Protein AF-A0A1G4BT10-F1 (afdb_monomer)

Mean predicted aligned error: 15.8 Å

Sequence (698 aa):
MGSIALEETESERGVSELAGIDVSKLDDDALYWWRTSGLDLARMMKEAGFPDKTKNQFLTFYSSIICPLLKGKPQPGSMPTAVGWDGNPFEYSWEFKGSTKKSSVRFVLDLSEVRPPNKSCPMSVDTVGEVLNVLKDTSPLYDDHWHRAIERWAVYSNASAERQELLISEAGHRTPTILGFDINPKITEKAPHMLPVMIKSYFPPCFVAADRRLTRFQALSLGVRQLPDIGSYPNILLGLKMIEDFVACNPKYESQGRGLSTDFVPAGDARLKVYLRYLGDDFDEIWDYYTLGGRIPIEDLDEDKQKLRDIIQLSRGMCYPVSKIREESAADKKRRAILGTKPSSLYFSLTPDKPYPIPKFYFYPGFQAPNDEAVAQGLDLWLQKYGWADGGPTIEERTRNTFKYRSLDEKPGIFTFIGFGRKEGLDDRALSLQMPFTYKSILLVGATSGIGAGLADRFVAEGSQVIAVGRRQDKLDDFVQKHNSAYAAAIRYDITDSASLNAFVNEVVMKYPDLDAVFLNAGVQSQMRLSRAAEFDFASFHHEINVNFNSIVNLAMSFLPHLQAKTQPTSLIITGTHLGLVPAPTIPAYSASKAALTSFVDCLRDQNRHKSTKIIEIYPPVVQSELHDYLGEELGRSLGMPIDQFTNEAYEQLLQGDELIVIGSIATEPRESYIDLVEKRRDIYSKLSSVMLARFEL

Radius of gyration: 28.39 Å; Cα contacts (8 Å, |Δi|>4): 1258; chains: 1; bounding box: 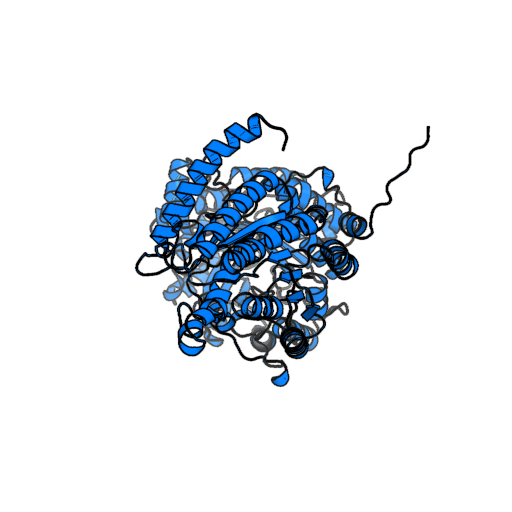73×81×79 Å

Secondary structure (DSSP, 8-state):
---------HHHHHHHHTT---GGGS-HHHHHHIIIIIHHHHHHHHHTT--HHHHHHHHHHIIIIIHHHS-SPP-TTPPPPSSSTTS-SEEEEEE--TTT---EEEEEEE---BTTB-SSSTT-HHHHHHHHHHHHHHSTT---HHHHHHHHHHT-TTS-HHHHHHHHHHHT-----EEEEEE-HHHHHHSTTS-SEEEEEEE-SHHHHHHTT--HHHHHHHHHTTSTTGGG-HHHHHHHHHHHHHHHH-GGGGGGEEEEEEESS-TTT--EEEEEEE----HHHHHHHHTTTTTS--TTHHHHHHHHHHHHHHHTTTTS-GGG-PPPPHHHHHHHHHHHTS-EEEEEEEETTEEEEEEEEEE-GGGT-SSHHHHHHHHHHHHHHTT---SS--HHHHHHHH-TTS-SSS-S-S---EEEEPPSSS--------------EEEEETTTSHHHHHHHHHHHTTT-EEEEEES-HHHHHHHHHHS-TTTEEEEE--TT-TTTHHHHHHHHHHH-TT--EEEE---------TT-GGG--HHHHHHHHIIIIIHHHHHHHHHHHHHHH-SS-EEEEEE--GGGTS--TT-HHHHHHHHHHHHHHHHHHHHTTTSSEEEEEEE--SBSSGGGGGG-HHHHHHSSB-HHHHHHHHHHHHHHT-SEEE-S-STTS-HHHHHHHHHHHHHHHHHHHHHHHTTS--

Organism: NCBI:txid1209926

InterPro domains:
  IPR002347 Short-chain dehydrogenase/reductase SDR [PF00106] (440-633)
  IPR002347 Short-chain dehydrogenase/reductase SDR [PR00081] (441-458)
  IPR002347 Short-chain dehydrogenase/reductase SDR [PR00081] (513-524)
  IPR002347 Short-chain dehydrogenase/reductase SDR [PR00081] (590-609)
  IPR017795 Aromatic prenyltransferase, NscD-like [PF11991] (29-391)
  IPR017795 Aromatic prenyltransferase, NscD-like [PTHR40627] (27-423)
  IPR017795 Aromatic prenyltransferase, NscD-like [TIGR03429] (27-425)
  IPR017795 Aromatic prenyltransferase, NscD-like [cd13929] (32-427)
  IPR033964 Aromatic prenyltransferase [SFLDS00036] (91-421)
  IPR036291 NAD(P)-binding domain superfamily [SSF51735] (435-650)

Foldseek 3Di:
DDDDDDDDDVVVCVVCVLANDPLVPADPQLNVCCVAPVLLVSLLCVLLVFDNLLRNLQSNCCSPQVRVLLPDDFDPPFAAAPEDPLSDFKFKWWWFKQVVLGIWIKIKGFSQNRPPHPLQQLLCPVSVVSSLVVQVVFPPQFACQLVVLLLCQQQVNVDGSVLNVVLCVQLVHRRAKMKMWGFANVCCVPVVRHNRTWMKIKGQLRSVCRVVVFASLVSQLVSCVSGPPSVVQVLLVLQSVLLVVLCVVPVVFSNFWGIWMWIRHPQQFIKIKTKGWDLDDDLVVVVCVQCSNVPAPDPPVVVLSVLVVQLLCQLLLVPPDPVLQDDADPVQVVVLVVLNRDTKMKIWMGHSVHSHTWIKTKDASLNRRSWQLSNQVSVQVSCVVVVSNPPRDGSLVSCCRSAVAAHGSQGYAQQGMQMFGFDDDPDRPITTGTGHDDHEEEEQAPCQKFLNVLLLVVCLSTGYAYAYEEADVPSLVVQPVVHPVVRHHYDYDDLLPPVCLLVVLVVCCVVCVPHQEYAAEWAAWAFDDPVCVVPGDPPVLVVRLCGLAVSLVSNCVSCVVSNQPDPAQGEYEYEAALLLQVPDNGTNSNSVSRVNVVVVLLVVQVVCVPTSYQRAYAHDEQEQIPNQCNVPNVVNNPDDDYSNVRSVQVVVVVVSVDRYHQDAHYDPDGSVVSVVSVVVVSVVVVVVVVVVCVPDDD

Structure (mmCIF, N/CA/C/O backbone):
data_AF-A0A1G4BT10-F1
#
_entry.id   AF-A0A1G4BT10-F1
#
loop_
_atom_site.group_PDB
_atom_site.id
_atom_site.type_symbol
_atom_site.label_atom_id
_atom_site.label_alt_id
_atom_site.label_comp_id
_atom_site.label_asym_id
_atom_site.label_entity_id
_atom_site.label_seq_id
_atom_site.pdbx_PDB_ins_code
_atom_site.Cartn_x
_atom_site.Cartn_y
_atom_site.Cartn_z
_atom_site.occupancy
_atom_site.B_iso_or_equiv
_atom_site.auth_seq_id
_atom_site.auth_comp_id
_atom_site.auth_asym_id
_atom_site.auth_atom_id
_atom_site.pdbx_PDB_model_num
ATOM 1 N N . MET A 1 1 ? 12.469 50.273 5.467 1.00 36.28 1 MET A N 1
ATOM 2 C CA . MET A 1 1 ? 11.346 49.500 6.045 1.00 36.28 1 MET A CA 1
ATOM 3 C C . MET A 1 1 ? 10.370 49.211 4.921 1.00 36.28 1 MET A C 1
ATOM 5 O O . MET A 1 1 ? 10.179 50.096 4.099 1.00 36.28 1 MET A O 1
ATOM 9 N N . GLY A 1 2 ? 9.811 48.005 4.864 1.00 24.91 2 GLY A N 1
ATOM 10 C CA . GLY A 1 2 ? 8.971 47.553 3.752 1.00 24.91 2 GLY A CA 1
ATOM 11 C C . GLY A 1 2 ? 9.134 46.052 3.564 1.00 24.91 2 GLY A C 1
ATOM 12 O O . GLY A 1 2 ? 9.997 45.622 2.809 1.00 24.91 2 GLY A O 1
ATOM 13 N N . SER A 1 3 ? 8.362 45.271 4.321 1.00 26.58 3 SER A N 1
ATOM 14 C CA . SER A 1 3 ? 8.278 43.825 4.116 1.00 26.58 3 SER A CA 1
ATOM 15 C C . SER A 1 3 ? 7.432 43.561 2.875 1.00 26.58 3 SER A C 1
ATOM 17 O O . SER A 1 3 ? 6.318 44.079 2.791 1.00 26.58 3 SER A O 1
ATOM 19 N N . ILE A 1 4 ? 7.944 42.768 1.937 1.00 27.16 4 ILE A N 1
ATOM 20 C CA . ILE A 1 4 ? 7.131 42.162 0.882 1.00 27.16 4 ILE A CA 1
ATOM 21 C C . ILE A 1 4 ? 6.853 40.738 1.352 1.00 27.16 4 ILE A C 1
ATOM 23 O O . ILE A 1 4 ? 7.774 39.930 1.455 1.00 27.16 4 ILE A O 1
ATOM 27 N N . ALA A 1 5 ? 5.598 40.461 1.701 1.00 27.06 5 ALA A N 1
ATOM 28 C CA . ALA A 1 5 ? 5.167 39.109 2.021 1.00 27.06 5 ALA A CA 1
ATOM 29 C C . ALA A 1 5 ? 5.176 38.254 0.746 1.00 27.06 5 ALA A C 1
ATOM 31 O O . ALA A 1 5 ? 4.780 38.726 -0.319 1.00 27.06 5 ALA A O 1
ATOM 32 N N . LEU A 1 6 ? 5.618 37.004 0.866 1.00 31.12 6 LEU A N 1
ATOM 33 C CA . LEU A 1 6 ? 5.407 35.991 -0.164 1.00 31.12 6 LEU A CA 1
ATOM 34 C C . LEU A 1 6 ? 3.956 35.506 -0.059 1.00 31.12 6 LEU A C 1
ATOM 36 O O . LEU A 1 6 ? 3.487 35.211 1.040 1.00 31.12 6 LEU A O 1
ATOM 40 N N . GLU A 1 7 ? 3.241 35.450 -1.181 1.00 27.84 7 GLU A N 1
ATOM 41 C CA . GLU A 1 7 ? 1.872 34.932 -1.215 1.00 27.84 7 GLU A CA 1
ATOM 42 C C . GLU A 1 7 ? 1.893 33.398 -1.274 1.00 27.84 7 GLU A C 1
ATOM 44 O O . GLU A 1 7 ? 2.341 32.815 -2.259 1.00 27.84 7 GLU A O 1
ATOM 49 N N . GLU A 1 8 ? 1.402 32.745 -0.217 1.00 29.06 8 GLU A N 1
ATOM 50 C CA . GLU A 1 8 ? 1.295 31.280 -0.130 1.00 29.06 8 GLU A CA 1
ATOM 51 C C . GLU A 1 8 ? 0.387 30.724 -1.234 1.00 29.06 8 GLU A C 1
ATOM 53 O O . GLU A 1 8 ? -0.735 31.215 -1.431 1.00 29.06 8 GLU A O 1
ATOM 58 N N . THR A 1 9 ? 0.836 29.671 -1.922 1.00 33.25 9 THR A N 1
ATOM 59 C CA . THR A 1 9 ? 0.094 29.079 -3.045 1.00 33.25 9 THR A CA 1
ATOM 60 C C . THR A 1 9 ? -1.105 28.254 -2.572 1.00 33.25 9 THR A C 1
ATOM 62 O O . THR A 1 9 ? -1.110 27.703 -1.471 1.00 33.25 9 THR A O 1
ATOM 65 N N . GLU A 1 10 ? -2.128 28.090 -3.420 1.00 30.36 10 GLU A N 1
ATOM 66 C CA . GLU A 1 10 ? -3.304 27.263 -3.088 1.00 30.36 10 GLU A CA 1
ATOM 67 C C . GLU A 1 10 ? -2.940 25.796 -2.776 1.00 30.36 10 GLU A C 1
ATOM 69 O O . GLU A 1 10 ? -3.642 25.135 -2.011 1.00 30.36 10 GLU A O 1
ATOM 74 N N . SER A 1 11 ? -1.810 25.295 -3.294 1.00 39.12 11 SER A N 1
ATOM 75 C CA . SER A 1 11 ? -1.313 23.949 -2.974 1.00 39.12 11 SER A CA 1
ATOM 76 C C . SER A 1 11 ? -0.800 23.824 -1.532 1.00 39.12 11 SER A C 1
ATOM 78 O O . SER A 1 11 ? -1.041 22.810 -0.878 1.00 39.12 11 SER A O 1
ATOM 80 N N . GLU A 1 12 ? -0.160 24.868 -1.002 1.00 35.50 12 GLU A N 1
ATOM 81 C CA . GLU A 1 12 ? 0.340 24.915 0.378 1.00 35.50 12 GLU A CA 1
ATOM 82 C C . GLU A 1 12 ? -0.807 25.168 1.359 1.00 35.50 12 GLU A C 1
ATOM 84 O O . GLU A 1 12 ? -0.906 24.487 2.385 1.00 35.50 12 GLU A O 1
ATOM 89 N N . ARG A 1 13 ? -1.752 26.043 0.983 1.00 36.88 13 ARG A N 1
ATOM 90 C CA . ARG A 1 13 ? -3.024 26.211 1.701 1.00 36.88 13 ARG A CA 1
ATOM 91 C C . ARG A 1 13 ? -3.757 24.878 1.821 1.00 36.88 13 ARG A C 1
ATOM 93 O O . ARG A 1 13 ? -4.086 24.481 2.931 1.00 36.88 13 ARG A O 1
ATOM 100 N N . GLY A 1 14 ? -3.886 24.106 0.740 1.00 38.75 14 GLY A N 1
ATOM 101 C CA . GLY A 1 14 ? -4.520 22.781 0.770 1.00 38.75 14 GLY A CA 1
ATOM 102 C C . GLY A 1 14 ? -3.852 21.749 1.699 1.00 38.75 14 GLY A C 1
ATOM 103 O O . GLY A 1 14 ? -4.538 20.857 2.205 1.00 38.75 14 GLY A O 1
ATOM 104 N N . VAL A 1 15 ? -2.544 21.867 1.965 1.00 41.31 15 VAL A N 1
ATOM 105 C CA . VAL A 1 15 ? -1.814 21.015 2.929 1.00 41.31 15 VAL A CA 1
ATOM 106 C C . VAL A 1 15 ? -2.037 21.472 4.379 1.00 41.31 15 VAL A C 1
ATOM 108 O O . VAL A 1 15 ? -2.100 20.631 5.276 1.00 41.31 15 VAL A O 1
ATOM 111 N N . SER A 1 16 ? -2.211 22.776 4.606 1.00 42.28 16 SER A N 1
ATOM 112 C CA . SER A 1 16 ? -2.496 23.375 5.918 1.00 42.28 16 SER A CA 1
ATOM 113 C C . SER A 1 16 ? -3.978 23.246 6.324 1.00 42.28 16 SER A C 1
ATOM 115 O O . SER A 1 16 ? -4.312 22.707 7.384 1.00 42.28 16 SER A O 1
ATOM 117 N N . GLU A 1 17 ? -4.894 23.673 5.453 1.00 46.22 17 GLU A N 1
ATOM 118 C CA . GLU A 1 17 ? -6.321 23.894 5.732 1.00 46.22 17 GLU A CA 1
ATOM 119 C C . GLU A 1 17 ? -7.112 22.619 6.059 1.00 46.22 17 GLU A C 1
ATOM 121 O O . GLU A 1 17 ? -8.085 22.672 6.811 1.00 46.22 17 GLU A O 1
ATOM 126 N N . LEU A 1 18 ? -6.717 21.453 5.534 1.00 51.81 18 LEU A N 1
ATOM 127 C CA . LEU A 1 18 ? -7.476 20.210 5.742 1.00 51.81 18 LEU A CA 1
ATOM 128 C C . LEU A 1 18 ? -7.457 19.705 7.198 1.00 51.81 18 LEU A C 1
ATOM 130 O O . LEU A 1 18 ? -8.374 18.970 7.591 1.00 51.81 18 LEU A O 1
ATOM 134 N N . ALA A 1 19 ? -6.440 20.084 7.983 1.00 56.00 19 ALA A N 1
ATOM 135 C CA . ALA A 1 19 ? -6.199 19.550 9.328 1.00 56.00 19 ALA A CA 1
ATOM 136 C C . ALA A 1 19 ? -5.618 20.549 10.355 1.00 56.00 19 ALA A C 1
ATOM 138 O O . ALA A 1 19 ? -5.632 20.247 11.548 1.00 56.00 19 ALA A O 1
ATOM 139 N N . GLY A 1 20 ? -5.109 21.714 9.932 1.00 68.19 20 GLY A N 1
ATOM 140 C CA . GLY A 1 20 ? -4.497 22.708 10.825 1.00 68.19 20 GLY A CA 1
ATOM 141 C C . GLY A 1 20 ? -3.189 22.248 11.482 1.00 68.19 20 GLY A C 1
ATOM 142 O O . GLY A 1 20 ? -2.868 22.699 12.580 1.00 68.19 20 GLY A O 1
ATOM 143 N N . ILE A 1 21 ? -2.464 21.319 10.848 1.00 82.31 21 ILE A N 1
ATOM 144 C CA . ILE A 1 21 ? -1.214 20.754 11.370 1.00 82.31 21 ILE A CA 1
ATOM 145 C C . ILE A 1 21 ? -0.027 21.586 10.893 1.00 82.31 21 ILE A C 1
ATOM 147 O O . ILE A 1 21 ? 0.221 21.707 9.694 1.00 82.31 21 ILE A O 1
ATOM 151 N N . ASP A 1 22 ? 0.738 22.114 11.845 1.00 81.75 22 ASP A N 1
ATOM 152 C CA . ASP A 1 22 ? 1.988 22.817 11.571 1.00 81.75 22 ASP A CA 1
ATOM 153 C C . ASP A 1 22 ? 3.106 21.822 11.227 1.00 81.75 22 ASP A C 1
ATOM 155 O O . ASP A 1 22 ? 3.867 21.364 12.084 1.00 81.75 22 ASP A O 1
ATOM 159 N N . VAL A 1 23 ? 3.191 21.493 9.938 1.00 81.56 23 VAL A N 1
ATOM 160 C CA . VAL A 1 23 ? 4.183 20.566 9.379 1.00 81.56 23 VAL A CA 1
ATOM 161 C C . VAL A 1 23 ? 5.633 21.045 9.523 1.00 81.56 23 VAL A C 1
ATOM 163 O O . VAL A 1 23 ? 6.533 20.228 9.362 1.00 81.56 23 VAL A O 1
ATOM 166 N N . SER A 1 24 ? 5.885 22.316 9.871 1.00 78.81 24 SER A N 1
ATOM 167 C CA . SER A 1 24 ? 7.249 22.823 10.111 1.00 78.81 24 SER A CA 1
ATOM 168 C C . SER A 1 24 ? 7.886 22.281 11.398 1.00 78.81 24 SER A C 1
ATOM 170 O O . SER A 1 24 ? 9.094 22.402 11.590 1.00 78.81 24 SER A O 1
ATOM 172 N N . LYS A 1 25 ? 7.081 21.665 12.277 1.00 84.06 25 LYS A N 1
ATOM 173 C CA . LYS A 1 25 ? 7.528 21.021 13.522 1.00 84.06 25 LYS A CA 1
ATOM 174 C C . LYS A 1 25 ? 7.851 19.527 13.379 1.00 84.06 25 LYS A C 1
ATOM 176 O O . LYS A 1 25 ? 8.181 18.898 14.382 1.00 84.06 25 LYS A O 1
ATOM 181 N N . LEU A 1 26 ? 7.713 18.952 12.183 1.00 86.25 26 LEU A N 1
ATOM 182 C CA . LEU A 1 26 ? 7.982 17.535 11.919 1.00 86.25 26 LEU A CA 1
ATOM 183 C C . LEU A 1 26 ? 9.400 17.351 11.363 1.00 86.25 26 LEU A C 1
ATOM 185 O O . LEU A 1 26 ? 9.839 18.140 10.529 1.00 86.25 26 LEU A O 1
ATOM 189 N N . ASP A 1 27 ? 10.093 16.297 11.795 1.00 88.69 27 ASP A N 1
ATOM 190 C CA . ASP A 1 27 ? 11.307 15.818 11.121 1.00 88.69 27 ASP A CA 1
ATOM 191 C C . ASP A 1 27 ? 10.980 15.126 9.780 1.00 88.69 27 ASP A C 1
ATOM 193 O O . ASP A 1 27 ? 9.815 14.873 9.468 1.00 88.69 27 ASP A O 1
ATOM 197 N N . ASP A 1 28 ? 11.999 14.833 8.964 1.00 85.31 28 ASP A N 1
ATOM 198 C CA . ASP A 1 28 ? 11.823 14.294 7.604 1.00 85.31 28 ASP A CA 1
ATOM 199 C C . ASP A 1 28 ? 11.058 12.957 7.557 1.00 85.31 28 ASP A C 1
ATOM 201 O O . ASP A 1 28 ? 10.282 12.721 6.623 1.00 85.31 28 ASP A O 1
ATOM 205 N N . ASP A 1 29 ? 11.252 12.085 8.550 1.00 84.50 29 ASP A N 1
ATOM 206 C CA . ASP A 1 29 ? 10.571 10.790 8.633 1.00 84.50 29 ASP A CA 1
ATOM 207 C C . ASP A 1 29 ? 9.121 10.977 9.103 1.00 84.50 29 ASP A C 1
ATOM 209 O O . ASP A 1 29 ? 8.186 10.469 8.475 1.00 84.50 29 ASP A O 1
ATOM 213 N N . ALA A 1 30 ? 8.897 11.788 10.140 1.00 87.75 30 ALA A N 1
ATOM 214 C CA . ALA A 1 30 ? 7.558 12.142 10.596 1.00 87.75 30 ALA A CA 1
ATOM 215 C C . ALA A 1 30 ? 6.744 12.856 9.498 1.00 87.75 30 ALA A C 1
ATOM 217 O O . ALA A 1 30 ? 5.552 12.592 9.321 1.00 87.75 30 ALA A O 1
ATOM 218 N N . LEU A 1 31 ? 7.389 13.720 8.711 1.00 87.69 31 LEU A N 1
ATOM 219 C CA . LEU A 1 31 ? 6.792 14.416 7.575 1.00 87.69 31 LEU A CA 1
ATOM 220 C C . LEU A 1 31 ? 6.492 13.462 6.408 1.00 87.69 31 LEU A C 1
ATOM 222 O O . LEU A 1 31 ? 5.453 13.608 5.757 1.00 87.69 31 LEU A O 1
ATOM 226 N N . TYR A 1 32 ? 7.350 12.467 6.155 1.00 87.88 32 TYR A N 1
ATOM 227 C CA . TYR A 1 32 ? 7.084 11.402 5.184 1.00 87.88 32 TYR A CA 1
ATOM 228 C C . TYR A 1 32 ? 5.828 10.601 5.559 1.00 87.88 32 TYR A C 1
ATOM 230 O O . TYR A 1 32 ? 4.932 10.442 4.721 1.00 87.88 32 TYR A O 1
ATOM 238 N N . TRP A 1 33 ? 5.709 10.151 6.812 1.00 87.75 33 TRP A N 1
ATOM 239 C CA . TRP A 1 33 ? 4.527 9.415 7.268 1.00 87.75 33 TRP A CA 1
ATOM 240 C C . TRP A 1 33 ? 3.273 10.297 7.269 1.00 87.75 33 TRP A C 1
ATOM 242 O O . TRP A 1 33 ? 2.259 9.919 6.683 1.00 87.75 33 TRP A O 1
ATOM 252 N N . TRP A 1 34 ? 3.346 11.532 7.778 1.00 89.56 34 TRP A N 1
ATOM 253 C CA . TRP A 1 34 ? 2.225 12.480 7.720 1.00 89.56 34 TRP A CA 1
ATOM 254 C C . TRP A 1 34 ? 1.683 12.678 6.291 1.00 89.56 34 TRP A C 1
ATOM 256 O O . TRP A 1 34 ? 0.468 12.672 6.073 1.00 89.56 34 TRP A O 1
ATOM 266 N N . ARG A 1 35 ? 2.571 12.790 5.295 1.00 84.94 35 ARG A N 1
ATOM 267 C CA . ARG A 1 35 ? 2.198 12.955 3.879 1.00 84.94 35 ARG A CA 1
ATOM 268 C C . ARG A 1 35 ? 1.637 11.685 3.233 1.00 84.94 35 ARG A C 1
ATOM 270 O O . ARG A 1 35 ? 0.786 11.803 2.354 1.00 84.94 35 ARG A O 1
ATOM 277 N N . THR A 1 36 ? 2.094 10.499 3.639 1.00 82.38 36 THR A N 1
ATOM 278 C CA . THR A 1 36 ? 1.710 9.211 3.021 1.00 82.38 36 THR A CA 1
ATOM 279 C C . THR A 1 36 ? 0.504 8.530 3.670 1.00 82.38 36 THR A C 1
ATOM 281 O O . THR A 1 36 ? -0.177 7.760 2.999 1.00 82.38 36 THR A O 1
ATOM 284 N N . SER A 1 37 ? 0.186 8.830 4.932 1.00 87.00 37 SER A N 1
ATOM 285 C CA . SER A 1 37 ? -0.968 8.255 5.646 1.00 87.00 37 SER A CA 1
ATOM 286 C C . SER A 1 37 ? -1.857 9.300 6.323 1.00 87.00 37 SER A C 1
ATOM 288 O O . SER A 1 37 ? -3.081 9.169 6.292 1.00 87.00 37 SER A O 1
ATOM 290 N N . GLY A 1 38 ? -1.275 10.356 6.901 1.00 89.69 38 GLY A N 1
ATOM 291 C CA . GLY A 1 38 ? -2.006 11.397 7.633 1.00 89.69 38 GLY A CA 1
ATOM 292 C C . GLY A 1 38 ? -2.981 12.187 6.754 1.00 89.69 38 GLY A C 1
ATOM 293 O O . GLY A 1 38 ? -4.103 12.474 7.173 1.00 89.69 38 GLY A O 1
ATOM 294 N N . LEU A 1 39 ? -2.601 12.466 5.503 1.00 87.94 39 LEU A N 1
ATOM 295 C CA . LEU A 1 39 ? -3.474 13.128 4.527 1.00 87.94 39 LEU A CA 1
ATOM 296 C C . LEU A 1 39 ? -4.648 12.249 4.068 1.00 87.94 39 LEU A C 1
ATOM 298 O O . LEU A 1 39 ? -5.762 12.754 3.918 1.00 87.94 39 LEU A O 1
ATOM 302 N N . ASP A 1 40 ? -4.429 10.948 3.863 1.00 89.50 40 ASP A N 1
ATOM 303 C CA . ASP A 1 40 ? -5.499 10.009 3.501 1.00 89.50 40 ASP A CA 1
ATOM 304 C C . ASP A 1 40 ? -6.464 9.837 4.682 1.00 89.50 40 ASP A C 1
ATOM 306 O O . ASP A 1 40 ? -7.672 9.995 4.519 1.00 89.50 40 ASP A O 1
ATOM 310 N N . LEU A 1 41 ? -5.934 9.662 5.895 1.00 91.19 41 LEU A N 1
ATOM 311 C CA . LEU A 1 41 ? -6.686 9.645 7.151 1.00 91.19 41 LEU A CA 1
ATOM 312 C C . LEU A 1 41 ? -7.545 10.913 7.336 1.00 91.19 41 LEU A C 1
ATOM 314 O O . LEU A 1 41 ? -8.734 10.815 7.651 1.00 91.19 41 LEU A O 1
ATOM 318 N N . ALA A 1 42 ? -6.990 12.103 7.079 1.00 91.31 42 ALA A N 1
ATOM 319 C CA . ALA A 1 42 ? -7.724 13.368 7.152 1.00 91.31 42 ALA A CA 1
ATOM 320 C C . ALA A 1 42 ? -8.896 13.432 6.153 1.00 91.31 42 ALA A C 1
ATOM 322 O O . ALA A 1 42 ? -9.980 13.915 6.502 1.00 91.31 42 ALA A O 1
ATOM 323 N N . ARG A 1 43 ? -8.716 12.900 4.934 1.00 91.75 43 ARG A N 1
ATOM 324 C CA . ARG A 1 43 ? -9.797 12.779 3.943 1.00 91.75 43 ARG A CA 1
ATOM 325 C C . ARG A 1 43 ? -10.823 11.717 4.346 1.00 91.75 43 ARG A C 1
ATOM 327 O O . ARG A 1 43 ? -12.009 12.021 4.304 1.00 91.75 43 ARG A O 1
ATOM 334 N N . MET A 1 44 ? -10.413 10.545 4.843 1.00 92.25 44 MET A N 1
ATOM 335 C CA . MET A 1 44 ? -11.342 9.515 5.339 1.00 92.25 44 MET A CA 1
ATOM 336 C C . MET A 1 44 ? -12.261 10.052 6.437 1.00 92.25 44 MET A C 1
ATOM 338 O O . MET A 1 44 ? -13.454 9.749 6.439 1.00 92.25 44 MET A O 1
ATOM 342 N N . MET A 1 45 ? -11.720 10.860 7.356 1.00 92.38 45 MET A N 1
ATOM 343 C CA . MET A 1 45 ? -12.492 11.515 8.415 1.00 92.38 45 MET A CA 1
ATOM 344 C C . MET A 1 45 ? -13.435 12.598 7.867 1.00 92.38 45 MET A C 1
ATOM 346 O O . MET A 1 45 ? -14.564 12.708 8.346 1.00 92.38 45 MET A O 1
ATOM 350 N N . LYS A 1 46 ? -13.015 13.361 6.846 1.00 91.25 46 LYS A N 1
ATOM 351 C CA . LYS A 1 46 ? -13.871 14.336 6.144 1.00 91.25 46 LYS A CA 1
ATOM 352 C C . LYS A 1 46 ? -15.043 13.647 5.432 1.00 91.25 46 LYS A C 1
ATOM 354 O O . LYS A 1 46 ? -16.188 14.002 5.691 1.00 91.25 46 LYS A O 1
ATOM 359 N N . GLU A 1 47 ? -14.776 12.622 4.623 1.00 89.62 47 GLU A N 1
ATOM 360 C CA . GLU A 1 47 ? -15.803 11.824 3.928 1.00 89.62 47 GLU A CA 1
ATOM 361 C C . GLU A 1 47 ? -16.720 11.061 4.904 1.00 89.62 47 GLU A C 1
ATOM 363 O O . GLU A 1 47 ? -17.862 10.739 4.577 1.00 89.62 47 GLU A O 1
ATOM 368 N N . ALA A 1 48 ? -16.246 10.778 6.121 1.00 88.75 48 ALA A N 1
ATOM 369 C CA . ALA A 1 48 ? -17.041 10.191 7.199 1.00 88.75 48 ALA A CA 1
ATOM 370 C C . ALA A 1 48 ? -17.796 11.225 8.066 1.00 88.75 48 ALA A C 1
ATOM 372 O O . ALA A 1 48 ? -18.443 10.842 9.042 1.00 88.75 48 ALA A O 1
ATOM 373 N N . GLY A 1 49 ? -17.727 12.522 7.739 1.00 89.81 49 GLY A N 1
ATOM 374 C CA . GLY A 1 49 ? -18.469 13.584 8.428 1.00 89.81 49 GLY A CA 1
ATOM 375 C C . GLY A 1 49 ? -18.006 13.865 9.863 1.00 89.81 49 GLY A C 1
ATOM 376 O O . GLY A 1 49 ? -18.826 14.212 10.717 1.00 89.81 49 GLY A O 1
ATOM 377 N N . PHE A 1 50 ? -16.716 13.682 10.163 1.00 90.56 50 PHE A N 1
ATOM 378 C CA . PHE A 1 50 ? -16.164 13.960 11.492 1.00 90.56 50 PHE A CA 1
ATOM 379 C C . PHE A 1 50 ? -16.080 15.476 11.755 1.00 90.56 50 PHE A C 1
ATOM 381 O O . PHE A 1 50 ? -15.581 16.202 10.894 1.00 90.56 50 PHE A O 1
ATOM 388 N N . PRO A 1 51 ? -16.477 15.968 12.948 1.00 91.12 51 PRO A N 1
ATOM 389 C CA . PRO A 1 51 ? -16.299 17.371 13.319 1.00 91.12 51 PRO A CA 1
ATOM 390 C C . PRO A 1 51 ? -14.825 17.787 13.289 1.00 91.12 51 PRO A C 1
ATOM 392 O O . PRO A 1 51 ? -13.962 17.027 13.738 1.00 91.12 51 PRO A O 1
ATOM 395 N N . ASP A 1 52 ? -14.527 19.017 12.861 1.00 89.75 52 ASP A N 1
ATOM 396 C CA . ASP A 1 52 ? -13.142 19.495 12.743 1.00 89.75 52 ASP A CA 1
ATOM 397 C C . ASP A 1 52 ? -12.375 19.473 14.067 1.00 89.75 52 ASP A C 1
ATOM 399 O O . ASP A 1 52 ? -11.193 19.150 14.081 1.00 89.75 52 ASP A O 1
ATOM 403 N N . LYS A 1 53 ? -13.041 19.681 15.212 1.00 89.88 53 LYS A N 1
ATOM 404 C CA . LYS A 1 53 ? -12.389 19.489 16.517 1.00 89.88 53 LYS A CA 1
ATOM 405 C C . LYS A 1 53 ? -11.906 18.042 16.712 1.00 89.88 53 LYS A C 1
ATOM 407 O O . LYS A 1 53 ? -10.790 17.841 17.178 1.00 89.88 53 LYS A O 1
ATOM 412 N N . THR A 1 54 ? -12.705 17.044 16.332 1.00 92.00 54 THR A N 1
ATOM 413 C CA . THR A 1 54 ? -12.330 15.622 16.418 1.00 92.00 54 THR A CA 1
ATOM 414 C C . THR A 1 54 ? -11.234 15.267 15.413 1.00 92.00 54 THR A C 1
ATOM 416 O O . THR A 1 54 ? -10.291 14.566 15.782 1.00 92.00 54 THR A O 1
ATOM 419 N N . LYS A 1 55 ? -11.324 15.781 14.173 1.00 91.75 55 LYS A N 1
ATOM 420 C CA . LYS A 1 55 ? -10.257 15.674 13.162 1.00 91.75 55 LYS A CA 1
ATOM 421 C C . LYS A 1 55 ? -8.945 16.204 13.721 1.00 91.75 55 LYS A C 1
ATOM 423 O O . LYS A 1 55 ? -7.996 15.444 13.864 1.00 91.75 55 LYS A O 1
ATOM 428 N N . ASN A 1 56 ? -8.913 17.477 14.096 1.00 90.94 56 ASN A N 1
ATOM 429 C CA . ASN A 1 56 ? -7.681 18.161 14.462 1.00 90.94 56 ASN A CA 1
ATOM 430 C C . ASN A 1 56 ? -7.081 17.562 15.746 1.00 90.94 56 ASN A C 1
ATOM 432 O O . ASN A 1 56 ? -5.868 17.400 15.810 1.00 90.94 56 ASN A O 1
ATOM 436 N N . GLN A 1 57 ? -7.898 17.137 16.724 1.00 92.38 57 GLN A N 1
ATOM 437 C CA . GLN A 1 57 ? -7.417 16.414 17.915 1.00 92.38 57 GLN A CA 1
ATOM 438 C C . GLN A 1 57 ? -6.693 15.103 17.567 1.00 92.38 57 GLN A C 1
ATOM 440 O O . GLN A 1 57 ? -5.567 14.897 18.019 1.00 92.38 57 GLN A O 1
ATOM 445 N N . PHE A 1 58 ? -7.305 14.223 16.765 1.00 93.94 58 PHE A N 1
ATOM 446 C CA . PHE A 1 58 ? -6.666 12.950 16.414 1.00 93.94 58 PHE A CA 1
ATOM 447 C C . PHE A 1 58 ? -5.492 13.129 15.443 1.00 93.94 58 PHE A C 1
ATOM 449 O O . PHE A 1 58 ? -4.455 12.497 15.618 1.00 93.94 58 PHE A O 1
ATOM 456 N N . LEU A 1 59 ? -5.618 14.023 14.461 1.00 94.38 59 LEU A N 1
ATOM 457 C CA . LEU A 1 59 ? -4.564 14.300 13.483 1.00 94.38 59 LEU A CA 1
ATOM 458 C C . LEU A 1 59 ? -3.347 14.987 14.118 1.00 94.38 59 LEU A C 1
ATOM 460 O O . LEU A 1 59 ? -2.227 14.691 13.713 1.00 94.38 59 LEU A O 1
ATOM 464 N N . THR A 1 60 ? -3.536 15.811 15.159 1.00 93.06 60 THR A N 1
ATOM 465 C CA . THR A 1 60 ? -2.420 16.366 15.948 1.00 93.06 60 THR A CA 1
ATOM 466 C C . THR A 1 60 ? -1.637 15.232 16.594 1.00 93.06 60 THR A C 1
ATOM 468 O O . THR A 1 60 ? -0.459 15.082 16.295 1.00 93.06 60 THR A O 1
ATOM 471 N N . PHE A 1 61 ? -2.299 14.374 17.379 1.00 94.00 61 PHE A N 1
ATOM 472 C CA . PHE A 1 61 ? -1.685 13.185 17.987 1.00 94.00 61 PHE A CA 1
ATOM 473 C C . PHE A 1 61 ? -1.010 12.276 16.948 1.00 94.00 61 PHE A C 1
ATOM 475 O O . PHE A 1 61 ? 0.098 11.789 17.172 1.00 94.00 61 PHE A O 1
ATOM 482 N N . TYR A 1 62 ? -1.637 12.090 15.783 1.00 94.69 62 TYR A N 1
ATOM 483 C CA . TYR A 1 62 ? -1.048 11.318 14.697 1.00 94.69 62 TYR A CA 1
ATOM 484 C C . TYR A 1 62 ? 0.260 11.948 14.191 1.00 94.69 62 TYR A C 1
ATOM 486 O O . TYR A 1 62 ? 1.275 11.261 14.098 1.00 94.69 62 TYR A O 1
ATOM 494 N N . SER A 1 63 ? 0.265 13.257 13.926 1.00 93.50 63 SER A N 1
ATOM 495 C CA . SER A 1 63 ? 1.452 13.979 13.453 1.00 93.50 63 SER A CA 1
ATOM 496 C C . SER A 1 63 ? 2.568 14.096 14.497 1.00 93.50 63 SER A C 1
ATOM 498 O O . SER A 1 63 ? 3.731 13.968 14.134 1.00 93.50 63 SER A O 1
ATOM 500 N N . SER A 1 64 ? 2.245 14.318 15.777 1.00 91.75 64 SER A N 1
ATOM 501 C CA . SER A 1 64 ? 3.233 14.672 16.806 1.00 91.75 64 SER A CA 1
ATOM 502 C C . SER A 1 64 ? 3.706 13.501 17.663 1.00 91.75 64 SER A C 1
ATOM 504 O O . SER A 1 64 ? 4.782 13.594 18.244 1.00 91.75 64 SER A O 1
ATOM 506 N N . ILE A 1 65 ? 2.925 12.417 17.753 1.00 93.56 65 ILE A N 1
ATOM 507 C CA . ILE A 1 65 ? 3.276 11.215 18.524 1.00 93.56 65 ILE A CA 1
ATOM 508 C C . ILE A 1 65 ? 3.533 10.033 17.588 1.00 93.56 65 ILE A C 1
ATOM 510 O O . ILE A 1 65 ? 4.578 9.401 17.674 1.00 93.56 65 ILE A O 1
ATOM 514 N N . ILE A 1 66 ? 2.608 9.726 16.672 1.00 94.25 66 ILE A N 1
ATOM 515 C CA . ILE A 1 66 ? 2.712 8.496 15.869 1.00 94.25 66 ILE A CA 1
ATOM 516 C C . ILE A 1 66 ? 3.765 8.606 14.759 1.00 94.25 66 ILE A C 1
ATOM 518 O O . ILE A 1 66 ? 4.590 7.706 14.613 1.00 94.25 66 ILE A O 1
ATOM 522 N N . CYS A 1 67 ? 3.764 9.692 13.984 1.00 92.19 67 CYS A N 1
ATOM 523 C CA . CYS A 1 67 ? 4.683 9.834 12.851 1.00 92.19 67 CYS A CA 1
ATOM 524 C C . CYS A 1 67 ? 6.179 9.818 13.263 1.00 92.19 67 CYS A C 1
ATOM 526 O O . CYS A 1 67 ? 6.932 9.081 12.626 1.00 92.19 67 CYS A O 1
ATOM 528 N N . PRO A 1 68 ? 6.627 10.497 14.346 1.00 90.88 68 PRO A N 1
ATOM 529 C CA . PRO A 1 68 ? 8.019 10.427 14.816 1.00 90.88 68 PRO A CA 1
ATOM 530 C C . PRO A 1 68 ? 8.425 9.079 15.436 1.00 90.88 68 PRO A C 1
ATOM 532 O O . PRO A 1 68 ? 9.616 8.823 15.634 1.00 90.88 68 PRO A O 1
ATOM 535 N N . LEU A 1 69 ? 7.468 8.206 15.771 1.00 91.75 69 LEU A N 1
ATOM 536 C CA . LEU A 1 69 ? 7.736 6.866 16.311 1.00 91.75 69 LEU A CA 1
ATOM 537 C C . LEU A 1 69 ? 7.831 5.782 15.229 1.00 91.75 69 LEU A C 1
ATOM 539 O O . LEU A 1 69 ? 8.412 4.734 15.487 1.00 91.75 69 LEU A O 1
ATOM 543 N N . LEU A 1 70 ? 7.351 6.047 14.009 1.00 87.75 70 LEU A N 1
ATOM 544 C CA . LEU A 1 70 ? 7.496 5.139 12.864 1.00 87.75 70 LEU A CA 1
ATOM 545 C C . LEU A 1 70 ? 8.914 5.104 12.257 1.00 87.75 70 LEU A C 1
ATOM 547 O O . LEU A 1 70 ? 9.232 4.163 11.528 1.00 87.75 70 LEU A O 1
ATOM 551 N N . LYS A 1 71 ? 9.764 6.092 12.574 1.00 85.25 71 LYS A N 1
ATOM 552 C CA . LYS A 1 71 ? 11.164 6.216 12.110 1.00 85.25 71 LYS A CA 1
ATOM 553 C C . LYS A 1 71 ? 11.290 6.108 10.580 1.00 85.25 71 LYS A C 1
ATOM 555 O O . LYS A 1 71 ? 10.418 6.590 9.862 1.00 85.25 71 LYS A O 1
ATOM 560 N N . GLY A 1 72 ? 12.376 5.513 10.085 1.00 75.06 72 GLY A N 1
ATOM 561 C CA . GLY A 1 72 ? 12.798 5.574 8.690 1.00 75.06 72 GLY A CA 1
ATOM 562 C C . GLY A 1 72 ? 11.725 5.201 7.672 1.00 75.06 72 GLY A C 1
ATOM 563 O O . GLY A 1 72 ? 11.162 4.099 7.692 1.00 75.06 72 GLY A O 1
ATOM 564 N N . LYS A 1 73 ? 11.528 6.094 6.696 1.00 80.12 73 LYS A N 1
ATOM 565 C CA . LYS A 1 73 ? 10.839 5.776 5.435 1.00 80.12 73 LYS A CA 1
ATOM 566 C C . LYS A 1 73 ? 11.387 4.478 4.795 1.00 80.12 73 LYS A C 1
ATOM 568 O O . LYS A 1 73 ? 12.566 4.164 4.980 1.00 80.12 73 LYS A O 1
ATOM 573 N N . PRO A 1 74 ? 10.591 3.736 3.999 1.00 72.38 74 PRO A N 1
ATOM 574 C CA . PRO A 1 74 ? 11.045 2.532 3.299 1.00 72.38 74 PRO A CA 1
ATOM 575 C C . PRO A 1 74 ? 12.331 2.728 2.479 1.00 72.38 74 PRO A C 1
ATOM 577 O O . PRO A 1 74 ? 12.464 3.686 1.715 1.00 72.38 74 PRO A O 1
ATOM 580 N N . GLN A 1 75 ? 13.262 1.785 2.637 1.00 70.19 75 GLN A N 1
ATOM 581 C CA . GLN A 1 75 ? 14.553 1.704 1.937 1.00 70.19 75 GLN A CA 1
ATOM 582 C C . GLN A 1 75 ? 14.786 0.279 1.395 1.00 70.19 75 GLN A C 1
ATOM 584 O O . GLN A 1 75 ? 14.219 -0.669 1.950 1.00 70.19 75 GLN A O 1
ATOM 589 N N . PRO A 1 76 ? 15.639 0.077 0.375 1.00 62.34 76 PRO A N 1
ATOM 590 C CA . PRO A 1 76 ? 15.999 -1.263 -0.096 1.00 62.34 76 PRO A CA 1
ATOM 591 C C . PRO A 1 76 ? 16.532 -2.142 1.050 1.00 62.34 76 PRO A C 1
ATOM 593 O O . PRO A 1 76 ? 17.263 -1.667 1.917 1.00 62.34 76 PRO A O 1
ATOM 596 N N . GLY A 1 77 ? 16.120 -3.412 1.097 1.00 60.62 77 GLY A N 1
ATOM 597 C CA . GLY A 1 77 ? 16.437 -4.328 2.207 1.00 60.62 77 GLY A CA 1
ATOM 598 C C . GLY A 1 77 ? 15.609 -4.134 3.491 1.00 60.62 77 GLY A C 1
ATOM 599 O O . GLY A 1 77 ? 15.844 -4.830 4.478 1.00 60.62 77 GLY A O 1
ATOM 600 N N . SER A 1 78 ? 14.627 -3.225 3.503 1.00 66.38 78 SER A N 1
ATOM 601 C CA . SER A 1 78 ? 13.690 -3.062 4.626 1.00 66.38 78 SER A CA 1
ATOM 602 C C . SER A 1 78 ? 12.839 -4.308 4.869 1.00 66.38 78 SER A C 1
ATOM 604 O O . SER A 1 78 ? 12.229 -4.841 3.944 1.00 66.38 78 SER A O 1
ATOM 606 N N . MET A 1 79 ? 12.679 -4.706 6.134 1.00 69.00 79 MET A N 1
ATOM 607 C CA . MET A 1 79 ? 11.732 -5.770 6.487 1.00 69.00 79 MET A CA 1
ATOM 608 C C . MET A 1 79 ? 10.270 -5.284 6.355 1.00 69.00 79 MET A C 1
ATOM 610 O O . MET A 1 79 ? 9.964 -4.143 6.735 1.00 69.00 79 MET A O 1
ATOM 614 N N . PRO A 1 80 ? 9.344 -6.121 5.847 1.00 74.88 80 PRO A N 1
ATOM 615 C CA . PRO A 1 80 ? 7.911 -5.834 5.836 1.00 74.88 80 PRO A CA 1
ATOM 616 C C . PRO A 1 80 ? 7.288 -6.052 7.224 1.00 74.88 80 PRO A C 1
ATOM 618 O O . PRO A 1 80 ? 7.722 -6.929 7.975 1.00 74.88 80 PRO A O 1
ATOM 621 N N . THR A 1 81 ? 6.236 -5.296 7.552 1.00 81.25 81 THR A N 1
ATOM 622 C CA . THR A 1 81 ? 5.375 -5.621 8.704 1.00 81.25 81 THR A CA 1
ATOM 623 C C . THR A 1 81 ? 4.338 -6.690 8.335 1.00 81.25 81 THR A C 1
ATOM 625 O O . THR A 1 81 ? 4.152 -7.026 7.165 1.00 81.25 81 THR A O 1
ATOM 628 N N . ALA A 1 82 ? 3.628 -7.220 9.333 1.00 78.31 82 ALA A N 1
ATOM 629 C CA . ALA A 1 82 ? 2.499 -8.130 9.147 1.00 78.31 82 ALA A CA 1
ATOM 630 C C . ALA A 1 82 ? 1.118 -7.430 9.130 1.00 78.31 82 ALA A C 1
ATOM 632 O O . ALA A 1 82 ? 0.106 -8.138 9.258 1.00 78.31 82 ALA A O 1
ATOM 633 N N . VAL A 1 83 ? 1.090 -6.091 9.005 1.00 81.50 83 VAL A N 1
ATOM 634 C CA . VAL A 1 83 ? -0.111 -5.240 8.881 1.00 81.50 83 VAL A CA 1
ATOM 635 C C . VAL A 1 83 ? -0.433 -4.996 7.403 1.00 81.50 83 VAL A C 1
ATOM 637 O O . VAL A 1 83 ? -1.263 -5.718 6.849 1.00 81.50 83 VAL A O 1
ATOM 640 N N . GLY A 1 84 ? 0.243 -4.043 6.748 1.00 70.19 84 GLY A N 1
ATOM 641 C CA . GLY A 1 84 ? 0.040 -3.732 5.332 1.00 70.19 84 GLY A CA 1
ATOM 642 C C . GLY A 1 84 ? 0.478 -4.879 4.418 1.00 70.19 84 GLY A C 1
ATOM 643 O O . GLY A 1 84 ? 1.445 -5.591 4.691 1.00 70.19 84 GLY A O 1
ATOM 644 N N . TRP A 1 85 ? -0.236 -5.093 3.312 1.00 68.62 85 TRP A N 1
ATOM 645 C CA . TRP A 1 85 ? 0.025 -6.215 2.393 1.00 68.62 85 TRP A CA 1
ATOM 646 C C . TRP A 1 85 ? 1.296 -6.060 1.559 1.00 68.62 85 TRP A C 1
ATOM 648 O O . TRP A 1 85 ? 1.894 -7.053 1.145 1.00 68.62 85 TRP A O 1
ATOM 658 N N . ASP A 1 86 ? 1.646 -4.806 1.313 1.00 65.88 86 ASP A N 1
ATOM 659 C CA . ASP A 1 86 ? 2.890 -4.266 0.769 1.00 65.88 86 ASP A CA 1
ATOM 660 C C . ASP A 1 86 ? 4.009 -4.190 1.829 1.00 65.88 86 ASP A C 1
ATOM 662 O O . ASP A 1 86 ? 5.120 -3.752 1.543 1.00 65.88 86 ASP A O 1
ATOM 666 N N . GLY A 1 87 ? 3.726 -4.611 3.067 1.00 72.88 87 GLY A N 1
ATOM 667 C CA . GLY A 1 87 ? 4.628 -4.509 4.204 1.00 72.88 87 GLY A CA 1
ATOM 668 C C . GLY A 1 87 ? 4.629 -3.143 4.891 1.00 72.88 87 GLY A C 1
ATOM 669 O O . GLY A 1 87 ? 5.478 -2.934 5.765 1.00 72.88 87 GLY A O 1
ATOM 670 N N . ASN A 1 88 ? 3.733 -2.209 4.545 1.00 81.19 88 ASN A N 1
ATOM 671 C CA . ASN A 1 88 ? 3.629 -0.929 5.248 1.00 81.19 88 ASN A CA 1
ATOM 672 C C . ASN A 1 88 ? 3.160 -1.100 6.705 1.00 81.19 88 ASN A C 1
ATOM 674 O O . ASN A 1 88 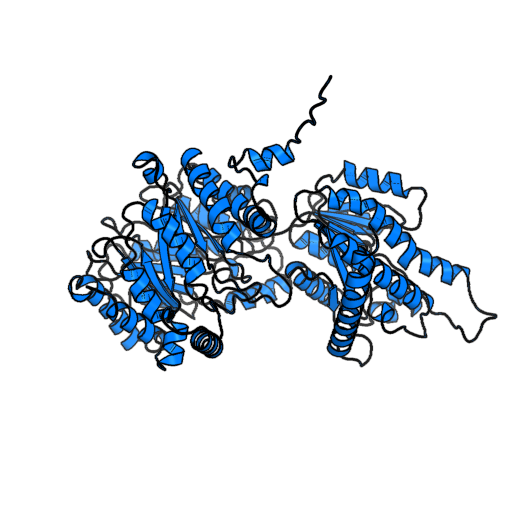? 2.466 -2.067 7.030 1.00 81.19 88 ASN A O 1
ATOM 678 N N . PRO A 1 89 ? 3.554 -0.193 7.618 1.00 87.75 89 PRO A N 1
ATOM 679 C CA . PRO A 1 89 ? 3.271 -0.339 9.043 1.00 87.75 89 PRO A CA 1
ATOM 680 C C . PRO A 1 89 ? 1.818 -0.045 9.433 1.00 87.75 89 PRO A C 1
ATOM 682 O O . PRO A 1 89 ? 1.483 -0.186 10.601 1.00 87.75 89 PRO A O 1
ATOM 685 N N . PHE A 1 90 ? 0.938 0.349 8.510 1.00 88.62 90 PHE A N 1
ATOM 686 C CA . PHE A 1 90 ? -0.437 0.728 8.836 1.00 88.62 90 PHE A CA 1
ATOM 687 C C . PHE A 1 90 ? -1.480 0.198 7.852 1.00 88.62 90 PHE A C 1
ATOM 689 O O . PHE A 1 90 ? -1.194 -0.091 6.693 1.00 88.62 90 PHE A O 1
ATOM 696 N N . GLU A 1 91 ? -2.724 0.158 8.322 1.00 87.94 91 GLU A N 1
ATOM 697 C CA . GLU A 1 91 ? -3.935 0.090 7.504 1.00 87.94 91 GLU A CA 1
ATOM 698 C C . GLU A 1 91 ? -4.997 1.020 8.111 1.00 87.94 91 GLU A C 1
ATOM 700 O O . GLU A 1 91 ? -5.101 1.155 9.332 1.00 87.94 91 GLU A O 1
ATOM 705 N N . TYR A 1 92 ? -5.827 1.641 7.275 1.00 88.94 92 TYR A N 1
ATOM 706 C CA . TYR A 1 92 ? -6.951 2.472 7.712 1.00 88.94 92 TYR A CA 1
ATOM 707 C C . TYR A 1 92 ? -8.282 1.975 7.131 1.00 88.94 92 TYR A C 1
ATOM 709 O O . TYR A 1 92 ? -8.335 1.155 6.213 1.00 88.94 92 TYR A O 1
ATOM 717 N N . SER A 1 93 ? -9.388 2.396 7.741 1.00 89.75 93 SER A N 1
ATOM 718 C CA . SER A 1 93 ? -10.700 1.789 7.520 1.00 89.75 93 SER A CA 1
ATOM 719 C C . SER A 1 93 ? -11.850 2.757 7.739 1.00 89.75 93 SER A C 1
ATOM 721 O O . SER A 1 93 ? -11.818 3.569 8.664 1.00 89.75 93 SER A O 1
ATOM 723 N N . TRP A 1 94 ? -12.910 2.595 6.947 1.00 88.50 94 TRP A N 1
ATOM 724 C CA . TRP A 1 94 ? -14.253 3.008 7.346 1.00 88.50 94 TRP A CA 1
ATOM 725 C C . TRP A 1 94 ? -14.981 1.853 8.026 1.00 88.50 94 TRP A C 1
ATOM 727 O O . TRP A 1 94 ? -14.830 0.690 7.665 1.00 88.50 94 TRP A O 1
ATOM 737 N N . GLU A 1 95 ? -15.849 2.184 8.971 1.00 86.06 95 GLU A N 1
ATOM 738 C CA . GLU A 1 95 ? -16.688 1.237 9.689 1.00 86.06 95 GLU A CA 1
ATOM 739 C C . GLU A 1 95 ? -18.148 1.714 9.655 1.00 86.06 95 GLU A C 1
ATOM 741 O O . GLU A 1 95 ? -18.570 2.534 10.472 1.00 86.06 95 GLU A O 1
ATOM 746 N N . PHE A 1 96 ? -18.905 1.204 8.680 1.00 83.56 96 PHE A N 1
ATOM 747 C CA . PHE A 1 96 ? -20.353 1.394 8.536 1.00 83.56 96 PHE A CA 1
ATOM 748 C C . PHE A 1 96 ? -21.108 0.491 9.512 1.00 83.56 96 PHE A C 1
ATOM 750 O O . PHE A 1 96 ? -20.655 -0.620 9.774 1.00 83.56 96 PHE A O 1
ATOM 757 N N . LYS A 1 97 ? -22.250 0.950 10.039 1.00 75.81 97 LYS A N 1
ATOM 758 C CA . LYS A 1 97 ? -23.049 0.245 11.060 1.00 75.81 97 LYS A CA 1
ATOM 759 C C . LYS A 1 97 ? -24.540 0.477 10.818 1.00 75.81 97 LYS A C 1
ATOM 761 O O . LYS A 1 97 ? -25.002 1.600 10.991 1.00 75.81 97 LYS A O 1
ATOM 766 N N . GLY A 1 98 ? -25.311 -0.563 10.503 1.00 66.75 98 GLY A N 1
ATOM 767 C CA . GLY A 1 98 ? -26.743 -0.448 10.176 1.00 66.75 98 GLY A CA 1
ATOM 768 C C . GLY A 1 98 ? -27.593 0.285 11.220 1.00 66.75 98 GLY A C 1
ATOM 769 O O . GLY A 1 98 ? -28.470 1.062 10.851 1.00 66.75 98 GLY A O 1
ATOM 770 N N . SER A 1 99 ? -27.285 0.128 12.513 1.00 64.81 99 SER A N 1
ATOM 771 C CA . SER A 1 99 ? -28.005 0.797 13.608 1.00 64.81 99 SER A CA 1
ATOM 772 C C . SER A 1 99 ? -27.671 2.285 13.796 1.00 64.81 99 SER A C 1
ATOM 774 O O . SER A 1 99 ? -28.405 2.982 14.492 1.00 64.81 99 SER A O 1
ATOM 776 N N . THR A 1 100 ? -26.607 2.813 13.173 1.00 62.75 100 THR A N 1
ATOM 777 C CA . THR A 1 100 ? -26.288 4.260 13.192 1.00 62.75 100 THR A CA 1
ATOM 778 C C . THR A 1 100 ? -26.234 4.912 11.813 1.00 62.75 100 THR A C 1
ATOM 780 O O . THR A 1 100 ? -26.250 6.140 11.739 1.00 62.75 100 THR A O 1
ATOM 783 N N . LYS A 1 101 ? -26.130 4.107 10.748 1.00 68.69 101 LYS A N 1
ATOM 784 C CA . LYS A 1 101 ? -25.807 4.417 9.340 1.00 68.69 101 LYS A CA 1
ATOM 785 C C . LYS A 1 101 ? -24.482 5.153 9.111 1.00 68.69 101 LYS A C 1
ATOM 787 O O . LYS A 1 101 ? -23.697 4.724 8.274 1.00 68.69 101 LYS A O 1
ATOM 792 N N . LYS A 1 102 ? -24.179 6.173 9.923 1.00 72.50 102 LYS A N 1
ATOM 793 C CA . LYS A 1 102 ? -22.894 6.886 9.967 1.00 72.50 102 LYS A CA 1
ATOM 794 C C . LYS A 1 102 ? -21.700 5.928 9.947 1.00 72.50 102 LYS A C 1
ATOM 796 O O . LYS A 1 102 ? -21.608 5.032 10.791 1.00 72.50 102 LYS A O 1
ATOM 801 N N . SER A 1 103 ? -20.758 6.201 9.052 1.00 81.12 103 SER A N 1
ATOM 802 C CA . SER A 1 103 ? -19.403 5.651 9.058 1.00 81.12 103 SER A CA 1
ATOM 803 C C . SER A 1 103 ? -18.575 6.206 10.222 1.00 81.12 103 SER A C 1
ATOM 805 O O . SER A 1 103 ? -18.489 7.419 10.399 1.00 81.12 103 SER A O 1
ATOM 807 N N . SER A 1 104 ? -17.894 5.339 10.967 1.00 85.38 104 SER A N 1
ATOM 808 C CA . SER A 1 104 ? -16.712 5.712 11.765 1.00 85.38 104 SER A CA 1
ATOM 809 C C . SER A 1 104 ? -15.420 5.439 10.981 1.00 85.38 104 SER A C 1
ATOM 811 O O . SER A 1 104 ? -15.468 4.776 9.948 1.00 85.38 104 SER A O 1
ATOM 813 N N . VAL A 1 105 ? -14.273 5.914 11.472 1.00 91.25 105 VAL A N 1
ATOM 814 C CA . VAL A 1 105 ? -12.942 5.608 10.919 1.00 91.25 105 VAL A CA 1
ATOM 815 C C . VAL A 1 105 ? -12.116 4.883 11.984 1.00 91.25 105 VAL A C 1
ATOM 817 O O . VAL A 1 105 ? -12.152 5.271 13.153 1.00 91.25 105 VAL A O 1
ATOM 820 N N . ARG A 1 106 ? -11.382 3.836 11.594 1.00 91.69 106 ARG A N 1
ATOM 821 C CA . ARG A 1 106 ? -10.372 3.171 12.437 1.00 91.69 106 ARG A CA 1
ATOM 822 C C . ARG A 1 106 ? -9.023 3.161 11.719 1.00 91.69 106 ARG A C 1
ATOM 824 O O . ARG A 1 106 ? -8.957 2.885 10.523 1.00 91.69 106 ARG A O 1
ATOM 831 N N . PHE A 1 107 ? -7.960 3.411 12.473 1.00 92.38 107 PHE A N 1
ATOM 832 C CA . PHE A 1 107 ? -6.567 3.316 12.034 1.00 92.38 107 PHE A CA 1
ATOM 833 C C . PHE A 1 107 ? -5.871 2.164 12.781 1.00 92.38 107 PHE A C 1
ATOM 835 O O . PHE A 1 107 ? -6.164 1.938 13.954 1.00 92.38 107 PHE A O 1
ATOM 842 N N . VAL A 1 108 ? -4.991 1.412 12.122 1.00 91.94 108 VAL A N 1
ATOM 843 C CA . VAL A 1 108 ? -4.277 0.244 12.670 1.00 91.94 108 VAL A CA 1
ATOM 844 C C . VAL A 1 108 ? -2.792 0.357 12.323 1.00 91.94 108 VAL A C 1
ATOM 846 O O . VAL A 1 108 ? -2.463 0.820 11.235 1.00 91.94 108 VAL A O 1
ATOM 849 N N . LEU A 1 109 ? -1.910 -0.030 13.249 1.00 92.12 109 LEU A N 1
ATOM 850 C CA . LEU A 1 109 ? -0.494 0.340 13.245 1.00 92.12 109 LEU A CA 1
ATOM 851 C C . LEU A 1 109 ? 0.411 -0.732 13.870 1.00 92.12 109 LEU A C 1
ATOM 853 O O . LEU A 1 109 ? 0.151 -1.175 14.982 1.00 92.12 109 LEU A O 1
ATOM 857 N N . ASP A 1 110 ? 1.514 -1.071 13.216 1.00 91.62 110 ASP A N 1
ATOM 858 C CA . ASP A 1 110 ? 2.680 -1.740 13.795 1.00 91.62 110 ASP A CA 1
ATOM 859 C C . ASP A 1 110 ? 3.784 -0.692 14.009 1.00 91.62 110 ASP A C 1
ATOM 861 O O . ASP A 1 110 ? 4.203 -0.031 13.060 1.00 91.62 110 ASP A O 1
ATOM 865 N N . LEU A 1 111 ? 4.229 -0.524 15.258 1.00 90.62 111 LEU A N 1
ATOM 866 C CA . LEU A 1 111 ? 5.300 0.406 15.651 1.00 90.62 111 LEU A CA 1
ATOM 867 C C . LEU A 1 111 ? 6.688 -0.252 15.655 1.00 90.62 111 LEU A C 1
ATOM 869 O O . LEU A 1 111 ? 7.633 0.315 16.196 1.00 90.62 111 LEU A O 1
ATOM 873 N N . SER A 1 112 ? 6.822 -1.440 15.056 1.00 85.81 112 SER A N 1
ATOM 874 C CA . SER A 1 112 ? 8.119 -2.066 14.811 1.00 85.81 112 SER A CA 1
ATOM 875 C C . SER A 1 112 ? 9.043 -1.108 14.067 1.00 85.81 112 SER A C 1
ATOM 877 O O . SER A 1 112 ? 8.846 -0.824 12.884 1.00 85.81 112 SER A O 1
ATOM 879 N N . GLU A 1 113 ? 10.116 -0.692 14.727 1.00 83.44 113 GLU A N 1
ATOM 880 C CA . GLU A 1 113 ? 11.246 -0.028 14.091 1.00 83.44 113 GLU A CA 1
ATOM 881 C C . GLU A 1 113 ? 11.980 -1.074 13.246 1.00 83.44 113 GLU A C 1
ATOM 883 O O . GLU A 1 113 ? 12.922 -1.715 13.702 1.00 83.44 113 GLU A O 1
ATOM 888 N N . VAL A 1 114 ? 11.488 -1.321 12.028 1.00 71.69 114 VAL A N 1
ATOM 889 C CA . VAL A 1 114 ? 12.068 -2.265 11.053 1.00 71.69 114 VAL A CA 1
ATOM 890 C C . VAL A 1 114 ? 13.113 -1.612 10.138 1.00 71.69 114 VAL A C 1
ATOM 892 O O . VAL A 1 114 ? 13.740 -2.306 9.335 1.00 71.69 114 VAL A O 1
ATOM 895 N N . ARG A 1 115 ? 13.255 -0.279 10.193 1.00 77.75 115 ARG A N 1
ATOM 896 C CA . ARG A 1 115 ? 13.866 0.559 9.143 1.00 77.75 115 ARG A CA 1
ATOM 897 C C . ARG A 1 115 ? 14.618 1.766 9.745 1.00 77.75 115 ARG A C 1
ATOM 899 O O . ARG A 1 115 ? 14.084 2.868 9.734 1.00 77.75 115 ARG A O 1
ATOM 906 N N . PRO A 1 116 ? 15.849 1.603 10.264 1.00 71.44 116 PRO A N 1
ATOM 907 C CA . PRO A 1 116 ? 16.564 0.348 10.514 1.00 71.44 116 PRO A CA 1
ATOM 908 C C . PRO A 1 116 ? 16.004 -0.415 11.736 1.00 71.44 116 PRO A C 1
ATOM 910 O O . PRO A 1 116 ? 15.263 0.166 12.525 1.00 71.44 116 PRO A O 1
ATOM 913 N N . PRO A 1 117 ? 16.363 -1.702 11.928 1.00 77.38 117 PRO A N 1
ATOM 914 C CA . PRO A 1 117 ? 15.976 -2.470 13.112 1.00 77.38 117 PRO A CA 1
ATOM 915 C C . PRO A 1 117 ? 16.495 -1.855 14.423 1.00 77.38 117 PRO A C 1
ATOM 917 O O . PRO A 1 117 ? 17.712 -1.713 14.591 1.00 77.38 117 PRO A O 1
ATOM 920 N N . ASN A 1 118 ? 15.607 -1.579 15.387 1.00 84.25 118 ASN A N 1
ATOM 921 C CA . ASN A 1 118 ? 15.996 -1.220 16.759 1.00 84.25 118 ASN A CA 1
ATOM 922 C C . ASN A 1 118 ? 16.580 -2.449 17.484 1.00 84.25 118 ASN A C 1
ATOM 924 O O . ASN A 1 118 ? 15.874 -3.231 18.115 1.00 84.25 118 ASN A O 1
ATOM 928 N N . LYS A 1 119 ? 17.903 -2.628 17.395 1.00 83.75 119 LYS A N 1
ATOM 929 C CA . LYS A 1 119 ? 18.620 -3.777 17.988 1.00 83.75 119 LYS A CA 1
ATOM 930 C C . LYS A 1 119 ? 18.633 -3.781 19.524 1.00 83.75 119 LYS A C 1
ATOM 932 O O . LYS A 1 119 ? 18.912 -4.816 20.120 1.00 83.75 119 LYS A O 1
ATOM 937 N N . SER A 1 120 ? 18.361 -2.639 20.157 1.00 86.25 120 SER A N 1
ATOM 938 C CA . SER A 1 120 ? 18.240 -2.496 21.616 1.00 86.25 120 SER A CA 1
ATOM 939 C C . SER A 1 120 ? 16.874 -2.947 22.137 1.00 86.25 120 SER A C 1
ATOM 941 O O . SER A 1 120 ? 16.813 -3.559 23.200 1.00 86.25 120 SER A O 1
ATOM 943 N N . CYS A 1 121 ? 15.804 -2.714 21.370 1.00 86.69 121 CYS A N 1
ATOM 944 C CA . CYS A 1 121 ? 14.457 -3.216 21.641 1.00 86.69 121 CYS A CA 1
ATOM 945 C C . CYS A 1 121 ? 13.897 -3.937 20.395 1.00 86.69 121 CYS A C 1
ATOM 947 O O . CYS A 1 121 ? 13.097 -3.362 19.655 1.00 86.69 121 CYS A O 1
ATOM 949 N N . PRO A 1 122 ? 14.314 -5.194 20.131 1.00 87.69 122 PRO A N 1
ATOM 950 C CA . PRO A 1 122 ? 13.985 -5.926 18.901 1.00 87.69 122 PRO A CA 1
ATOM 951 C C . PRO A 1 122 ? 12.495 -6.068 18.578 1.00 87.69 122 PRO A C 1
ATOM 953 O O . PRO A 1 122 ? 12.152 -6.207 17.401 1.00 87.69 122 PRO A O 1
ATOM 956 N N . MET A 1 123 ? 11.645 -6.049 19.612 1.00 89.50 123 MET A N 1
ATOM 957 C CA . MET A 1 123 ? 10.180 -6.109 19.542 1.00 89.50 123 MET A CA 1
ATOM 958 C C . MET A 1 123 ? 9.494 -4.731 19.706 1.00 89.50 123 MET A C 1
ATOM 960 O O . MET A 1 123 ? 8.283 -4.691 19.900 1.00 89.50 123 MET A O 1
ATOM 964 N N . SER A 1 124 ? 10.228 -3.608 19.697 1.00 89.31 124 SER A N 1
ATOM 965 C CA . SER A 1 124 ? 9.691 -2.231 19.819 1.00 89.31 124 SER A CA 1
ATOM 966 C C . SER A 1 124 ? 8.662 -2.021 20.951 1.00 89.31 124 SER A C 1
ATOM 968 O O . SER A 1 124 ? 7.728 -1.225 20.840 1.00 89.31 124 SER A O 1
ATOM 970 N N . VAL A 1 125 ? 8.837 -2.736 22.069 1.00 90.50 125 VAL A N 1
ATOM 971 C CA . VAL A 1 125 ? 7.961 -2.661 23.255 1.00 90.50 125 VAL A CA 1
ATOM 972 C C . VAL A 1 125 ? 8.018 -1.270 23.885 1.00 90.50 125 VAL A C 1
ATOM 974 O O . VAL A 1 125 ? 6.988 -0.739 24.294 1.00 90.50 125 VAL A O 1
ATOM 977 N N . ASP A 1 126 ? 9.199 -0.650 23.910 1.00 90.81 126 ASP A N 1
ATOM 978 C CA . ASP A 1 126 ? 9.378 0.714 24.418 1.00 90.81 126 ASP A CA 1
ATOM 979 C C . ASP A 1 126 ? 8.676 1.738 23.511 1.00 90.81 126 ASP A C 1
ATOM 981 O O . ASP A 1 126 ? 7.957 2.605 24.002 1.00 90.81 126 ASP A O 1
ATOM 985 N N . THR A 1 127 ? 8.777 1.564 22.188 1.00 91.88 127 THR A N 1
ATOM 986 C CA . THR A 1 127 ? 8.124 2.383 21.151 1.00 91.88 127 THR A CA 1
ATOM 987 C C . THR A 1 127 ? 6.592 2.334 21.267 1.00 91.88 127 THR A C 1
ATOM 989 O O . THR A 1 127 ? 5.909 3.351 21.143 1.00 91.88 127 THR A O 1
ATOM 992 N N . VAL A 1 128 ? 6.031 1.156 21.574 1.00 93.25 128 VAL A N 1
ATOM 993 C CA . VAL A 1 128 ? 4.613 0.992 21.949 1.00 93.25 128 VAL A CA 1
ATOM 994 C C . VAL A 1 128 ? 4.331 1.650 23.305 1.00 93.25 128 VAL A C 1
ATOM 996 O O . VAL A 1 128 ? 3.323 2.341 23.461 1.00 93.25 128 VAL A O 1
ATOM 999 N N . GLY A 1 129 ? 5.230 1.486 24.276 1.00 93.94 129 GLY A N 1
ATOM 1000 C CA . GLY A 1 129 ? 5.162 2.089 25.606 1.00 93.94 129 GLY A CA 1
ATOM 1001 C C . GLY A 1 129 ? 5.055 3.616 25.593 1.00 93.94 129 GLY A C 1
ATOM 1002 O O . GLY A 1 129 ? 4.245 4.157 26.343 1.00 93.94 129 GLY A O 1
ATOM 1003 N N . GLU A 1 130 ? 5.787 4.312 24.719 1.00 94.62 130 GLU A N 1
ATOM 1004 C CA . GLU A 1 130 ? 5.685 5.768 24.540 1.00 94.62 130 GLU A CA 1
ATOM 1005 C C . GLU A 1 130 ? 4.264 6.201 24.150 1.00 94.62 130 GLU A C 1
ATOM 1007 O O . GLU A 1 130 ? 3.692 7.101 24.772 1.00 94.62 130 GLU A O 1
ATOM 1012 N N . VAL A 1 131 ? 3.643 5.505 23.191 1.00 94.94 131 VAL A N 1
ATOM 1013 C CA . VAL A 1 131 ? 2.253 5.768 22.785 1.00 94.94 131 VAL A CA 1
ATOM 1014 C C . VAL A 1 131 ? 1.278 5.480 23.927 1.00 94.94 131 VAL A C 1
ATOM 1016 O O . VAL A 1 131 ? 0.377 6.278 24.189 1.00 94.94 131 VAL A O 1
ATOM 1019 N N . LEU A 1 132 ? 1.471 4.376 24.651 1.00 94.94 132 LEU A N 1
ATOM 1020 C CA . LEU A 1 132 ? 0.626 4.011 25.790 1.00 94.94 132 LEU A CA 1
ATOM 1021 C C . LEU A 1 132 ? 0.741 4.993 26.964 1.00 94.94 132 LEU A C 1
ATOM 1023 O O . LEU A 1 132 ? -0.268 5.286 27.602 1.00 94.94 132 LEU A O 1
ATOM 1027 N N . ASN A 1 133 ? 1.918 5.575 27.204 1.00 95.19 133 ASN A N 1
ATOM 1028 C CA . ASN A 1 133 ? 2.104 6.620 28.214 1.00 95.19 133 ASN A CA 1
ATOM 1029 C C . ASN A 1 133 ? 1.280 7.879 27.893 1.00 95.19 133 ASN A C 1
ATOM 1031 O O . ASN A 1 133 ? 0.649 8.430 28.791 1.00 95.19 133 ASN A O 1
ATOM 1035 N N . VAL A 1 134 ? 1.214 8.301 26.623 1.00 93.94 134 VAL A N 1
ATOM 1036 C CA . VAL A 1 134 ? 0.346 9.420 26.199 1.00 93.94 134 VAL A CA 1
ATOM 1037 C C . VAL A 1 134 ? -1.135 9.058 26.341 1.00 93.94 134 VAL A C 1
ATOM 1039 O O . VAL A 1 134 ? -1.940 9.870 26.800 1.00 93.94 134 VAL A O 1
ATOM 1042 N N . LEU A 1 135 ? -1.516 7.841 25.950 1.00 92.75 135 LEU A N 1
ATOM 1043 C CA . LEU A 1 135 ? -2.909 7.390 25.970 1.00 92.75 135 LEU A CA 1
ATOM 1044 C C . LEU A 1 135 ? -3.455 7.185 27.386 1.00 92.75 135 LEU A C 1
ATOM 1046 O O . LEU A 1 135 ? -4.635 7.440 27.609 1.00 92.75 135 LEU A O 1
ATOM 1050 N N . LYS A 1 136 ? -2.613 6.793 28.344 1.00 93.94 136 LYS A N 1
ATOM 1051 C CA . LYS A 1 136 ? -2.985 6.604 29.751 1.00 93.94 136 LYS A CA 1
ATOM 1052 C C . LYS A 1 136 ? -3.664 7.830 30.365 1.00 93.94 136 LYS A C 1
ATOM 1054 O O . LYS A 1 136 ? -4.683 7.693 31.036 1.00 93.94 136 LYS A O 1
ATOM 1059 N N . ASP A 1 137 ? -3.127 9.016 30.087 1.00 89.94 137 ASP A N 1
ATOM 1060 C CA . ASP A 1 137 ? -3.617 10.276 30.655 1.00 89.94 137 ASP A CA 1
ATOM 1061 C C . ASP A 1 137 ? -4.616 11.003 29.725 1.00 89.94 137 ASP A C 1
ATOM 1063 O O . ASP A 1 137 ? -5.172 12.035 30.100 1.00 89.94 137 ASP A O 1
ATOM 1067 N N . THR A 1 138 ? -4.865 10.484 28.511 1.00 91.25 138 THR A N 1
ATOM 1068 C CA . THR A 1 138 ? -5.698 11.151 27.485 1.00 91.25 138 THR A CA 1
ATOM 1069 C C . THR A 1 138 ? -6.833 10.306 26.898 1.00 91.25 138 THR A C 1
ATOM 1071 O O . THR A 1 138 ? -7.694 10.863 26.219 1.00 91.25 138 THR A O 1
ATOM 1074 N N . SER A 1 139 ? -6.894 8.996 27.147 1.00 89.06 139 SER A N 1
ATOM 1075 C CA . SER A 1 139 ? -7.949 8.103 26.647 1.00 89.06 139 SER A CA 1
ATOM 1076 C C . SER A 1 139 ? -9.007 7.827 27.721 1.00 89.06 139 SER A C 1
ATOM 1078 O O . SER A 1 139 ? -8.661 7.518 28.863 1.00 89.06 139 SER A O 1
ATOM 1080 N N . PRO A 1 140 ? -10.313 7.912 27.406 1.00 84.12 140 PRO A N 1
ATOM 1081 C CA . PRO A 1 140 ? -11.355 7.630 28.387 1.00 84.12 140 PRO A CA 1
ATOM 1082 C C . PRO A 1 140 ? -11.350 6.148 28.778 1.00 84.12 140 PRO A C 1
ATOM 1084 O O . PRO A 1 140 ? -11.235 5.278 27.918 1.00 84.12 140 PRO A O 1
ATOM 1087 N N . LEU A 1 141 ? -11.539 5.880 30.076 1.00 87.69 141 LEU A N 1
ATOM 1088 C CA . LEU A 1 141 ? -11.569 4.533 30.665 1.00 87.69 141 LEU A CA 1
ATOM 1089 C C . LEU A 1 141 ? -10.284 3.708 30.442 1.00 87.69 141 LEU A C 1
ATOM 1091 O O . LEU A 1 141 ? -10.368 2.489 30.451 1.00 87.69 141 LEU A O 1
ATOM 1095 N N . TYR A 1 142 ? -9.118 4.334 30.240 1.00 93.50 142 TYR A N 1
ATOM 1096 C CA . TYR A 1 142 ? -7.872 3.603 29.978 1.00 93.50 142 TYR A CA 1
ATOM 1097 C C . TYR A 1 142 ? -7.515 2.615 31.105 1.00 93.50 142 TYR A C 1
ATOM 1099 O O . TYR A 1 142 ? -7.327 3.007 32.257 1.00 93.50 142 TYR A O 1
ATOM 1107 N N . ASP A 1 143 ? -7.342 1.349 30.731 1.00 95.31 143 ASP A N 1
ATOM 1108 C CA . ASP A 1 143 ? -6.738 0.281 31.531 1.00 95.31 143 ASP A CA 1
ATOM 1109 C C . ASP A 1 143 ? -5.905 -0.597 30.581 1.00 95.31 143 ASP A C 1
ATOM 1111 O O . ASP A 1 143 ? -6.358 -0.907 29.477 1.00 95.31 143 ASP A O 1
ATOM 1115 N N . ASP A 1 144 ? -4.681 -0.968 30.966 1.00 95.81 144 ASP A N 1
ATOM 1116 C CA . ASP A 1 144 ? -3.790 -1.809 30.160 1.00 95.81 144 ASP A CA 1
ATOM 1117 C C . ASP A 1 144 ? -3.445 -3.164 30.796 1.00 95.81 144 ASP A C 1
ATOM 1119 O O . ASP A 1 144 ? -2.603 -3.883 30.255 1.00 95.81 144 ASP A O 1
ATOM 1123 N N . HIS A 1 145 ? -4.099 -3.588 31.889 1.00 94.94 145 HIS A N 1
ATOM 1124 C CA . HIS A 1 145 ? -3.665 -4.783 32.636 1.00 94.94 145 HIS A CA 1
ATOM 1125 C C . HIS A 1 145 ? -3.739 -6.087 31.821 1.00 94.94 145 HIS A C 1
ATOM 1127 O O . HIS A 1 145 ? -2.789 -6.881 31.848 1.00 94.94 145 HIS A O 1
ATOM 1133 N N . TRP A 1 146 ? -4.776 -6.262 30.991 1.00 96.25 146 TRP A N 1
ATOM 1134 C CA . TRP A 1 146 ? -4.866 -7.358 30.016 1.00 96.25 146 TRP A CA 1
ATOM 1135 C C . TRP A 1 146 ? -3.910 -7.182 28.835 1.00 96.25 146 TRP A C 1
ATOM 1137 O O . TRP A 1 146 ? -3.289 -8.161 28.421 1.00 96.25 146 TRP A O 1
ATOM 1147 N N . HIS A 1 147 ? -3.717 -5.959 28.332 1.00 96.06 147 HIS A N 1
ATOM 1148 C CA . HIS A 1 147 ? -2.726 -5.688 27.286 1.00 96.06 147 HIS A CA 1
ATOM 1149 C C . HIS A 1 147 ? -1.323 -6.117 27.752 1.00 96.06 147 HIS A C 1
ATOM 1151 O O . HIS A 1 147 ? -0.684 -6.934 27.093 1.00 96.06 147 HIS A O 1
ATOM 1157 N N . ARG A 1 148 ? -0.886 -5.679 28.940 1.00 95.94 148 ARG A N 1
ATOM 1158 C CA . ARG A 1 148 ? 0.418 -6.028 29.528 1.00 95.94 148 ARG A CA 1
ATOM 1159 C C . ARG A 1 148 ? 0.550 -7.513 29.860 1.00 95.94 148 ARG A C 1
ATOM 1161 O O . ARG A 1 148 ? 1.654 -8.053 29.825 1.00 95.94 148 ARG A O 1
ATOM 1168 N N . ALA A 1 149 ? -0.547 -8.190 30.196 1.00 96.62 149 ALA A N 1
ATOM 1169 C CA . ALA A 1 149 ? -0.545 -9.635 30.406 1.00 96.62 149 ALA A CA 1
ATOM 1170 C C . ALA A 1 149 ? -0.338 -10.410 29.094 1.00 96.62 149 ALA A C 1
ATOM 1172 O O . ALA A 1 149 ? 0.506 -11.308 29.051 1.00 96.62 149 ALA A O 1
ATOM 1173 N N . ILE A 1 150 ? -1.044 -10.033 28.021 1.00 96.75 150 ILE A N 1
ATOM 1174 C CA . ILE A 1 150 ? -0.874 -10.660 26.703 1.00 96.75 150 ILE A CA 1
ATOM 1175 C C . ILE A 1 150 ? 0.490 -10.297 26.111 1.00 96.75 150 ILE A C 1
ATOM 1177 O O . ILE A 1 150 ? 1.138 -11.171 25.555 1.00 96.75 150 ILE A O 1
ATOM 1181 N N . GLU A 1 151 ? 0.978 -9.069 26.286 1.00 95.88 151 GLU A N 1
ATOM 1182 C CA . GLU A 1 151 ? 2.304 -8.631 25.832 1.00 95.88 151 GLU A CA 1
ATOM 1183 C C . GLU A 1 151 ? 3.426 -9.486 26.452 1.00 95.88 151 GLU A C 1
ATOM 1185 O O . GLU A 1 151 ? 4.257 -10.050 25.735 1.00 95.88 151 GLU A O 1
ATOM 1190 N N . ARG A 1 152 ? 3.395 -9.703 27.777 1.00 96.00 152 ARG A N 1
ATOM 1191 C CA . ARG A 1 152 ? 4.349 -10.598 28.461 1.00 96.00 152 ARG A CA 1
ATOM 1192 C C . ARG A 1 152 ? 4.259 -12.053 27.997 1.00 96.00 152 ARG A C 1
ATOM 1194 O O . ARG A 1 152 ? 5.279 -12.737 27.995 1.00 96.00 152 ARG A O 1
ATOM 1201 N N . TRP A 1 153 ? 3.068 -12.533 27.633 1.00 96.44 153 TRP A N 1
ATOM 1202 C CA . TRP A 1 153 ? 2.872 -13.887 27.104 1.00 96.44 153 TRP A CA 1
ATOM 1203 C C . TRP A 1 153 ? 3.348 -14.010 25.654 1.00 96.44 153 TRP A C 1
ATOM 1205 O O . TRP A 1 153 ? 4.220 -14.821 25.370 1.00 96.44 153 TRP A O 1
ATOM 1215 N N . ALA A 1 154 ? 2.768 -13.218 24.753 1.00 95.25 154 ALA A N 1
ATOM 1216 C CA . ALA A 1 154 ? 2.878 -13.345 23.306 1.00 95.25 154 ALA A CA 1
ATOM 1217 C C . ALA A 1 154 ? 4.189 -12.784 22.742 1.00 95.25 154 ALA A C 1
ATOM 1219 O O . ALA A 1 154 ? 4.755 -13.392 21.839 1.00 95.25 154 ALA A O 1
ATOM 1220 N N . VAL A 1 155 ? 4.661 -11.650 23.273 1.00 93.12 155 VAL A N 1
ATOM 1221 C CA . VAL A 1 155 ? 5.819 -10.888 22.761 1.00 93.12 155 VAL A CA 1
ATOM 1222 C C . VAL A 1 155 ? 7.087 -1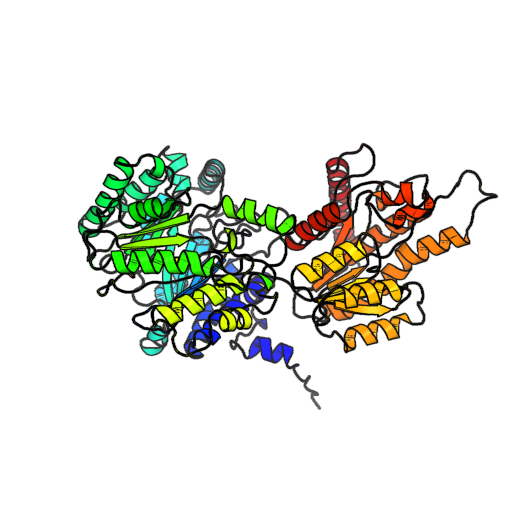1.143 23.582 1.00 93.12 155 VAL A C 1
ATOM 1224 O O . VAL A 1 155 ? 8.187 -10.857 23.120 1.00 93.12 155 VAL A O 1
ATOM 1227 N N . TYR A 1 156 ? 6.956 -11.727 24.780 1.00 93.81 156 TYR A N 1
ATOM 1228 C CA . TYR A 1 156 ? 8.055 -11.896 25.739 1.00 93.81 156 TYR A CA 1
ATOM 1229 C C . TYR A 1 156 ? 8.710 -10.549 26.110 1.00 93.81 156 TYR A C 1
ATOM 1231 O O . TYR A 1 156 ? 9.930 -10.451 26.209 1.00 93.81 156 TYR A O 1
ATOM 1239 N N . SER A 1 157 ? 7.907 -9.505 26.357 1.00 91.69 157 SER A N 1
ATOM 1240 C CA . SER A 1 157 ? 8.396 -8.139 26.641 1.00 91.69 157 SER A CA 1
ATOM 1241 C C . SER A 1 157 ? 9.390 -8.020 27.804 1.00 91.69 157 SER A C 1
ATOM 1243 O O . SER A 1 157 ? 10.230 -7.128 27.797 1.00 91.69 157 SER A O 1
ATOM 1245 N N . ASN A 1 158 ? 9.356 -8.942 28.772 1.00 92.00 158 ASN A N 1
ATOM 1246 C CA . ASN A 1 158 ? 10.311 -8.992 29.887 1.00 92.00 158 ASN A CA 1
ATOM 1247 C C . ASN A 1 158 ? 11.626 -9.750 29.562 1.00 92.00 158 ASN A C 1
ATOM 1249 O O . ASN A 1 158 ? 12.447 -9.943 30.459 1.00 92.00 158 ASN A O 1
ATOM 1253 N N . ALA A 1 159 ? 11.820 -10.248 28.336 1.00 93.25 159 ALA A N 1
ATOM 1254 C CA . ALA A 1 159 ? 13.023 -10.977 27.923 1.00 93.25 159 ALA A CA 1
ATOM 1255 C C . ALA A 1 159 ? 14.102 -10.046 27.340 1.00 93.25 159 ALA A C 1
ATOM 1257 O O . ALA A 1 159 ? 13.791 -8.989 26.794 1.00 93.25 159 ALA A O 1
ATOM 1258 N N . SER A 1 160 ? 15.372 -10.465 27.412 1.00 94.00 160 SER A N 1
ATOM 1259 C CA . SER A 1 160 ? 16.503 -9.718 26.843 1.00 94.00 160 SER A CA 1
ATOM 1260 C C . SER A 1 160 ? 16.408 -9.579 25.319 1.00 94.00 160 SER A C 1
ATOM 1262 O O . SER A 1 160 ? 15.845 -10.442 24.642 1.00 94.00 160 SER A O 1
ATOM 1264 N N . ALA A 1 161 ? 17.031 -8.534 24.764 1.00 92.38 161 ALA A N 1
ATOM 1265 C CA . ALA A 1 161 ? 17.108 -8.312 23.317 1.00 92.38 161 ALA A CA 1
ATOM 1266 C C . ALA A 1 161 ? 17.661 -9.537 22.557 1.00 92.38 161 ALA A C 1
ATOM 1268 O O . ALA A 1 161 ? 17.102 -9.939 21.542 1.00 92.38 161 ALA A O 1
ATOM 1269 N N . GLU A 1 162 ? 18.687 -10.206 23.094 1.00 94.38 162 GLU A N 1
ATOM 1270 C CA . GLU A 1 162 ? 19.242 -11.451 22.536 1.00 94.38 162 GLU A CA 1
ATOM 1271 C C . GLU A 1 162 ? 18.184 -12.561 22.403 1.00 94.38 162 GLU A C 1
ATOM 1273 O O . GLU A 1 162 ? 18.113 -13.256 21.388 1.00 94.38 162 GLU A O 1
ATOM 1278 N N . ARG A 1 163 ? 17.322 -12.711 23.418 1.00 94.19 163 ARG A N 1
ATOM 1279 C CA . ARG A 1 163 ? 16.231 -13.689 23.408 1.00 94.19 163 ARG A CA 1
ATOM 1280 C C . ARG A 1 163 ? 15.097 -13.263 22.478 1.00 94.19 163 ARG A C 1
ATOM 1282 O O . ARG A 1 163 ? 14.506 -14.124 21.834 1.00 94.19 163 ARG A O 1
ATOM 1289 N N . GLN A 1 164 ? 14.810 -11.967 22.380 1.00 92.56 164 GLN A N 1
ATOM 1290 C CA . GLN A 1 164 ? 13.831 -11.442 21.430 1.00 92.56 164 GLN A CA 1
ATOM 1291 C C . GLN A 1 164 ? 14.278 -11.667 19.973 1.00 92.56 164 GLN A C 1
ATOM 1293 O O . GLN A 1 164 ? 13.492 -12.185 19.186 1.00 92.56 164 GLN A O 1
ATOM 1298 N N . GLU A 1 165 ? 15.537 -11.383 19.617 1.00 91.31 165 GLU A N 1
ATOM 1299 C CA . GLU A 1 165 ? 16.087 -11.674 18.278 1.00 91.31 165 GLU A CA 1
ATOM 1300 C C . GLU A 1 165 ? 16.048 -13.174 17.942 1.00 91.31 165 GLU A C 1
ATOM 1302 O O . GLU A 1 165 ? 15.682 -13.545 16.825 1.00 91.31 165 GLU A O 1
ATOM 1307 N N . LEU A 1 166 ? 16.346 -14.054 18.908 1.00 93.12 166 LEU A N 1
ATOM 1308 C CA . LEU A 1 166 ? 16.204 -15.502 18.719 1.00 93.12 166 LEU A CA 1
ATOM 1309 C C . LEU A 1 166 ? 14.752 -15.891 18.385 1.00 93.12 166 LEU A C 1
ATOM 1311 O O . LEU A 1 166 ? 14.526 -16.618 17.422 1.00 93.12 166 LEU A O 1
ATOM 1315 N N . LEU A 1 167 ? 13.769 -15.360 19.120 1.00 92.31 167 LEU A N 1
ATOM 1316 C CA . LEU A 1 167 ? 12.344 -15.618 18.868 1.00 92.31 167 LEU A CA 1
ATOM 1317 C C . LEU A 1 167 ? 11.869 -15.055 17.516 1.00 92.31 167 LEU A C 1
ATOM 1319 O O . LEU A 1 167 ? 11.064 -15.691 16.837 1.00 92.31 167 LEU A O 1
ATOM 1323 N N . ILE A 1 168 ? 12.380 -13.892 17.098 1.00 89.69 168 ILE A N 1
ATOM 1324 C CA . ILE A 1 168 ? 12.107 -13.288 15.781 1.00 89.69 168 ILE A CA 1
ATOM 1325 C C . ILE A 1 168 ? 12.649 -14.177 14.654 1.00 89.69 168 ILE A C 1
ATOM 1327 O O . ILE A 1 168 ? 11.955 -14.404 13.660 1.00 89.69 168 ILE A O 1
ATOM 1331 N N . SER A 1 169 ? 13.856 -14.723 14.833 1.00 89.06 169 SER A N 1
ATOM 1332 C CA . SER A 1 169 ? 14.476 -15.679 13.911 1.00 89.06 169 SER A CA 1
ATOM 1333 C C . SER A 1 169 ? 13.668 -16.983 13.814 1.00 89.06 169 SER A C 1
ATOM 1335 O O . SER A 1 169 ? 13.319 -17.414 12.717 1.00 89.06 169 SER A O 1
ATOM 1337 N N . GLU A 1 170 ? 13.280 -17.567 14.954 1.00 89.62 170 GLU A N 1
ATOM 1338 C CA . GLU A 1 170 ? 12.482 -18.803 15.024 1.00 89.62 170 GLU A CA 1
ATOM 1339 C C . GLU A 1 170 ? 11.061 -18.646 14.445 1.00 89.62 170 GLU A C 1
ATOM 1341 O O . GLU A 1 170 ? 10.531 -19.582 13.842 1.00 89.62 170 GLU A O 1
ATOM 1346 N N . ALA A 1 171 ? 10.431 -17.475 14.597 1.00 85.19 171 ALA A N 1
ATOM 1347 C CA . ALA A 1 171 ? 9.081 -17.206 14.091 1.00 85.19 171 ALA A CA 1
ATOM 1348 C C . ALA A 1 171 ? 9.031 -16.699 12.636 1.00 85.19 171 ALA A C 1
ATOM 1350 O O . ALA A 1 171 ? 7.956 -16.710 12.025 1.00 85.19 171 ALA A O 1
ATOM 1351 N N . GLY A 1 172 ? 10.158 -16.238 12.082 1.00 80.44 172 GLY A N 1
ATOM 1352 C CA . GLY A 1 172 ? 10.269 -15.747 10.705 1.00 80.44 172 GLY A CA 1
ATOM 1353 C C . GLY A 1 172 ? 9.595 -14.394 10.428 1.00 80.44 172 GLY A C 1
ATOM 1354 O O . GLY A 1 172 ? 9.359 -14.065 9.266 1.00 80.44 172 GLY A O 1
ATOM 1355 N N . HIS A 1 173 ? 9.255 -13.608 11.456 1.00 80.25 173 HIS A N 1
ATOM 1356 C CA . HIS A 1 173 ? 8.753 -12.233 11.313 1.00 80.25 173 HIS A CA 1
ATOM 1357 C C . HIS A 1 173 ? 9.027 -11.392 12.567 1.00 80.25 173 HIS A C 1
ATOM 1359 O O . HIS A 1 173 ? 9.175 -11.940 13.655 1.00 80.25 173 HIS A O 1
ATOM 1365 N N . ARG A 1 174 ? 9.028 -10.055 12.432 1.00 85.81 174 ARG A N 1
ATOM 1366 C CA . ARG A 1 174 ? 9.296 -9.130 13.552 1.00 85.81 174 ARG A CA 1
ATOM 1367 C C . ARG A 1 174 ? 8.051 -8.559 14.242 1.00 85.81 174 ARG A C 1
ATOM 1369 O O . ARG A 1 174 ? 8.110 -8.363 15.445 1.00 85.81 174 ARG A O 1
ATOM 1376 N N . THR A 1 175 ? 6.929 -8.365 13.533 1.00 88.00 175 THR A N 1
ATOM 1377 C CA . THR A 1 175 ? 5.696 -7.746 14.081 1.00 88.00 175 THR A CA 1
ATOM 1378 C C . THR A 1 175 ? 5.255 -8.363 15.423 1.00 88.00 175 THR A C 1
ATOM 1380 O O . THR A 1 175 ? 4.875 -9.542 15.422 1.00 88.00 175 THR A O 1
ATOM 1383 N N . PRO A 1 176 ? 5.250 -7.589 16.529 1.00 88.56 176 PRO A N 1
ATOM 1384 C CA . PRO A 1 176 ? 4.960 -8.086 17.872 1.00 88.56 176 PRO A CA 1
ATOM 1385 C C . PRO A 1 176 ? 3.609 -7.620 18.424 1.00 88.56 176 PRO A C 1
ATOM 1387 O O . PRO A 1 176 ? 2.749 -8.445 18.733 1.00 88.56 176 PRO A O 1
ATOM 1390 N N . THR A 1 177 ? 3.406 -6.306 18.500 1.00 93.38 177 THR A N 1
ATOM 1391 C CA . THR A 1 177 ? 2.184 -5.663 18.980 1.00 93.38 177 THR A CA 1
ATOM 1392 C C . THR A 1 177 ? 1.697 -4.708 17.906 1.00 93.38 177 THR A C 1
ATOM 1394 O O . THR A 1 177 ? 2.391 -3.767 17.532 1.00 93.38 177 THR A O 1
ATOM 1397 N N . ILE A 1 178 ? 0.477 -4.930 17.434 1.00 94.88 178 ILE A N 1
ATOM 1398 C CA . ILE A 1 178 ? -0.238 -4.007 16.556 1.00 94.88 178 ILE A CA 1
ATOM 1399 C C . ILE A 1 178 ? -1.179 -3.184 17.444 1.00 94.88 178 ILE A C 1
ATOM 1401 O O . ILE A 1 17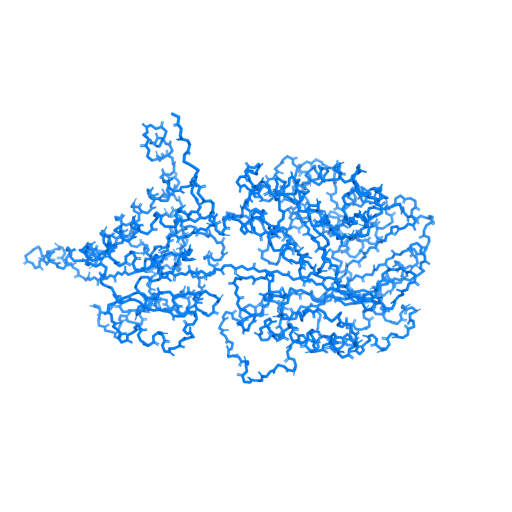8 ? -1.875 -3.756 18.282 1.00 94.88 178 ILE A O 1
ATOM 1405 N N . LEU A 1 179 ? -1.244 -1.866 17.267 1.00 96.00 179 LEU A N 1
ATOM 1406 C CA . LEU A 1 179 ? -2.223 -0.985 17.908 1.00 96.00 179 LEU A CA 1
ATOM 1407 C C . LEU A 1 179 ? -3.368 -0.651 16.943 1.00 96.00 179 LEU A C 1
ATOM 1409 O O . LEU A 1 179 ? -3.170 -0.527 15.738 1.00 96.00 179 LEU A O 1
ATOM 1413 N N . GLY A 1 180 ? -4.581 -0.493 17.469 1.00 94.31 180 GLY A N 1
ATOM 1414 C CA . GLY A 1 180 ? -5.760 -0.060 16.718 1.00 94.31 180 GLY A CA 1
ATOM 1415 C C . GLY A 1 180 ? -6.472 1.091 17.412 1.00 94.31 180 GLY A C 1
ATOM 1416 O O . GLY A 1 180 ? -6.676 1.050 18.620 1.00 94.31 180 GLY A O 1
ATOM 1417 N N . PHE A 1 181 ? -6.881 2.090 16.641 1.00 94.25 181 PHE A N 1
ATOM 1418 C CA . PHE A 1 181 ? -7.483 3.334 17.106 1.00 94.25 181 PHE A CA 1
ATOM 1419 C C . PHE A 1 181 ? -8.862 3.496 16.457 1.00 94.25 181 PHE A C 1
ATOM 1421 O O . PHE A 1 181 ? -8.958 3.830 15.275 1.00 94.25 181 PHE A O 1
ATOM 1428 N N . ASP A 1 182 ? -9.936 3.253 17.210 1.00 91.44 182 ASP A N 1
ATOM 1429 C CA . ASP A 1 182 ? -11.311 3.506 16.763 1.00 91.44 182 ASP A CA 1
ATOM 1430 C C . ASP A 1 182 ? -11.655 4.976 17.046 1.00 91.44 182 ASP A C 1
ATOM 1432 O O . ASP A 1 182 ? -11.889 5.336 18.203 1.00 91.44 182 ASP A O 1
ATOM 1436 N N . ILE A 1 183 ? -11.695 5.834 16.024 1.00 92.81 183 ILE A N 1
ATOM 1437 C CA . ILE A 1 183 ? -11.899 7.274 16.224 1.00 92.81 183 ILE A CA 1
ATOM 1438 C C . ILE A 1 183 ? -13.390 7.558 16.462 1.00 92.81 183 ILE A C 1
ATOM 1440 O O . ILE A 1 183 ? -14.255 7.166 15.673 1.00 92.81 183 ILE A O 1
ATOM 1444 N N . ASN A 1 184 ? -13.705 8.249 17.558 1.00 90.69 184 ASN A N 1
ATOM 1445 C CA . ASN A 1 184 ? -15.056 8.365 18.102 1.00 90.69 184 ASN A CA 1
ATOM 1446 C C . ASN A 1 184 ? -15.395 9.821 18.499 1.00 90.69 184 ASN A C 1
ATOM 1448 O O . ASN A 1 184 ? -15.052 10.251 19.605 1.00 90.69 184 ASN A O 1
ATOM 1452 N N . PRO A 1 185 ? -16.137 10.574 17.657 1.00 90.00 185 PRO A N 1
ATOM 1453 C CA . PRO A 1 185 ? -16.516 11.967 17.929 1.00 90.00 185 PRO A CA 1
ATOM 1454 C C . PRO A 1 185 ? -17.246 12.191 19.261 1.00 90.00 185 PRO A C 1
ATOM 1456 O O . PRO A 1 185 ? -17.108 13.253 19.864 1.00 90.00 185 PRO A O 1
ATOM 1459 N N . LYS A 1 186 ? -17.952 11.175 19.781 1.00 88.81 186 LYS A N 1
ATOM 1460 C CA . LYS A 1 186 ? -18.670 11.260 21.066 1.00 88.81 186 LYS A CA 1
ATOM 1461 C C . LYS A 1 186 ? -17.746 11.487 22.267 1.00 88.81 186 LYS A C 1
ATOM 1463 O O . LYS A 1 186 ? -18.214 11.913 23.320 1.00 88.81 186 LYS A O 1
ATOM 1468 N N . ILE A 1 187 ? -16.448 11.209 22.124 1.00 89.38 187 ILE A N 1
ATOM 1469 C CA . ILE A 1 187 ? -15.439 11.535 23.137 1.00 89.38 187 ILE A CA 1
ATOM 1470 C C . ILE A 1 187 ? -15.152 13.043 23.105 1.00 89.38 187 ILE A C 1
ATOM 1472 O O . ILE A 1 187 ? -15.262 13.683 24.145 1.00 89.38 187 ILE A O 1
ATOM 1476 N N . THR A 1 188 ? -14.921 13.642 21.926 1.00 89.62 188 THR A N 1
ATOM 1477 C CA . THR A 1 188 ? -14.797 15.108 21.770 1.00 89.62 188 THR A CA 1
ATOM 1478 C C . THR A 1 188 ? -16.036 15.853 22.285 1.00 89.62 188 THR A C 1
ATOM 1480 O O . THR A 1 188 ? -15.894 16.940 22.842 1.00 89.62 188 THR A O 1
ATOM 1483 N N . GLU A 1 189 ? -17.237 15.285 22.117 1.00 87.31 189 GLU A N 1
ATOM 1484 C CA . GLU A 1 189 ? -18.498 15.840 22.638 1.00 87.31 189 GLU A CA 1
ATOM 1485 C C . GLU A 1 189 ? -18.567 15.817 24.178 1.00 87.31 189 GLU A C 1
ATOM 1487 O O . GLU A 1 189 ? -18.930 16.819 24.792 1.00 87.31 189 GLU A O 1
ATOM 1492 N N . LYS A 1 190 ? -18.246 14.677 24.811 1.00 90.00 190 LYS A N 1
ATOM 1493 C CA . LYS A 1 190 ? -18.471 14.450 26.254 1.00 90.00 190 LYS A CA 1
ATOM 1494 C C . LYS A 1 190 ? -17.288 14.796 27.155 1.00 90.00 190 LYS A C 1
ATOM 1496 O O . LYS A 1 190 ? -17.493 15.215 28.290 1.00 90.00 190 LYS A O 1
ATOM 1501 N N . ALA A 1 191 ? -16.068 14.590 26.674 1.00 89.12 191 ALA A N 1
ATOM 1502 C CA . ALA A 1 191 ? -14.823 14.798 27.404 1.00 89.12 191 ALA A CA 1
ATOM 1503 C C . ALA A 1 191 ? -13.851 15.581 26.502 1.00 89.12 191 ALA A C 1
ATOM 1505 O O . ALA A 1 191 ? -12.895 15.015 25.977 1.00 89.12 191 ALA A O 1
ATOM 1506 N N . PRO A 1 192 ? -14.078 16.893 26.274 1.00 88.19 192 PRO A N 1
ATOM 1507 C CA . PRO A 1 192 ? -13.484 17.608 25.139 1.00 88.19 192 PRO A CA 1
ATOM 1508 C C . PRO A 1 192 ? -11.978 17.907 25.253 1.00 88.19 192 PRO A C 1
ATOM 1510 O O . PRO A 1 192 ? -11.452 18.620 24.393 1.00 88.19 192 PRO A O 1
ATOM 1513 N N . HIS A 1 193 ? -11.335 17.416 26.316 1.00 87.44 193 HIS A N 1
ATOM 1514 C CA . HIS A 1 193 ? -9.897 17.429 26.600 1.00 87.44 193 HIS A CA 1
ATOM 1515 C C . HIS A 1 193 ? -9.221 16.068 26.330 1.00 87.44 193 HIS A C 1
ATOM 1517 O O . HIS A 1 193 ? -8.001 16.020 26.226 1.00 87.44 193 HIS A O 1
ATOM 1523 N N . MET A 1 194 ? -9.997 14.987 26.197 1.00 91.88 194 MET A N 1
ATOM 1524 C CA . MET A 1 194 ? -9.502 13.639 25.912 1.00 91.88 194 MET A CA 1
ATOM 1525 C C . MET A 1 194 ? -9.267 13.442 24.410 1.00 91.88 194 MET A C 1
ATOM 1527 O O . MET A 1 194 ? -9.932 14.060 23.570 1.00 91.88 194 MET A O 1
ATOM 1531 N N . LEU A 1 195 ? -8.341 12.548 24.069 1.00 93.31 195 LEU A N 1
ATOM 1532 C CA . LEU A 1 195 ? -8.099 12.107 22.702 1.00 93.31 195 LEU A CA 1
ATOM 1533 C C . LEU A 1 195 ? -9.301 11.270 22.220 1.00 93.31 195 LEU A C 1
ATOM 1535 O O . LEU A 1 195 ? -9.733 10.363 22.935 1.00 93.31 195 LEU A O 1
ATOM 1539 N N . PRO A 1 196 ? -9.872 11.527 21.028 1.00 93.19 196 PRO A N 1
ATOM 1540 C CA . PRO A 1 196 ? -11.147 10.933 20.646 1.00 93.19 196 PRO A CA 1
ATOM 1541 C C . PRO A 1 196 ? -11.005 9.535 20.030 1.00 93.19 196 PRO A C 1
ATOM 1543 O O . PRO A 1 196 ? -11.457 9.295 18.912 1.00 93.19 196 PRO A O 1
ATOM 1546 N N . VAL A 1 197 ? -10.394 8.602 20.763 1.00 92.00 197 VAL A N 1
ATOM 1547 C CA . VAL A 1 197 ? -10.169 7.212 20.337 1.00 92.00 197 VAL A CA 1
ATOM 1548 C C . VAL A 1 197 ? -10.592 6.198 21.400 1.00 92.00 197 VAL A C 1
ATOM 1550 O O . VAL A 1 197 ? -10.530 6.479 22.591 1.00 92.00 197 VAL A O 1
ATOM 1553 N N . MET A 1 198 ? -10.970 4.995 20.962 1.00 90.19 198 MET A N 1
ATOM 1554 C CA . MET A 1 198 ? -10.913 3.781 21.787 1.00 90.19 198 MET A CA 1
ATOM 1555 C C . MET A 1 198 ? -9.802 2.877 21.246 1.00 90.19 198 MET A C 1
ATOM 1557 O O . MET A 1 198 ? -9.796 2.564 20.051 1.00 90.19 198 MET A O 1
ATOM 1561 N N . ILE A 1 199 ? -8.875 2.457 22.106 1.00 92.62 199 ILE A N 1
ATOM 1562 C CA . ILE A 1 199 ? -7.650 1.757 21.693 1.00 92.62 199 ILE A CA 1
ATOM 1563 C C . ILE A 1 199 ? -7.838 0.237 21.787 1.00 92.62 199 ILE A C 1
ATOM 1565 O O . ILE A 1 199 ? -8.541 -0.258 22.669 1.00 92.62 199 ILE A O 1
ATOM 1569 N N . LYS A 1 200 ? -7.166 -0.501 20.902 1.00 94.31 200 LYS A N 1
ATOM 1570 C CA . LYS A 1 200 ? -6.977 -1.960 20.941 1.00 94.31 200 LYS A CA 1
ATOM 1571 C C . LYS A 1 200 ? -5.512 -2.310 20.740 1.00 94.31 200 LYS A C 1
ATOM 1573 O O . LYS A 1 200 ? -4.791 -1.573 20.073 1.00 94.31 200 LYS A O 1
ATOM 1578 N N . SER A 1 201 ? -5.102 -3.466 21.245 1.00 96.25 2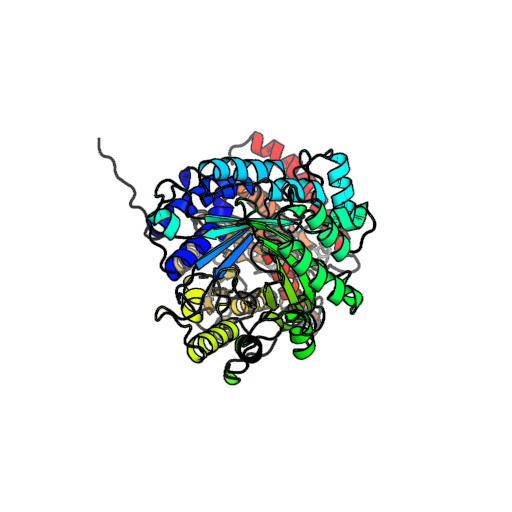01 SER A N 1
ATOM 1579 C CA . SER A 1 201 ? -3.852 -4.127 20.849 1.00 96.25 201 SER A CA 1
ATOM 1580 C C . SER A 1 201 ? -4.151 -5.484 20.210 1.00 96.25 201 SER A C 1
ATOM 1582 O O . SER A 1 201 ? -5.160 -6.105 20.544 1.00 96.25 201 SER A O 1
ATOM 1584 N N . TYR A 1 202 ? -3.311 -5.938 19.279 1.00 96.25 202 TYR A N 1
ATOM 1585 C CA . TYR A 1 202 ? -3.388 -7.252 18.632 1.00 96.25 202 TYR A CA 1
ATOM 1586 C C . TYR A 1 202 ? -1.998 -7.900 18.629 1.00 96.25 202 TYR A C 1
ATOM 1588 O O . TYR A 1 202 ? -1.010 -7.250 18.292 1.00 96.25 202 TYR A O 1
ATOM 1596 N N . PHE A 1 203 ? -1.936 -9.188 18.957 1.00 95.94 203 PHE A N 1
ATOM 1597 C CA . PHE A 1 203 ? -0.698 -9.927 19.195 1.00 95.94 203 PHE A CA 1
ATOM 1598 C C . PHE A 1 203 ? -0.677 -11.234 18.387 1.00 95.94 203 PHE A C 1
ATOM 1600 O O . PHE A 1 203 ? -1.549 -12.084 18.607 1.00 95.94 203 PHE A O 1
ATOM 1607 N N . PRO A 1 204 ? 0.280 -11.448 17.465 1.00 93.81 204 PRO A N 1
ATOM 1608 C CA . PRO A 1 204 ? 0.458 -12.731 16.788 1.00 93.81 204 PRO A CA 1
ATOM 1609 C C . PRO A 1 204 ? 0.918 -13.831 17.768 1.00 93.81 204 PRO A C 1
ATOM 1611 O O . PRO A 1 204 ? 1.775 -13.577 18.610 1.00 93.81 204 PRO A O 1
ATOM 1614 N N . PRO A 1 205 ? 0.442 -15.086 17.648 1.00 94.25 205 PRO A N 1
ATOM 1615 C CA . PRO A 1 205 ? 0.821 -16.172 18.562 1.00 94.25 205 PRO A CA 1
ATOM 1616 C C . PRO A 1 205 ? 2.204 -16.781 18.272 1.00 94.25 205 PRO A C 1
ATOM 1618 O O . PRO A 1 205 ? 2.581 -17.774 18.892 1.00 94.25 205 PRO A O 1
ATOM 1621 N N . CYS A 1 206 ? 2.927 -16.273 17.271 1.00 92.50 206 CYS A N 1
ATOM 1622 C CA . CYS A 1 206 ? 3.995 -17.012 16.602 1.00 92.50 206 CYS A CA 1
ATOM 1623 C C . CYS A 1 206 ? 5.226 -17.266 17.479 1.00 92.50 206 CYS A C 1
ATOM 1625 O O . CYS A 1 206 ? 5.732 -18.384 17.452 1.00 92.50 206 CYS A O 1
ATOM 1627 N N . PHE A 1 207 ? 5.666 -16.290 18.281 1.00 94.38 207 PHE A N 1
ATOM 1628 C CA . PHE A 1 207 ? 6.829 -16.453 19.164 1.00 94.38 207 PHE A CA 1
ATOM 1629 C C . PHE A 1 207 ? 6.576 -17.525 20.237 1.00 94.38 207 PHE A C 1
ATOM 1631 O O . PHE A 1 207 ? 7.398 -18.414 20.434 1.00 94.38 207 PHE A O 1
ATOM 1638 N N . VAL A 1 208 ? 5.389 -17.512 20.858 1.00 95.69 208 VAL A N 1
ATOM 1639 C CA . VAL A 1 208 ? 4.950 -18.539 21.825 1.00 95.69 208 VAL A CA 1
ATOM 1640 C C . VAL A 1 208 ? 4.803 -19.910 21.171 1.00 95.69 208 VAL A C 1
ATOM 1642 O O . VAL A 1 208 ? 5.204 -20.915 21.756 1.00 95.69 208 VAL A O 1
ATOM 1645 N N . ALA A 1 209 ? 4.214 -19.963 19.972 1.00 95.00 209 ALA A N 1
ATOM 1646 C CA . ALA A 1 209 ? 4.018 -21.207 19.235 1.00 95.00 209 ALA A CA 1
ATOM 1647 C C . ALA A 1 209 ? 5.358 -21.870 18.872 1.00 95.00 209 ALA A C 1
ATOM 1649 O O . ALA A 1 209 ? 5.500 -23.078 19.056 1.00 95.00 209 ALA A O 1
ATOM 1650 N N . ALA A 1 210 ? 6.343 -21.082 18.425 1.00 91.88 210 ALA A N 1
ATOM 1651 C CA . ALA A 1 210 ? 7.696 -21.553 18.143 1.00 91.88 210 ALA A CA 1
ATOM 1652 C C . ALA A 1 210 ? 8.406 -22.038 19.420 1.00 91.88 210 ALA A C 1
ATOM 1654 O O . ALA A 1 210 ? 8.717 -23.225 19.533 1.00 91.88 210 ALA A O 1
ATOM 1655 N N . ASP A 1 211 ? 8.571 -21.153 20.409 1.00 95.00 211 ASP A N 1
ATOM 1656 C CA . ASP A 1 211 ? 9.309 -21.419 21.651 1.00 95.00 211 ASP A CA 1
ATOM 1657 C C . ASP A 1 211 ? 8.777 -22.644 22.406 1.00 95.00 211 ASP A C 1
ATOM 1659 O O . ASP A 1 211 ? 9.501 -23.586 22.735 1.00 95.00 211 ASP A O 1
ATOM 1663 N N . ARG A 1 212 ? 7.462 -22.658 22.647 1.00 95.50 212 ARG A N 1
ATOM 1664 C CA . ARG A 1 212 ? 6.804 -23.687 23.461 1.00 95.50 212 ARG A CA 1
ATOM 1665 C C . ARG A 1 212 ? 6.362 -24.901 22.646 1.00 95.50 212 ARG A C 1
ATOM 1667 O O . ARG A 1 212 ? 5.764 -25.812 23.215 1.00 95.50 212 ARG A O 1
ATOM 1674 N N . ARG A 1 213 ? 6.650 -24.921 21.337 1.00 94.88 213 ARG A N 1
ATOM 1675 C CA . ARG A 1 213 ? 6.261 -25.974 20.377 1.00 94.88 213 ARG A CA 1
ATOM 1676 C C . ARG A 1 213 ? 4.754 -26.265 20.388 1.00 94.88 213 ARG A C 1
ATOM 1678 O O . ARG A 1 213 ? 4.328 -27.414 20.290 1.00 94.88 213 ARG A O 1
ATOM 1685 N N . LEU A 1 214 ? 3.959 -25.207 20.532 1.00 95.94 214 LEU A N 1
ATOM 1686 C CA . LEU A 1 214 ? 2.497 -25.247 20.558 1.00 95.94 214 LEU A CA 1
ATOM 1687 C C . LEU A 1 214 ? 1.928 -25.007 19.159 1.00 95.94 214 LEU A C 1
ATOM 1689 O O . LEU A 1 214 ? 2.519 -24.296 18.344 1.00 95.94 214 LEU A O 1
ATOM 1693 N N . THR A 1 215 ? 0.720 -25.504 18.893 1.00 96.75 215 THR A N 1
ATOM 1694 C CA . THR A 1 215 ? -0.028 -25.033 17.721 1.00 96.75 215 THR A CA 1
ATOM 1695 C C . THR A 1 215 ? -0.426 -23.566 17.908 1.00 96.75 215 THR A C 1
ATOM 1697 O O . THR A 1 215 ? -0.568 -23.068 19.031 1.00 96.75 215 THR A O 1
ATOM 1700 N N . ARG A 1 216 ? -0.617 -22.830 16.806 1.00 95.44 216 ARG A N 1
ATOM 1701 C CA . ARG A 1 216 ? -0.955 -21.399 16.890 1.00 95.44 216 ARG A CA 1
ATOM 1702 C C . ARG A 1 216 ? -2.277 -21.155 17.613 1.00 95.44 216 ARG A C 1
ATOM 1704 O O . ARG A 1 216 ? -2.403 -20.129 18.271 1.00 95.44 216 ARG A O 1
ATOM 1711 N N . PHE A 1 217 ? -3.236 -22.079 17.542 1.00 97.38 217 PHE A N 1
ATOM 1712 C CA . PHE A 1 217 ? -4.457 -22.003 18.340 1.00 97.38 217 PHE A CA 1
ATOM 1713 C C . PHE A 1 217 ? -4.203 -22.257 19.834 1.00 97.38 217 PHE A C 1
ATOM 1715 O O . PHE A 1 217 ? -4.667 -21.473 20.660 1.00 97.38 217 PHE A O 1
ATOM 1722 N N . GLN A 1 218 ? -3.410 -23.274 20.198 1.00 98.06 218 GLN A N 1
ATOM 1723 C CA . GLN A 1 218 ? -3.045 -23.548 21.598 1.00 98.06 218 GLN A CA 1
ATOM 1724 C C . GLN A 1 218 ? -2.352 -22.343 22.258 1.00 98.06 218 GLN A C 1
ATOM 1726 O O . GLN A 1 218 ? -2.670 -21.995 23.393 1.00 98.06 218 GLN A O 1
ATOM 1731 N N . ALA A 1 219 ? -1.463 -21.651 21.538 1.00 97.69 219 ALA A N 1
ATOM 1732 C CA . ALA A 1 219 ? -0.807 -20.435 22.024 1.00 97.69 219 ALA A CA 1
ATOM 1733 C C . ALA A 1 219 ? -1.789 -19.270 22.307 1.00 97.69 219 ALA A C 1
ATOM 1735 O O . ALA A 1 219 ? -1.557 -18.490 23.233 1.00 97.69 219 ALA A O 1
ATOM 1736 N N . LEU A 1 220 ? -2.902 -19.169 21.566 1.00 97.94 220 LEU A N 1
ATOM 1737 C CA . LEU A 1 220 ? -3.979 -18.197 21.820 1.00 97.94 220 LEU A CA 1
ATOM 1738 C C . LEU A 1 220 ? -4.860 -18.626 23.007 1.00 97.94 220 LEU A C 1
ATOM 1740 O O . LEU A 1 220 ? -5.096 -17.842 23.924 1.00 97.94 220 LEU A O 1
ATOM 1744 N N . SER A 1 221 ? -5.297 -19.888 23.007 1.00 97.88 221 SER A N 1
ATOM 1745 C CA . SER A 1 221 ? -6.144 -20.512 24.037 1.00 97.88 221 SER A CA 1
ATOM 1746 C C . SER A 1 221 ? -5.497 -20.487 25.433 1.00 97.88 221 SER A C 1
ATOM 1748 O O . SER A 1 221 ? -6.149 -20.159 26.430 1.00 97.88 221 SER A O 1
ATOM 1750 N N . LEU A 1 222 ? -4.193 -20.766 25.520 1.00 97.94 222 LEU A N 1
ATOM 1751 C CA . LEU A 1 222 ? -3.427 -20.653 26.764 1.00 97.94 222 LEU A CA 1
ATOM 1752 C C . LEU A 1 222 ? -3.139 -19.193 27.141 1.00 97.94 222 LEU A C 1
ATOM 1754 O O . LEU A 1 222 ? -3.094 -18.888 28.332 1.00 97.94 222 LEU A O 1
ATOM 1758 N N . GLY A 1 223 ? -3.016 -18.297 26.154 1.00 96.94 223 GLY A N 1
ATOM 1759 C CA . GLY A 1 223 ? -2.833 -16.857 26.355 1.00 96.94 223 GLY A CA 1
ATOM 1760 C C . GLY A 1 223 ? -4.010 -16.193 27.066 1.00 96.94 223 GLY A C 1
ATOM 1761 O O . GLY A 1 223 ? -3.801 -15.480 28.043 1.00 96.94 223 GLY A O 1
ATOM 1762 N N . VAL A 1 224 ? -5.250 -16.512 26.673 1.00 97.62 224 VAL A N 1
ATOM 1763 C CA . VAL A 1 224 ? -6.458 -16.067 27.402 1.00 97.62 224 VAL A CA 1
ATOM 1764 C C . VAL A 1 224 ? -6.435 -16.550 28.859 1.00 97.62 224 VAL A C 1
ATOM 1766 O O . VAL A 1 224 ? -6.833 -15.820 29.760 1.00 97.62 224 VAL A O 1
ATOM 1769 N N . ARG A 1 225 ? -5.898 -17.748 29.125 1.00 95.81 225 ARG A N 1
ATOM 1770 C CA . ARG A 1 225 ? -5.747 -18.292 30.487 1.00 95.81 225 ARG A CA 1
ATOM 1771 C C . ARG A 1 225 ? -4.560 -17.719 31.277 1.00 95.81 225 ARG A C 1
ATOM 1773 O O . ARG A 1 225 ? -4.453 -18.025 32.459 1.00 95.81 225 ARG A O 1
ATOM 1780 N N . GLN A 1 226 ? -3.691 -16.902 30.670 1.00 94.62 226 GLN A N 1
ATOM 1781 C CA . GLN A 1 226 ? -2.668 -16.131 31.399 1.00 94.62 226 GLN A CA 1
ATOM 1782 C C . GLN A 1 226 ? -3.187 -14.775 31.898 1.00 94.62 226 GLN A C 1
ATOM 1784 O O . GLN A 1 226 ? -2.456 -14.052 32.577 1.00 94.62 226 GLN A O 1
ATOM 1789 N N . LEU A 1 227 ? -4.411 -14.392 31.527 1.00 96.50 227 LEU A N 1
ATOM 1790 C CA . LEU A 1 227 ? -4.951 -13.090 31.886 1.00 96.50 227 LEU A CA 1
ATOM 1791 C C . LEU A 1 227 ? -5.217 -12.995 33.397 1.00 96.50 227 LEU A C 1
ATOM 1793 O O . LEU A 1 227 ? -5.839 -13.900 33.964 1.00 96.50 227 LEU A O 1
ATOM 1797 N N . PRO A 1 228 ? -4.794 -11.901 34.057 1.00 94.44 228 PRO A N 1
ATOM 1798 C CA . PRO A 1 228 ? -5.186 -11.634 35.431 1.00 94.44 228 PRO A CA 1
ATOM 1799 C C . PRO A 1 228 ? -6.712 -11.561 35.540 1.00 94.44 228 PRO A C 1
ATOM 1801 O O . PRO A 1 228 ? -7.410 -11.122 34.620 1.00 94.44 228 PRO A O 1
ATOM 1804 N N . ASP A 1 229 ? -7.212 -12.050 36.674 1.00 93.19 229 ASP A N 1
ATOM 1805 C CA . ASP A 1 229 ? -8.623 -12.036 37.072 1.00 93.19 229 ASP A CA 1
ATOM 1806 C C . ASP A 1 229 ? -9.591 -12.799 36.144 1.00 93.19 229 ASP A C 1
ATOM 1808 O O . ASP A 1 229 ? -10.799 -12.763 36.358 1.00 93.19 229 ASP A O 1
ATOM 1812 N N . ILE A 1 230 ? -9.092 -13.569 35.165 1.00 95.31 230 ILE A N 1
ATOM 1813 C CA . ILE A 1 230 ? -9.912 -14.276 34.160 1.00 95.31 230 ILE A CA 1
ATOM 1814 C C . ILE A 1 230 ? -10.961 -15.233 34.757 1.00 95.31 230 ILE A C 1
ATOM 1816 O O . ILE A 1 230 ? -12.025 -15.434 34.174 1.00 95.31 230 ILE A O 1
ATOM 1820 N N . GLY A 1 231 ? -10.706 -15.783 35.951 1.00 93.00 231 GLY A N 1
ATOM 1821 C CA . GLY A 1 231 ? -11.669 -16.611 36.689 1.00 93.00 231 GLY A CA 1
ATOM 1822 C C . GLY A 1 231 ? -12.939 -15.864 37.124 1.00 93.00 231 GLY A C 1
ATOM 1823 O O . GLY A 1 231 ? -13.975 -16.497 37.316 1.00 93.00 231 GLY A O 1
ATOM 1824 N N . SER A 1 232 ? -12.886 -14.533 37.216 1.00 95.94 232 SER A N 1
ATOM 1825 C CA . SER A 1 232 ? -14.035 -13.657 37.488 1.00 95.94 232 SER A CA 1
ATOM 1826 C C . SER A 1 232 ? -14.942 -13.460 36.266 1.00 95.94 232 SER A C 1
ATOM 1828 O O . SER A 1 232 ? -16.048 -12.942 36.406 1.00 95.94 232 SER A O 1
ATOM 1830 N N . TYR A 1 233 ? -14.502 -13.887 35.076 1.00 95.56 233 TYR A N 1
ATOM 1831 C CA . TYR A 1 233 ? -15.185 -13.672 33.796 1.00 95.56 233 TYR A CA 1
ATOM 1832 C C . TYR A 1 233 ? -15.523 -15.010 33.106 1.00 95.56 233 TYR A C 1
ATOM 1834 O O . TYR A 1 233 ? -15.061 -15.277 31.993 1.00 95.56 233 TYR A O 1
ATOM 1842 N N . PRO A 1 234 ? -16.341 -15.884 33.734 1.00 95.38 234 PRO A N 1
ATOM 1843 C CA . PRO A 1 234 ? -16.593 -17.244 33.247 1.00 95.38 234 PRO A CA 1
ATOM 1844 C C . PRO A 1 234 ? -17.199 -17.284 31.837 1.00 95.38 234 PRO A C 1
ATOM 1846 O O . PRO A 1 234 ? -16.927 -18.217 31.088 1.00 95.38 234 PRO A O 1
ATOM 1849 N N . ASN A 1 235 ? -17.953 -16.256 31.444 1.00 96.38 235 ASN A N 1
ATOM 1850 C CA . ASN A 1 235 ? -18.516 -16.099 30.102 1.00 96.38 235 ASN A CA 1
ATOM 1851 C C . ASN A 1 235 ? -17.448 -16.094 28.992 1.00 96.38 235 ASN A C 1
ATOM 1853 O O . ASN A 1 235 ? -17.621 -16.762 27.973 1.00 96.38 235 ASN A O 1
ATOM 1857 N N . ILE A 1 236 ? -16.295 -15.457 29.228 1.00 96.44 236 ILE A N 1
ATOM 1858 C CA . ILE A 1 236 ? -15.155 -15.475 28.299 1.00 96.44 236 ILE A CA 1
ATOM 1859 C C . ILE A 1 236 ? -14.597 -16.895 28.155 1.00 96.44 236 ILE A C 1
ATOM 1861 O O . ILE A 1 236 ? -14.293 -17.335 27.046 1.00 96.44 236 ILE A O 1
ATOM 1865 N N . LEU A 1 237 ? -14.487 -17.632 29.264 1.00 97.44 237 LEU A N 1
ATOM 1866 C CA . LEU A 1 237 ? -13.990 -19.009 29.267 1.00 97.44 237 LEU A CA 1
ATOM 1867 C C . LEU A 1 237 ? -14.984 -19.985 28.612 1.00 97.44 237 LEU A C 1
ATOM 1869 O O . LEU A 1 237 ? -14.551 -20.905 27.921 1.00 97.44 237 LEU A O 1
ATOM 1873 N N . LEU A 1 238 ? -16.294 -19.763 28.762 1.00 97.19 238 LEU A N 1
ATOM 1874 C CA . LEU A 1 238 ? -17.343 -20.510 28.055 1.00 97.19 238 LEU A CA 1
ATOM 1875 C C . LEU A 1 238 ? -17.289 -20.252 26.543 1.00 97.19 238 LEU A C 1
ATOM 1877 O O . LEU A 1 238 ? -17.244 -21.203 25.762 1.00 97.19 238 LEU A O 1
ATOM 1881 N N . GLY A 1 239 ? -17.198 -18.986 26.127 1.00 96.69 239 GLY A N 1
ATOM 1882 C CA . GLY A 1 239 ? -17.067 -18.637 24.715 1.00 96.69 239 GLY A CA 1
ATOM 1883 C C . GLY A 1 239 ? -15.774 -19.178 24.090 1.00 96.69 239 GLY A C 1
ATOM 1884 O O . GLY A 1 239 ? -15.802 -19.687 22.971 1.00 96.69 239 GLY A O 1
ATOM 1885 N N . LEU A 1 240 ? -14.654 -19.159 24.827 1.00 98.00 240 LEU A N 1
ATOM 1886 C CA . LEU A 1 240 ? -13.402 -19.791 24.399 1.00 98.00 240 LEU A CA 1
ATOM 1887 C C . LEU A 1 240 ? -13.570 -21.306 24.244 1.00 98.00 240 LEU A C 1
ATOM 1889 O O . LEU A 1 240 ? -13.139 -21.867 23.238 1.00 98.00 240 LEU A O 1
ATOM 1893 N N . LYS A 1 241 ? -14.237 -21.962 25.201 1.00 97.44 241 LYS A N 1
ATOM 1894 C CA . LYS A 1 241 ? -14.483 -23.407 25.175 1.00 97.44 241 LYS A CA 1
ATOM 1895 C C . LYS A 1 241 ? -15.306 -23.838 23.955 1.00 97.44 241 LYS A C 1
ATOM 1897 O O . LYS A 1 241 ? -15.021 -24.890 23.394 1.00 97.44 241 LYS A O 1
ATOM 1902 N N . MET A 1 242 ? -16.249 -23.016 23.483 1.00 97.94 242 MET A N 1
ATOM 1903 C CA . MET A 1 242 ? -16.974 -23.278 22.226 1.00 97.94 242 MET A CA 1
ATOM 1904 C C . MET A 1 242 ? -16.049 -23.288 20.999 1.00 97.94 242 MET A C 1
ATOM 1906 O O . MET A 1 242 ? -16.217 -24.132 20.117 1.00 97.94 242 MET A O 1
ATOM 1910 N N . ILE A 1 243 ? -15.058 -22.388 20.946 1.00 97.50 243 ILE A N 1
ATOM 1911 C CA . ILE A 1 243 ? -14.037 -22.371 19.882 1.00 97.50 243 ILE A CA 1
ATOM 1912 C C . ILE A 1 243 ? -13.138 -23.609 20.010 1.00 97.50 243 ILE A C 1
ATOM 1914 O O . ILE A 1 243 ? -12.847 -24.265 19.014 1.00 97.50 243 ILE A O 1
ATOM 1918 N N . GLU A 1 244 ? -12.730 -23.964 21.230 1.00 97.50 244 GLU A N 1
ATOM 1919 C CA . GLU A 1 244 ? -11.903 -25.148 21.501 1.00 97.50 244 GLU A CA 1
ATOM 1920 C C . GLU A 1 244 ? -12.598 -26.449 21.089 1.00 97.50 244 GLU A C 1
ATOM 1922 O O . GLU A 1 244 ? -11.982 -27.272 20.419 1.00 97.50 244 GLU A O 1
ATOM 1927 N N . ASP A 1 245 ? -13.887 -26.611 21.398 1.00 97.50 245 ASP A N 1
ATOM 1928 C CA . ASP A 1 245 ? -14.674 -27.779 20.984 1.00 97.50 245 ASP A CA 1
ATOM 1929 C C . ASP A 1 245 ? -14.903 -27.826 19.468 1.00 97.50 245 ASP A C 1
ATOM 1931 O O . ASP A 1 245 ? -14.970 -28.907 18.882 1.00 97.50 245 ASP A O 1
ATOM 1935 N N . PHE A 1 246 ? -15.003 -26.673 18.803 1.00 96.62 246 PHE A N 1
ATOM 1936 C CA . PHE A 1 246 ? -15.069 -26.623 17.345 1.00 96.62 246 PHE A CA 1
ATOM 1937 C C . PHE A 1 246 ? -13.741 -27.024 16.688 1.00 96.62 246 PHE A C 1
ATOM 1939 O O . PHE A 1 246 ? -13.750 -27.812 15.742 1.00 96.62 246 PHE A O 1
ATOM 1946 N N . VAL A 1 247 ? -12.607 -26.527 17.196 1.00 95.81 247 VAL A N 1
ATOM 1947 C CA . VAL A 1 247 ? -11.267 -26.859 16.680 1.00 95.81 247 VAL A CA 1
ATOM 1948 C C . VAL A 1 247 ? -10.881 -28.305 17.012 1.00 95.81 247 VAL A C 1
ATOM 1950 O O . VAL A 1 247 ? -10.295 -28.973 16.167 1.00 95.81 247 VAL A O 1
ATOM 1953 N N . ALA A 1 248 ? -11.285 -28.844 18.166 1.00 95.38 248 ALA A N 1
ATOM 1954 C CA . ALA A 1 248 ? -11.103 -30.261 18.494 1.00 95.38 248 ALA A CA 1
ATOM 1955 C C . ALA A 1 248 ? -11.890 -31.187 17.544 1.00 95.38 248 ALA A C 1
ATOM 1957 O O . ALA A 1 248 ? -11.391 -32.241 17.154 1.00 95.38 248 ALA A O 1
ATOM 1958 N N . CYS A 1 249 ? -13.092 -30.780 17.112 1.00 96.00 249 CYS A N 1
ATOM 1959 C CA . CYS A 1 249 ? -13.823 -31.461 16.037 1.00 96.00 249 CYS A CA 1
ATOM 1960 C C . CYS A 1 249 ? -13.224 -31.219 14.637 1.00 96.00 249 CYS A C 1
ATOM 1962 O O . CYS A 1 249 ? -13.479 -32.010 13.733 1.00 96.00 249 CYS A O 1
ATOM 1964 N N . ASN A 1 250 ? -12.431 -30.158 14.447 1.00 93.06 250 ASN A N 1
ATOM 1965 C CA . ASN A 1 250 ? -11.852 -29.754 13.163 1.00 93.06 250 ASN A CA 1
ATOM 1966 C C . ASN A 1 250 ? -10.333 -29.477 13.265 1.00 93.06 250 ASN A C 1
ATOM 1968 O O . ASN A 1 250 ? -9.913 -28.322 13.109 1.00 93.06 250 ASN A O 1
ATOM 1972 N N . PRO A 1 251 ? -9.471 -30.502 13.451 1.00 90.88 251 PRO A N 1
ATOM 1973 C CA . PRO A 1 251 ? -8.033 -30.300 13.680 1.00 90.88 251 PRO A CA 1
ATOM 1974 C C . PRO A 1 251 ? -7.296 -29.522 12.575 1.00 90.88 251 PRO A C 1
ATOM 1976 O O . PRO A 1 251 ? -6.239 -28.944 12.828 1.00 90.88 251 PRO A O 1
ATOM 1979 N N . LYS A 1 252 ? -7.880 -29.414 11.366 1.00 90.25 252 LYS A N 1
ATOM 1980 C CA . LYS A 1 252 ? -7.397 -28.531 10.285 1.00 90.25 252 LYS A CA 1
ATOM 1981 C C . LYS A 1 252 ? -7.220 -27.062 10.711 1.00 90.25 252 LYS A C 1
ATOM 1983 O O . LYS A 1 252 ? -6.461 -26.338 10.067 1.00 90.25 252 LYS A O 1
ATOM 1988 N N . TYR A 1 253 ? -7.866 -26.628 11.797 1.00 91.12 253 TYR A N 1
ATOM 1989 C CA . TYR A 1 253 ? -7.799 -25.257 12.307 1.00 91.12 253 TYR A CA 1
ATOM 1990 C C . TYR A 1 253 ? -6.787 -25.020 13.447 1.00 91.12 253 TYR A C 1
ATOM 1992 O O . TYR A 1 253 ? -6.507 -23.862 13.756 1.00 91.12 253 TYR A O 1
ATOM 2000 N N . GLU A 1 254 ? -6.146 -26.045 14.027 1.00 92.44 254 GLU A N 1
ATOM 2001 C CA . GLU A 1 254 ? -5.178 -25.843 15.129 1.00 92.44 254 GLU A CA 1
ATOM 2002 C C . GLU A 1 254 ? -3.972 -24.968 14.734 1.00 92.44 254 GLU A C 1
ATOM 2004 O O . GLU A 1 254 ? -3.490 -24.130 15.503 1.00 92.44 254 GLU A O 1
ATOM 2009 N N . SER A 1 255 ? -3.487 -25.124 13.502 1.00 92.12 255 SER A N 1
ATOM 2010 C CA . SER A 1 255 ? -2.384 -24.336 12.938 1.00 92.12 255 SER A CA 1
ATOM 2011 C C . SER A 1 255 ? -2.802 -22.929 12.482 1.00 92.12 255 SER A C 1
ATOM 2013 O O . SER A 1 255 ? -1.943 -22.111 12.146 1.00 92.12 255 SER A O 1
ATOM 2015 N N . GLN A 1 256 ? -4.104 -22.621 12.496 1.00 93.31 256 GLN A N 1
ATOM 2016 C CA . GLN A 1 256 ? -4.686 -21.436 11.858 1.00 93.31 256 GLN A CA 1
ATOM 2017 C C . GLN A 1 256 ? -4.855 -20.223 12.781 1.00 93.31 256 GLN A C 1
ATOM 2019 O O . GLN A 1 256 ? -5.327 -19.182 12.326 1.00 93.31 256 GLN A O 1
ATOM 2024 N N . GLY A 1 257 ? -4.427 -20.305 14.045 1.00 94.25 257 GLY A N 1
ATOM 2025 C CA . GLY A 1 257 ? -4.371 -19.144 14.938 1.00 94.25 257 GLY A CA 1
ATOM 2026 C C . GLY A 1 257 ? -3.578 -17.978 14.327 1.00 94.25 257 GLY A C 1
ATOM 2027 O O . GLY A 1 257 ? -2.446 -18.154 13.872 1.00 94.25 257 GLY A O 1
ATOM 2028 N N . ARG A 1 258 ? -4.175 -16.780 14.303 1.00 93.00 258 ARG A N 1
ATOM 2029 C CA . ARG A 1 258 ? -3.606 -15.559 13.701 1.00 93.00 258 ARG A CA 1
ATOM 2030 C C . ARG A 1 258 ? -3.284 -14.476 14.727 1.00 93.00 258 ARG A C 1
ATOM 2032 O O . ARG A 1 258 ? -2.299 -13.772 14.523 1.00 93.00 258 ARG A O 1
ATOM 2039 N N . GLY A 1 259 ? -4.052 -14.353 15.808 1.00 95.06 259 GLY A N 1
ATOM 2040 C CA . GLY A 1 259 ? -3.794 -13.346 16.840 1.00 95.06 259 GLY A CA 1
ATOM 2041 C C . GLY A 1 259 ? -4.796 -13.335 17.992 1.00 95.06 259 GLY A C 1
ATOM 2042 O O . GLY A 1 259 ? -5.899 -13.862 17.867 1.00 95.06 259 GLY A O 1
ATOM 2043 N N . LEU A 1 260 ? -4.400 -12.729 19.110 1.00 97.06 260 LEU A N 1
ATOM 2044 C CA . LEU A 1 260 ? -5.281 -12.357 20.222 1.00 97.06 260 LEU A CA 1
ATOM 2045 C C . LEU A 1 260 ? -5.346 -10.829 20.287 1.00 97.06 260 LEU A C 1
ATOM 2047 O O . LEU A 1 260 ? -4.338 -10.172 20.042 1.00 97.06 260 LEU A O 1
ATOM 2051 N N . SER A 1 261 ? -6.500 -10.255 20.615 1.00 96.88 261 SER A N 1
ATOM 2052 C CA . SER A 1 261 ? -6.654 -8.805 20.777 1.00 96.88 261 SER A CA 1
ATOM 2053 C C . SER A 1 261 ? -7.468 -8.454 22.012 1.00 96.88 261 SER A C 1
ATOM 2055 O O . SER A 1 261 ? -8.366 -9.212 22.370 1.00 96.88 261 SER A O 1
ATOM 2057 N N . THR A 1 262 ? -7.162 -7.309 22.624 1.00 96.56 262 THR A N 1
ATOM 2058 C CA . THR A 1 262 ? -7.925 -6.696 23.721 1.00 96.56 262 THR A CA 1
ATOM 2059 C C . THR A 1 262 ? -8.127 -5.203 23.469 1.00 96.56 262 THR A C 1
ATOM 2061 O O . THR A 1 262 ? -7.270 -4.553 22.862 1.00 96.56 262 THR A O 1
ATOM 2064 N N . ASP A 1 263 ? -9.239 -4.652 23.956 1.00 94.06 263 ASP A N 1
ATOM 2065 C CA . ASP A 1 263 ? -9.388 -3.209 24.186 1.00 94.06 263 ASP A CA 1
ATOM 2066 C C . ASP A 1 263 ? -8.565 -2.755 25.411 1.00 94.06 263 ASP A C 1
ATOM 2068 O O . ASP A 1 263 ? -8.138 -3.586 26.218 1.00 94.06 263 ASP A O 1
ATOM 2072 N N . PHE A 1 264 ? -8.379 -1.438 25.551 1.00 95.25 264 PHE A N 1
ATOM 2073 C CA . PHE A 1 264 ? -7.767 -0.782 26.717 1.00 95.25 264 PHE A CA 1
ATOM 2074 C C . PHE A 1 264 ? -8.833 -0.176 27.646 1.00 95.25 264 PHE A C 1
ATOM 2076 O O . PHE A 1 264 ? -8.997 1.044 27.705 1.00 95.25 264 PHE A O 1
ATOM 2083 N N . VAL A 1 265 ? -9.611 -1.035 28.308 1.00 93.44 265 VAL A N 1
ATOM 2084 C CA . VAL A 1 265 ? -10.661 -0.673 29.281 1.00 93.44 265 VAL A CA 1
ATOM 2085 C C . VAL A 1 265 ? -10.699 -1.708 30.417 1.00 93.44 265 VAL A C 1
ATOM 2087 O O . VAL A 1 265 ? -10.157 -2.799 30.223 1.00 93.44 265 VAL A O 1
ATOM 2090 N N . PRO A 1 266 ? -11.320 -1.425 31.583 1.00 93.50 266 PRO A N 1
ATOM 2091 C CA . PRO A 1 266 ? -11.376 -2.375 32.691 1.00 93.50 266 PRO A CA 1
ATOM 2092 C C . PRO A 1 266 ? -11.941 -3.734 32.270 1.00 93.50 266 PRO A C 1
ATOM 2094 O O . PRO A 1 266 ? -12.856 -3.815 31.451 1.00 93.50 266 PRO A O 1
ATOM 2097 N N . ALA A 1 267 ? -11.438 -4.812 32.870 1.00 89.75 267 ALA A N 1
ATOM 2098 C CA . ALA A 1 267 ? -11.711 -6.190 32.443 1.00 89.75 267 ALA A CA 1
ATOM 2099 C C . ALA A 1 267 ? -13.202 -6.616 32.430 1.00 89.75 267 ALA A C 1
ATOM 2101 O O . ALA A 1 267 ? -13.546 -7.610 31.795 1.00 89.75 267 ALA A O 1
ATOM 2102 N N . GLY A 1 268 ? -14.099 -5.866 33.087 1.00 89.25 268 GLY A N 1
ATOM 2103 C CA . GLY A 1 268 ? -15.557 -6.052 32.998 1.00 89.25 268 GLY A CA 1
ATOM 2104 C C . GLY A 1 268 ? -16.220 -5.461 31.743 1.00 89.25 268 GLY A C 1
ATOM 2105 O O . GLY A 1 268 ? -17.297 -5.916 31.368 1.00 89.25 268 GLY A O 1
ATOM 2106 N N . ASP A 1 269 ? -15.571 -4.501 31.080 1.00 89.38 269 ASP A N 1
ATOM 2107 C CA . ASP A 1 269 ? -15.997 -3.873 29.818 1.00 89.38 269 ASP A CA 1
ATOM 2108 C C . ASP A 1 269 ? -15.139 -4.329 28.615 1.00 89.38 269 ASP A C 1
ATOM 2110 O O . ASP A 1 269 ? -15.509 -4.124 27.454 1.00 89.38 269 ASP A O 1
ATOM 2114 N N . ALA A 1 270 ? -13.973 -4.930 28.878 1.00 89.88 270 ALA A N 1
ATOM 2115 C CA . ALA A 1 270 ? -13.008 -5.350 27.866 1.00 89.88 270 ALA A CA 1
ATOM 2116 C C . ALA A 1 270 ? -13.468 -6.583 27.073 1.00 89.88 270 ALA A C 1
ATOM 2118 O O . ALA A 1 270 ? -14.175 -7.458 27.570 1.00 89.88 270 ALA A O 1
ATOM 2119 N N . ARG A 1 271 ? -13.024 -6.675 25.815 1.00 92.75 271 ARG A N 1
ATOM 2120 C CA . ARG A 1 271 ? -13.411 -7.741 24.879 1.00 92.75 271 ARG A CA 1
ATOM 2121 C C . ARG A 1 271 ? -12.164 -8.409 24.318 1.00 92.75 271 ARG A C 1
ATOM 2123 O O . ARG A 1 271 ? -11.258 -7.720 23.852 1.00 92.75 271 ARG A O 1
ATOM 2130 N N . LEU A 1 272 ? -12.136 -9.740 24.318 1.00 95.94 272 LEU A N 1
ATOM 2131 C CA . LEU A 1 272 ? -11.002 -10.524 23.826 1.00 95.94 272 LEU A CA 1
ATOM 2132 C C . LEU A 1 272 ? -11.330 -11.157 22.482 1.00 95.94 272 LEU A C 1
ATOM 2134 O O . LEU A 1 272 ? -12.269 -11.941 22.385 1.00 95.94 272 LEU A O 1
ATOM 2138 N N . LYS A 1 273 ? -10.549 -10.866 21.442 1.00 97.00 273 LYS A N 1
ATOM 2139 C CA . LYS A 1 273 ? -10.824 -11.361 20.084 1.00 97.00 273 LYS A CA 1
ATOM 2140 C C . LYS A 1 273 ? -9.805 -12.410 19.675 1.00 97.00 273 LYS A C 1
ATOM 2142 O O . LYS A 1 273 ? -8.626 -12.099 19.513 1.00 97.00 273 LYS A O 1
ATOM 2147 N N . VAL A 1 274 ? -10.267 -13.646 19.500 1.00 97.62 274 VAL A N 1
ATOM 2148 C CA . VAL A 1 274 ? -9.454 -14.775 19.031 1.00 97.62 274 VAL A CA 1
ATOM 2149 C C . VAL A 1 274 ? -9.536 -14.823 17.508 1.00 97.62 274 VAL A C 1
ATOM 2151 O O . VAL A 1 274 ? -10.580 -15.169 16.959 1.00 97.62 274 VAL A O 1
ATOM 2154 N N . TYR A 1 275 ? -8.450 -14.456 16.825 1.00 96.69 275 TYR A N 1
ATOM 2155 C CA . TYR A 1 275 ? -8.358 -14.458 15.365 1.00 96.69 275 TYR A CA 1
ATOM 2156 C C . TYR A 1 275 ? -7.859 -15.804 14.842 1.00 96.69 275 TYR A C 1
ATOM 2158 O O . TYR A 1 275 ? -6.777 -16.257 15.228 1.00 96.69 275 TYR A O 1
ATOM 2166 N N . LEU A 1 276 ? -8.591 -16.387 13.894 1.00 95.19 276 LEU A N 1
ATOM 2167 C CA . LEU A 1 276 ? -8.253 -17.620 13.181 1.00 95.19 276 LEU A CA 1
ATOM 2168 C C . LEU A 1 276 ? -8.253 -17.385 11.659 1.00 95.19 276 LEU A C 1
ATOM 2170 O O . LEU A 1 276 ? -8.829 -16.417 11.163 1.00 95.19 276 LEU A O 1
ATOM 2174 N N . ARG A 1 277 ? -7.615 -18.280 10.903 1.00 92.44 277 ARG A N 1
ATOM 2175 C CA . ARG A 1 277 ? -7.623 -18.305 9.431 1.00 92.44 277 ARG A CA 1
ATOM 2176 C C . ARG A 1 277 ? -8.543 -19.392 8.885 1.00 92.44 277 ARG A C 1
ATOM 2178 O O . ARG A 1 277 ? -8.692 -20.456 9.487 1.00 92.44 277 ARG A O 1
ATOM 2185 N N . TYR A 1 278 ? -9.067 -19.133 7.693 1.00 90.12 278 TYR A N 1
ATOM 2186 C CA . TYR A 1 278 ? -9.719 -20.085 6.805 1.00 90.12 278 TYR A CA 1
ATOM 2187 C C . TYR A 1 278 ? -8.975 -20.105 5.458 1.00 90.12 278 TYR A C 1
ATOM 2189 O O . TYR A 1 278 ? -8.671 -19.052 4.898 1.00 90.12 278 TYR A O 1
ATOM 2197 N N . LEU A 1 279 ? -8.632 -21.302 4.974 1.00 84.56 279 LEU A N 1
ATOM 2198 C CA . LEU A 1 279 ? -7.754 -21.513 3.810 1.00 84.56 279 LEU A CA 1
ATOM 2199 C C . LEU A 1 279 ? -8.487 -21.939 2.528 1.00 84.56 279 LEU A C 1
ATOM 2201 O O . LEU A 1 279 ? -7.842 -22.030 1.489 1.00 84.56 279 LEU A O 1
ATOM 2205 N N . GLY A 1 280 ? -9.787 -22.229 2.601 1.00 81.88 280 GLY A N 1
ATOM 2206 C CA . GLY A 1 280 ? -10.605 -22.553 1.432 1.00 81.88 280 GLY A CA 1
ATOM 2207 C C . GLY A 1 280 ? -11.359 -21.340 0.885 1.00 81.88 280 GLY A C 1
ATOM 2208 O O . GLY A 1 280 ? -11.153 -20.200 1.313 1.00 81.88 280 GLY A O 1
ATOM 2209 N N . ASP A 1 281 ? -12.279 -21.612 -0.033 1.00 78.94 281 ASP A N 1
ATOM 2210 C CA . ASP A 1 281 ? -13.144 -20.636 -0.695 1.00 78.94 281 ASP A CA 1
ATOM 2211 C C . ASP A 1 281 ? -14.640 -21.016 -0.697 1.00 78.94 281 ASP A C 1
ATOM 2213 O O . ASP A 1 281 ? -15.459 -20.217 -1.164 1.00 78.94 281 ASP A O 1
ATOM 2217 N N . ASP A 1 282 ? -15.011 -22.173 -0.133 1.00 87.88 282 ASP A N 1
ATOM 2218 C CA . ASP A 1 282 ? -16.405 -22.621 -0.048 1.00 87.88 282 ASP A CA 1
ATOM 2219 C C . ASP A 1 282 ? -17.229 -21.811 0.966 1.00 87.88 282 ASP A C 1
ATOM 2221 O O . ASP A 1 282 ? -16.814 -21.555 2.098 1.00 87.88 282 ASP A O 1
ATOM 2225 N N . PHE A 1 283 ? -18.437 -21.419 0.559 1.00 90.19 283 PHE A N 1
ATOM 2226 C CA . PHE A 1 283 ? -19.287 -20.542 1.359 1.00 90.19 283 PHE A CA 1
ATOM 2227 C C . PHE A 1 283 ? -19.938 -21.250 2.555 1.00 90.19 283 PHE A C 1
ATOM 2229 O O . PHE A 1 283 ? -20.151 -20.618 3.592 1.00 90.19 283 PHE A O 1
ATOM 2236 N N . ASP A 1 284 ? -20.281 -22.531 2.434 1.00 90.44 284 ASP A N 1
ATOM 2237 C CA . ASP A 1 284 ? -20.958 -23.250 3.509 1.00 90.44 284 ASP A CA 1
ATOM 2238 C C . ASP A 1 284 ? -19.955 -23.780 4.553 1.00 90.44 284 ASP A C 1
ATOM 2240 O O . ASP A 1 284 ? -20.280 -23.749 5.739 1.00 90.44 284 ASP A O 1
ATOM 2244 N N . GLU A 1 285 ? -18.700 -24.075 4.183 1.00 90.88 285 GLU A N 1
ATOM 2245 C CA . GLU A 1 285 ? -17.577 -24.179 5.135 1.00 90.88 285 GLU A CA 1
ATOM 2246 C C . GLU A 1 285 ? -17.288 -22.848 5.852 1.00 90.88 285 GLU A C 1
ATOM 2248 O O . GLU A 1 285 ? -17.076 -22.843 7.067 1.00 90.88 285 GLU A O 1
ATOM 2253 N N . ILE A 1 286 ? -17.290 -21.712 5.136 1.00 91.19 286 ILE A N 1
ATOM 2254 C CA . ILE A 1 286 ? -17.160 -20.378 5.755 1.00 91.19 286 ILE A CA 1
ATOM 2255 C C . ILE A 1 286 ? -18.276 -20.158 6.781 1.00 91.19 286 ILE A C 1
ATOM 2257 O O . ILE A 1 286 ? -18.017 -19.629 7.864 1.00 91.19 286 ILE A O 1
ATOM 2261 N N . TRP A 1 287 ? -19.507 -20.570 6.467 1.00 93.12 287 TRP A N 1
ATOM 2262 C CA . TRP A 1 287 ? -20.653 -20.399 7.356 1.00 93.12 287 TRP A CA 1
ATOM 2263 C C . TRP A 1 287 ? -20.649 -21.354 8.556 1.00 93.12 287 TRP A C 1
ATOM 2265 O O . TRP A 1 287 ? -20.961 -20.940 9.677 1.00 93.12 287 TRP A O 1
ATOM 2275 N N . ASP A 1 288 ? -20.263 -22.613 8.349 1.00 92.12 288 ASP A N 1
ATOM 2276 C CA . ASP A 1 288 ? -20.020 -23.567 9.432 1.00 92.12 288 ASP A CA 1
ATOM 2277 C C . ASP A 1 288 ? -18.980 -22.991 10.402 1.00 92.12 288 ASP A C 1
ATOM 2279 O O . ASP A 1 288 ? -19.261 -22.828 11.587 1.00 92.12 288 ASP A O 1
ATOM 2283 N N . TYR A 1 289 ? -17.841 -22.516 9.895 1.00 93.06 289 TYR A N 1
ATOM 2284 C CA . TYR A 1 289 ? -16.807 -21.894 10.722 1.00 93.06 289 TYR A CA 1
ATOM 2285 C C . TYR A 1 289 ? -17.309 -20.628 11.435 1.00 93.06 289 TYR A C 1
ATOM 2287 O O . TYR A 1 289 ? -17.114 -20.488 12.641 1.00 93.06 289 TYR A O 1
ATOM 2295 N N . TYR A 1 290 ? -18.015 -19.734 10.732 1.00 92.62 290 TYR A N 1
ATOM 2296 C CA . TYR A 1 290 ? -18.593 -18.507 11.299 1.00 92.62 290 TYR A CA 1
ATOM 2297 C C . TYR A 1 290 ? -19.583 -18.783 12.442 1.00 92.62 290 TYR A C 1
ATOM 2299 O O . TYR A 1 290 ? -19.654 -18.000 13.385 1.00 92.62 290 TYR A O 1
ATOM 2307 N N . THR A 1 291 ? -20.303 -19.908 12.399 1.00 93.44 291 THR A N 1
ATOM 2308 C CA . THR A 1 291 ? -21.244 -20.343 13.450 1.00 93.44 291 THR A CA 1
ATOM 2309 C C . THR A 1 291 ? -20.646 -21.342 14.452 1.00 93.44 291 THR A C 1
ATOM 2311 O O . THR A 1 291 ? -21.356 -21.805 15.350 1.00 93.44 291 THR A O 1
ATOM 2314 N N . LEU A 1 292 ? -19.356 -21.681 14.316 1.00 94.81 292 LEU A N 1
ATOM 2315 C CA . LEU A 1 292 ? -18.673 -22.776 15.021 1.00 94.81 292 LEU A CA 1
ATOM 2316 C C . LEU A 1 292 ? -19.446 -24.106 14.922 1.00 94.81 292 LEU A C 1
ATOM 2318 O O . LEU A 1 292 ? -19.663 -24.798 15.917 1.00 94.81 292 LEU A O 1
ATOM 2322 N N . GLY A 1 293 ? -19.905 -24.457 13.724 1.00 92.31 293 GLY A N 1
ATOM 2323 C CA . GLY A 1 293 ? -20.747 -25.618 13.445 1.00 92.31 293 GLY A CA 1
ATOM 2324 C C . GLY A 1 293 ? -22.065 -25.563 14.206 1.00 92.31 293 GLY A C 1
ATOM 2325 O O . GLY A 1 293 ? -22.378 -26.482 14.962 1.00 92.31 293 GLY A O 1
ATOM 2326 N N . GLY A 1 294 ? -22.779 -24.438 14.090 1.00 91.25 294 GLY A N 1
ATOM 2327 C CA . GLY A 1 294 ? -24.054 -24.194 14.773 1.00 91.25 294 GLY A CA 1
ATOM 2328 C C . GLY A 1 294 ? -23.982 -24.068 16.303 1.00 91.25 294 GLY A C 1
ATOM 2329 O O . GLY A 1 294 ? -25.025 -24.072 16.950 1.00 91.25 294 GLY A O 1
ATOM 2330 N N . ARG A 1 295 ? -22.786 -23.962 16.906 1.00 92.75 295 ARG A N 1
ATOM 2331 C CA . ARG A 1 295 ? -22.618 -23.827 18.370 1.00 92.75 295 ARG A CA 1
ATOM 2332 C C . ARG A 1 295 ? -22.972 -22.434 18.896 1.00 92.75 295 ARG A C 1
ATOM 2334 O O . ARG A 1 295 ? -23.248 -22.307 20.084 1.00 92.75 295 ARG A O 1
ATOM 2341 N N . ILE A 1 296 ? -22.935 -21.402 18.051 1.00 90.31 296 ILE A N 1
ATOM 2342 C CA . ILE A 1 296 ? -23.220 -20.010 18.437 1.00 90.31 296 ILE A CA 1
ATOM 2343 C C . ILE A 1 296 ? -24.748 -19.778 18.476 1.00 90.31 296 ILE A C 1
ATOM 2345 O O . ILE A 1 296 ? -25.382 -19.783 17.419 1.00 90.31 296 ILE A O 1
ATOM 2349 N N . PRO A 1 297 ? -25.364 -19.549 19.657 1.00 86.94 297 PRO A N 1
ATOM 2350 C CA . PRO A 1 297 ? -26.817 -19.527 19.831 1.00 86.94 297 PRO A CA 1
ATOM 2351 C C . PRO A 1 297 ? -27.394 -18.123 19.580 1.00 86.94 297 PRO A C 1
ATOM 2353 O O . PRO A 1 297 ? -27.941 -17.487 20.480 1.00 86.94 297 PRO A O 1
ATOM 2356 N N . ILE A 1 298 ? -27.221 -17.612 18.360 1.00 78.56 298 ILE A N 1
ATOM 2357 C CA . ILE A 1 298 ? -27.637 -16.259 17.970 1.00 78.56 298 ILE A CA 1
ATOM 2358 C C . ILE A 1 298 ? -28.863 -16.315 17.040 1.00 78.56 298 ILE A C 1
ATOM 2360 O O . ILE A 1 298 ? -28.874 -17.036 16.045 1.00 78.56 298 ILE A O 1
ATOM 2364 N N . GLU A 1 299 ? -29.887 -15.518 17.354 1.00 72.00 299 GLU A N 1
ATOM 2365 C CA . GLU A 1 299 ? -31.118 -15.384 16.559 1.00 72.00 299 GLU A CA 1
ATOM 2366 C C . GLU A 1 299 ? -30.881 -14.676 15.209 1.00 72.00 299 GLU A C 1
ATOM 2368 O O . GLU A 1 299 ? -29.980 -13.842 15.068 1.00 72.00 299 GLU A O 1
ATOM 2373 N N . ASP A 1 300 ? -31.729 -14.978 14.220 1.00 72.56 300 ASP A N 1
ATOM 2374 C CA . ASP A 1 300 ? -31.754 -14.385 12.869 1.00 72.56 300 ASP A CA 1
ATOM 2375 C C . ASP A 1 300 ? -30.476 -14.588 12.021 1.00 72.56 300 ASP A C 1
ATOM 2377 O O . ASP A 1 300 ? -30.219 -13.862 11.058 1.00 72.56 300 ASP A O 1
ATOM 2381 N N . LEU A 1 301 ? -29.666 -15.604 12.345 1.00 81.88 301 LEU A N 1
ATOM 2382 C CA . LEU A 1 301 ? -28.420 -15.916 11.630 1.00 81.88 301 LEU A CA 1
ATOM 2383 C C . LEU A 1 301 ? -28.609 -16.216 10.128 1.00 81.88 301 LEU A C 1
ATOM 2385 O O . LEU A 1 301 ? -27.708 -15.915 9.348 1.00 81.88 301 LEU A O 1
ATOM 2389 N N . ASP A 1 302 ? -29.757 -16.738 9.687 1.00 82.81 302 ASP A N 1
ATOM 2390 C CA . ASP A 1 302 ? -30.021 -16.986 8.257 1.00 82.81 302 ASP A CA 1
ATOM 2391 C C . ASP A 1 302 ? -30.130 -15.693 7.427 1.00 82.81 302 ASP A C 1
ATOM 2393 O O . ASP A 1 302 ? -29.722 -15.665 6.261 1.00 82.81 302 ASP A O 1
ATOM 2397 N N . GLU A 1 303 ? -30.609 -14.591 8.018 1.00 85.94 303 GLU A N 1
ATOM 2398 C CA . GLU A 1 303 ? -30.626 -13.293 7.332 1.00 85.94 303 GLU A CA 1
ATOM 2399 C C . GLU A 1 303 ? -29.191 -12.773 7.138 1.00 85.94 303 GLU A C 1
ATOM 2401 O O . GLU A 1 303 ? -28.845 -12.243 6.080 1.00 85.94 303 GLU A O 1
ATOM 2406 N N . ASP A 1 304 ? -28.323 -12.993 8.131 1.00 88.25 304 ASP A N 1
ATOM 2407 C CA . ASP A 1 304 ? -26.896 -12.679 8.033 1.00 88.25 304 ASP A CA 1
ATOM 2408 C C . ASP A 1 304 ? -26.153 -13.600 7.066 1.00 88.25 304 ASP A C 1
ATOM 2410 O O . ASP A 1 304 ? -25.247 -13.130 6.375 1.00 88.25 304 ASP A O 1
ATOM 2414 N N . LYS A 1 305 ? -26.563 -14.869 6.939 1.00 91.62 305 LYS A N 1
ATOM 2415 C CA . LYS A 1 305 ? -26.034 -15.783 5.919 1.00 91.62 305 LYS A CA 1
ATOM 2416 C C . LYS A 1 305 ? -26.274 -15.226 4.523 1.00 91.62 305 LYS A C 1
ATOM 2418 O O . LYS A 1 305 ? -25.352 -15.197 3.707 1.00 91.62 305 LYS A O 1
ATOM 2423 N N . GLN A 1 306 ? -27.482 -14.729 4.250 1.00 92.56 306 GLN A N 1
ATOM 2424 C CA . GLN A 1 306 ? -27.772 -14.136 2.948 1.00 92.56 306 GLN A CA 1
ATOM 2425 C C . GLN A 1 306 ? -27.084 -12.776 2.761 1.00 92.56 306 GLN A C 1
ATOM 2427 O O . GLN A 1 306 ? -26.487 -12.554 1.711 1.00 92.56 306 GLN A O 1
ATOM 2432 N N . LYS A 1 307 ? -27.061 -11.904 3.779 1.00 93.00 307 LYS A N 1
ATOM 2433 C CA . LYS A 1 307 ? -26.300 -10.639 3.741 1.00 93.00 307 LYS A CA 1
ATOM 2434 C C . LYS A 1 307 ? -24.808 -10.859 3.457 1.00 93.00 307 LYS A C 1
ATOM 2436 O O . LYS A 1 307 ? -24.233 -10.098 2.678 1.00 93.00 307 LYS A O 1
ATOM 2441 N N . LEU A 1 308 ? -24.192 -11.880 4.063 1.00 92.56 308 LEU A N 1
ATOM 2442 C CA . LEU A 1 308 ? -22.787 -12.238 3.850 1.00 92.56 308 LEU A CA 1
ATOM 2443 C C . LEU A 1 308 ? -22.554 -12.808 2.444 1.00 92.56 308 LEU A C 1
ATOM 2445 O O . LEU A 1 308 ? -21.583 -12.444 1.782 1.00 92.56 308 LEU A O 1
ATOM 2449 N N . ARG A 1 309 ? -23.450 -13.675 1.961 1.00 93.88 309 ARG A N 1
ATOM 2450 C CA . ARG A 1 309 ? -23.393 -14.201 0.589 1.00 93.88 309 ARG A CA 1
ATOM 2451 C C . ARG A 1 309 ? -23.468 -13.068 -0.434 1.00 93.88 309 ARG A C 1
ATOM 2453 O O . ARG A 1 309 ? -22.632 -12.998 -1.333 1.00 93.88 309 ARG A O 1
ATOM 2460 N N . ASP A 1 310 ? -24.407 -12.148 -0.237 1.00 94.56 310 ASP A N 1
ATOM 2461 C CA . ASP A 1 310 ? -24.611 -10.979 -1.084 1.00 94.56 310 ASP A CA 1
ATOM 2462 C C . ASP A 1 310 ? -23.402 -10.038 -1.088 1.00 94.56 310 ASP A C 1
ATOM 2464 O O . ASP A 1 310 ? -22.957 -9.646 -2.165 1.00 94.56 310 ASP A O 1
ATOM 2468 N N . ILE A 1 311 ? -22.839 -9.676 0.076 1.00 94.12 311 ILE A N 1
ATOM 2469 C CA . ILE A 1 311 ? -21.692 -8.750 0.106 1.00 94.12 311 ILE A CA 1
ATOM 2470 C C . ILE A 1 311 ? -20.464 -9.379 -0.556 1.00 94.12 311 ILE A C 1
ATOM 2472 O O . ILE A 1 311 ? -19.756 -8.686 -1.283 1.00 94.12 311 ILE A O 1
ATOM 2476 N N . ILE A 1 312 ? -20.237 -10.689 -0.385 1.00 92.19 312 ILE A N 1
ATOM 2477 C CA . ILE A 1 312 ? -19.166 -11.420 -1.077 1.00 92.19 312 ILE A CA 1
ATOM 2478 C C . ILE A 1 312 ? -19.392 -11.388 -2.591 1.00 92.19 312 ILE A C 1
ATOM 2480 O O . ILE A 1 312 ? -18.478 -11.035 -3.329 1.00 92.19 312 ILE A O 1
ATOM 2484 N N . GLN A 1 313 ? -20.588 -11.728 -3.073 1.00 92.50 313 GLN A N 1
ATOM 2485 C CA . GLN A 1 313 ? -20.866 -11.789 -4.510 1.00 92.50 313 GLN A CA 1
ATOM 2486 C C . GLN A 1 313 ? -20.829 -10.409 -5.182 1.00 92.50 313 GLN A C 1
ATOM 2488 O O . GLN A 1 313 ? -20.181 -10.242 -6.217 1.00 92.50 313 GLN A O 1
ATOM 2493 N N . LEU A 1 314 ? -21.478 -9.403 -4.589 1.00 94.38 314 LEU A N 1
ATOM 2494 C CA . LEU A 1 314 ? -21.542 -8.053 -5.149 1.00 94.38 314 LEU A CA 1
ATOM 2495 C C . LEU A 1 314 ? -20.158 -7.398 -5.195 1.00 94.38 314 LEU A C 1
ATOM 2497 O O . LEU A 1 314 ? -19.761 -6.903 -6.246 1.00 94.38 314 LEU A O 1
ATOM 2501 N N . SER A 1 315 ? -19.388 -7.458 -4.103 1.00 92.44 315 SER A N 1
ATOM 2502 C CA . SER A 1 315 ? -18.040 -6.867 -4.035 1.00 92.44 315 SER A CA 1
ATOM 2503 C C . SER A 1 315 ? -16.984 -7.589 -4.885 1.00 92.44 315 SER A C 1
ATOM 2505 O O . SER A 1 315 ? -15.922 -7.032 -5.142 1.00 92.44 315 SER A O 1
ATOM 2507 N N . ARG A 1 316 ? -17.272 -8.806 -5.366 1.00 90.81 316 ARG A N 1
ATOM 2508 C CA . ARG A 1 316 ? -16.485 -9.500 -6.402 1.00 90.81 316 ARG A CA 1
ATOM 2509 C C . ARG A 1 316 ? -16.862 -9.070 -7.830 1.00 90.81 316 ARG A C 1
ATOM 2511 O O . ARG A 1 316 ? -16.324 -9.615 -8.785 1.00 90.81 316 ARG A O 1
ATOM 2518 N N . GLY A 1 317 ? -17.765 -8.099 -7.990 1.00 86.81 317 GLY A N 1
ATOM 2519 C CA . GLY A 1 317 ? -18.161 -7.549 -9.286 1.00 86.81 317 GLY A CA 1
ATOM 2520 C C . GLY A 1 317 ? -19.286 -8.304 -10.001 1.00 86.81 317 GLY A C 1
ATOM 2521 O O . GLY A 1 317 ? -19.451 -8.112 -11.200 1.00 86.81 317 GLY A O 1
ATOM 2522 N N . MET A 1 318 ? -20.093 -9.124 -9.308 1.00 88.06 318 MET A N 1
ATOM 2523 C CA . MET A 1 318 ? -21.186 -9.905 -9.929 1.00 88.06 318 MET A CA 1
ATOM 2524 C C . MET A 1 318 ? -22.186 -9.056 -10.743 1.00 88.06 318 MET A C 1
ATOM 2526 O O . MET A 1 318 ? -22.770 -9.549 -11.705 1.00 88.06 318 MET A O 1
ATOM 2530 N N . CYS A 1 319 ? -22.389 -7.791 -10.366 1.00 87.56 319 CYS A N 1
ATOM 2531 C CA . CYS A 1 319 ? -23.270 -6.850 -11.068 1.00 87.56 319 CYS A CA 1
ATOM 2532 C C . CYS A 1 319 ? -22.509 -5.797 -11.897 1.00 87.56 319 CYS A C 1
ATOM 2534 O O . CYS A 1 319 ? -23.122 -4.845 -12.378 1.00 87.56 319 CYS A O 1
ATOM 2536 N N . TYR A 1 320 ? -21.191 -5.939 -12.055 1.00 90.00 320 TYR A N 1
ATOM 2537 C CA . TYR A 1 320 ? -20.373 -5.001 -12.819 1.00 90.00 320 TYR A CA 1
ATOM 2538 C C . TYR A 1 320 ? -20.556 -5.231 -14.332 1.00 90.00 320 TYR A C 1
ATOM 2540 O O . TYR A 1 320 ? -20.592 -6.387 -14.765 1.00 90.00 320 TYR A O 1
ATOM 2548 N N . PRO A 1 321 ? -20.685 -4.182 -15.169 1.00 86.75 321 PRO A N 1
ATOM 2549 C CA . PRO A 1 321 ? -20.921 -4.366 -16.599 1.00 86.75 321 PRO A CA 1
ATOM 2550 C C . PRO A 1 321 ? -19.769 -5.116 -17.276 1.00 86.75 321 PRO A C 1
ATOM 2552 O O . PRO A 1 321 ? -18.626 -4.672 -17.223 1.00 86.75 321 PRO A O 1
ATOM 2555 N N . VAL A 1 322 ? -20.068 -6.206 -17.990 1.00 85.06 322 VAL A N 1
ATOM 2556 C CA . VAL A 1 322 ? -19.049 -6.999 -18.711 1.00 85.06 322 VAL A CA 1
ATOM 2557 C C . VAL A 1 322 ? -18.276 -6.145 -19.726 1.00 85.06 322 VAL A C 1
ATOM 2559 O O . VAL A 1 322 ? -17.083 -6.342 -19.909 1.00 85.06 322 VAL A O 1
ATOM 2562 N N . SER A 1 323 ? -18.911 -5.126 -20.314 1.00 85.50 323 SER A N 1
ATOM 2563 C CA . SER A 1 323 ? -18.265 -4.146 -21.201 1.00 85.50 323 SER A CA 1
ATOM 2564 C C . SER A 1 323 ? -17.274 -3.194 -20.511 1.00 85.50 323 SER A C 1
ATOM 2566 O O . SER A 1 323 ? -16.517 -2.525 -21.208 1.00 85.50 323 SER A O 1
ATOM 2568 N N . LYS A 1 324 ? -17.265 -3.122 -19.171 1.00 84.19 324 LYS A N 1
ATOM 2569 C CA . LYS A 1 324 ? -16.224 -2.451 -18.371 1.00 84.19 324 LYS A CA 1
ATOM 2570 C C . LYS A 1 324 ? -15.125 -3.411 -17.888 1.00 84.19 324 LYS A C 1
ATOM 2572 O O . LYS A 1 324 ? -14.103 -2.950 -17.387 1.00 84.19 324 LYS A O 1
ATOM 2577 N N . ILE A 1 325 ? -15.307 -4.729 -18.002 1.00 84.31 325 ILE A N 1
ATOM 2578 C CA . ILE A 1 325 ? -14.278 -5.702 -17.615 1.00 84.31 325 ILE A CA 1
ATOM 2579 C C . ILE A 1 325 ? -13.217 -5.729 -18.717 1.00 84.31 325 ILE A C 1
ATOM 2581 O O . ILE A 1 325 ? -13.395 -6.371 -19.752 1.00 84.31 325 ILE A O 1
ATOM 2585 N N . ARG A 1 326 ? -12.110 -5.010 -18.501 1.00 83.44 326 ARG A N 1
ATOM 2586 C CA . ARG A 1 326 ? -10.938 -5.085 -19.384 1.00 83.44 326 ARG A CA 1
ATOM 2587 C C . ARG A 1 326 ? -10.289 -6.469 -19.324 1.00 83.44 326 ARG A C 1
ATOM 2589 O O . ARG A 1 326 ? -10.412 -7.185 -18.331 1.00 83.44 326 ARG A O 1
ATOM 2596 N N . GLU A 1 327 ? -9.542 -6.817 -20.367 1.00 80.00 327 GLU A N 1
ATOM 2597 C CA . GLU A 1 327 ? -8.756 -8.049 -20.371 1.00 80.00 327 GLU A CA 1
ATOM 2598 C C . GLU A 1 327 ? -7.625 -8.000 -19.324 1.00 80.00 327 GLU A C 1
ATOM 2600 O O . GLU A 1 327 ? -7.029 -6.953 -19.047 1.00 80.00 327 GLU A O 1
ATOM 2605 N N . GLU A 1 328 ? -7.342 -9.152 -18.715 1.00 74.25 328 GLU A N 1
ATOM 2606 C CA . GLU A 1 328 ? -6.350 -9.290 -17.650 1.00 74.25 328 GLU A CA 1
ATOM 2607 C C . GLU A 1 328 ? -4.933 -9.439 -18.209 1.00 74.25 328 GLU A C 1
ATOM 2609 O O . GLU A 1 328 ? -4.611 -10.413 -18.899 1.00 74.25 328 GLU A O 1
ATOM 2614 N N . SER A 1 329 ? -4.052 -8.513 -17.842 1.00 77.31 329 SER A N 1
ATOM 2615 C CA . SER A 1 329 ? -2.631 -8.571 -18.172 1.00 77.31 329 SER A CA 1
ATOM 2616 C C . SER A 1 329 ? -1.907 -9.683 -17.400 1.00 77.31 329 SER A C 1
ATOM 2618 O O . SER A 1 329 ? -2.419 -10.250 -16.428 1.00 77.31 329 SER A O 1
ATOM 2620 N N . ALA A 1 330 ? -0.661 -9.970 -17.786 1.00 73.31 330 ALA A N 1
ATOM 2621 C CA . ALA A 1 330 ? 0.216 -10.847 -17.010 1.00 73.31 330 ALA A CA 1
ATOM 2622 C C . ALA A 1 330 ? 0.432 -10.336 -15.568 1.00 73.31 330 ALA A C 1
ATOM 2624 O O . ALA A 1 330 ? 0.509 -11.143 -14.641 1.00 73.31 330 ALA A O 1
ATOM 2625 N N . ALA A 1 331 ? 0.453 -9.013 -15.361 1.00 65.19 331 ALA A N 1
ATOM 2626 C CA . ALA A 1 331 ? 0.568 -8.404 -14.038 1.00 65.19 331 ALA A CA 1
ATOM 2627 C C . ALA A 1 331 ? -0.696 -8.619 -13.190 1.00 65.19 331 ALA A C 1
ATOM 2629 O O . ALA A 1 331 ? -0.584 -8.973 -12.018 1.00 65.19 331 ALA A O 1
ATOM 2630 N N . ASP A 1 332 ? -1.891 -8.497 -13.780 1.00 67.44 332 ASP A N 1
ATOM 2631 C CA . ASP A 1 332 ? -3.157 -8.789 -13.091 1.00 67.44 332 ASP A CA 1
ATOM 2632 C C . ASP A 1 332 ? -3.224 -10.260 -12.670 1.00 67.44 332 ASP A C 1
ATOM 2634 O O . ASP A 1 332 ? -3.574 -10.567 -11.532 1.00 67.44 332 ASP A O 1
ATOM 2638 N N . LYS A 1 333 ? -2.804 -11.171 -13.556 1.00 74.50 333 LYS A N 1
ATOM 2639 C CA . LYS A 1 333 ? -2.747 -12.619 -13.299 1.00 74.50 333 LYS A CA 1
ATOM 2640 C C . LYS A 1 333 ? -1.727 -12.965 -12.203 1.00 74.50 333 LYS A C 1
ATOM 2642 O O . LYS A 1 333 ? -2.074 -13.676 -11.258 1.00 74.50 333 LYS A O 1
ATOM 2647 N N . LYS A 1 334 ? -0.509 -12.406 -12.256 1.00 71.88 334 LYS A N 1
ATOM 2648 C CA . LYS A 1 334 ? 0.526 -12.541 -11.208 1.00 71.88 334 LYS A CA 1
ATOM 2649 C C . LYS A 1 334 ? 0.035 -11.993 -9.864 1.00 71.88 334 LYS A C 1
ATOM 2651 O O . LYS A 1 334 ? 0.170 -12.655 -8.836 1.00 71.88 334 LYS A O 1
ATOM 2656 N N . ARG A 1 335 ? -0.601 -10.818 -9.867 1.00 69.44 335 ARG A N 1
ATOM 2657 C CA . ARG A 1 335 ? -1.174 -10.199 -8.668 1.00 69.44 335 ARG A CA 1
ATOM 2658 C C . ARG A 1 335 ? -2.329 -11.017 -8.099 1.00 69.44 335 ARG A C 1
ATOM 2660 O O . ARG A 1 335 ? -2.346 -11.257 -6.895 1.00 69.44 335 ARG A O 1
ATOM 2667 N N . ARG A 1 336 ? -3.258 -11.492 -8.933 1.00 70.12 336 ARG A N 1
ATOM 2668 C CA . ARG A 1 336 ? -4.362 -12.357 -8.499 1.00 70.12 336 ARG A CA 1
ATOM 2669 C C . ARG A 1 336 ? -3.844 -13.661 -7.902 1.00 70.12 336 ARG A C 1
ATOM 2671 O O . ARG A 1 336 ? -4.373 -14.079 -6.879 1.00 70.12 336 ARG A O 1
ATOM 2678 N N . ALA A 1 337 ? -2.794 -14.260 -8.466 1.00 70.75 337 ALA A N 1
ATOM 2679 C CA . ALA A 1 337 ? -2.151 -15.432 -7.874 1.00 70.75 337 ALA A CA 1
ATOM 2680 C C . ALA A 1 337 ? -1.616 -15.130 -6.460 1.00 70.75 337 ALA A C 1
ATOM 2682 O O . ALA A 1 337 ? -1.918 -15.870 -5.528 1.00 70.75 337 ALA A O 1
ATOM 2683 N N . ILE A 1 338 ? -0.918 -14.003 -6.264 1.00 66.69 338 ILE A N 1
ATOM 2684 C CA . ILE A 1 338 ? -0.458 -13.561 -4.932 1.00 66.69 338 ILE A CA 1
ATOM 2685 C C . ILE A 1 338 ? -1.645 -13.358 -3.974 1.00 66.69 338 ILE A C 1
ATOM 2687 O O . ILE A 1 338 ? -1.601 -13.833 -2.838 1.00 66.69 338 ILE A O 1
ATOM 2691 N N . LEU A 1 339 ? -2.719 -12.697 -4.415 1.00 62.53 339 LEU A N 1
ATOM 2692 C CA . LEU A 1 339 ? -3.915 -12.467 -3.594 1.00 62.53 339 LEU A CA 1
ATOM 2693 C C . LEU A 1 339 ? -4.664 -13.767 -3.260 1.00 62.53 339 LEU A C 1
ATOM 2695 O O . LEU A 1 339 ? -5.134 -13.913 -2.137 1.00 62.53 339 LEU A O 1
ATOM 2699 N N . GLY A 1 340 ? -4.684 -14.739 -4.173 1.00 61.72 340 GLY A N 1
ATOM 2700 C CA . GLY A 1 340 ? -5.249 -16.074 -3.959 1.00 61.72 340 GLY A CA 1
ATOM 2701 C C . GLY A 1 340 ? -4.504 -16.920 -2.922 1.00 61.72 340 GLY A C 1
ATOM 2702 O O . GLY A 1 340 ? -5.066 -17.880 -2.409 1.00 61.72 340 GLY A O 1
ATOM 2703 N N . THR A 1 341 ? -3.269 -16.554 -2.549 1.00 64.56 341 THR A N 1
ATOM 2704 C CA . THR A 1 341 ? -2.556 -17.191 -1.422 1.00 64.56 341 THR A CA 1
ATOM 2705 C C . THR A 1 341 ? -2.913 -16.604 -0.049 1.00 64.56 341 THR A C 1
ATOM 2707 O O . THR A 1 341 ? -2.435 -17.103 0.973 1.00 64.56 341 THR A O 1
ATOM 2710 N N . LYS A 1 342 ? -3.721 -15.534 0.019 1.00 70.81 342 LYS A N 1
ATOM 2711 C CA . LYS A 1 342 ? -4.094 -14.887 1.287 1.00 70.81 342 LYS A CA 1
ATOM 2712 C C . LYS A 1 342 ? -5.318 -15.595 1.899 1.00 70.81 342 LYS A C 1
ATOM 2714 O O . LYS A 1 342 ? -6.397 -15.530 1.315 1.00 70.81 342 LYS A O 1
ATOM 2719 N N . PRO A 1 343 ? -5.196 -16.244 3.075 1.00 80.06 343 PRO A N 1
ATOM 2720 C CA . PRO A 1 343 ? -6.335 -16.881 3.729 1.00 80.06 343 PRO A CA 1
ATOM 2721 C C . PRO A 1 343 ? -7.369 -15.850 4.181 1.00 80.06 343 PRO A C 1
ATOM 2723 O O . PRO A 1 343 ? -7.012 -14.826 4.773 1.00 80.06 343 PRO A O 1
ATOM 2726 N N . SER A 1 344 ? -8.650 -16.186 4.015 1.00 88.25 344 SER A N 1
ATOM 2727 C CA . SER A 1 344 ? -9.734 -15.497 4.722 1.00 88.25 344 SER A CA 1
ATOM 2728 C C . SER A 1 344 ? -9.502 -15.586 6.235 1.00 88.25 344 SER A C 1
ATOM 2730 O O . SER A 1 344 ? -8.850 -16.509 6.729 1.00 88.25 344 SER A O 1
ATOM 2732 N N . SER A 1 345 ? -9.999 -14.619 6.999 1.00 89.31 345 SER A N 1
ATOM 2733 C CA . SER A 1 345 ? -9.807 -14.587 8.455 1.00 89.31 345 SER A CA 1
ATOM 2734 C C . SER A 1 345 ? -11.139 -14.480 9.187 1.00 89.31 345 SER A C 1
ATOM 2736 O O . SER A 1 345 ? -12.108 -13.929 8.675 1.00 89.31 345 SER A O 1
ATOM 2738 N N . LEU A 1 346 ? -11.191 -15.013 10.401 1.00 93.12 346 LEU A N 1
ATOM 2739 C CA . LEU A 1 346 ? -12.292 -14.830 11.337 1.00 93.12 346 LEU A CA 1
ATOM 2740 C C . LEU A 1 346 ? -11.731 -14.259 12.638 1.00 93.12 346 LEU A C 1
ATOM 2742 O O . LEU A 1 346 ? -10.592 -14.558 12.996 1.00 93.12 346 LEU A O 1
ATOM 2746 N N . TYR A 1 347 ? -12.536 -13.502 13.379 1.00 94.94 347 TYR A N 1
ATOM 2747 C CA . TYR A 1 347 ? -12.394 -13.445 14.829 1.00 94.94 347 TYR A CA 1
ATOM 2748 C C . TYR A 1 347 ? -13.659 -13.897 15.535 1.00 94.94 347 TYR A C 1
ATOM 2750 O O . TYR A 1 347 ? -14.772 -13.755 15.031 1.00 94.94 347 TYR A O 1
ATOM 2758 N N . PHE A 1 348 ? -13.449 -14.368 16.754 1.00 95.88 348 PHE A N 1
ATOM 2759 C CA . PHE A 1 348 ? -14.476 -14.660 17.735 1.00 95.88 348 PHE A CA 1
ATOM 2760 C C . PHE A 1 348 ? -14.235 -13.740 18.929 1.00 95.88 348 PHE A C 1
ATOM 2762 O O . PHE A 1 348 ? -13.200 -13.852 19.591 1.00 95.88 348 PHE A O 1
ATOM 2769 N N . SER A 1 349 ? -15.137 -12.783 19.157 1.00 95.88 349 SER A N 1
ATOM 2770 C CA . SER A 1 349 ? -15.048 -11.873 20.297 1.00 95.88 349 SER A CA 1
ATOM 2771 C C . SER A 1 349 ? -15.721 -12.497 21.510 1.00 95.88 349 SER A C 1
ATOM 2773 O O . SER A 1 349 ? -16.906 -12.816 21.483 1.00 95.88 349 SER A O 1
ATOM 2775 N N . LEU A 1 350 ? -14.944 -12.645 22.572 1.00 96.12 350 LEU A N 1
ATOM 2776 C CA . LEU A 1 350 ? -15.333 -13.117 23.889 1.00 96.12 350 LEU A CA 1
ATOM 2777 C C . LEU A 1 350 ? -15.573 -11.900 24.780 1.00 96.12 350 LEU A C 1
ATOM 2779 O O . LEU A 1 350 ? -14.768 -10.962 24.764 1.00 96.12 350 LEU A O 1
ATOM 2783 N N . THR A 1 351 ? -16.660 -11.900 25.547 1.00 93.94 351 THR A N 1
ATOM 2784 C CA . THR A 1 351 ? -17.053 -10.750 26.369 1.00 93.94 351 THR A CA 1
ATOM 2785 C C . THR A 1 351 ? -17.519 -11.190 27.765 1.00 93.94 351 THR A C 1
ATOM 2787 O O . THR A 1 351 ? -18.019 -12.307 27.923 1.00 93.94 351 THR A O 1
ATOM 2790 N N . PRO A 1 352 ? -17.371 -10.346 28.804 1.00 92.56 352 PRO A N 1
ATOM 2791 C CA . PRO A 1 352 ? -17.864 -10.641 30.151 1.00 92.56 352 PRO A CA 1
ATOM 2792 C C . PRO A 1 352 ? -19.376 -10.886 30.235 1.00 92.56 352 PRO A C 1
ATOM 2794 O O . PRO A 1 352 ? -19.822 -11.613 31.121 1.00 92.56 352 PRO A O 1
ATOM 2797 N N . ASP A 1 353 ? -20.172 -10.321 29.323 1.00 90.62 353 ASP A N 1
ATOM 2798 C CA . ASP A 1 353 ? -21.636 -10.391 29.342 1.00 90.62 353 ASP A CA 1
ATOM 2799 C C . ASP A 1 353 ? -22.235 -11.628 28.645 1.00 90.62 353 ASP A C 1
ATOM 2801 O O . ASP A 1 353 ? -23.381 -11.965 28.948 1.00 90.62 353 ASP A O 1
ATOM 2805 N N . LYS A 1 354 ? -21.503 -12.338 27.764 1.00 89.44 354 LYS A N 1
ATOM 2806 C CA . LYS A 1 354 ? -22.083 -13.421 26.935 1.00 89.44 354 LYS A CA 1
ATOM 2807 C C . LYS A 1 354 ? -21.322 -14.749 27.023 1.00 89.44 354 LYS A C 1
ATOM 2809 O O . LYS A 1 354 ? -20.120 -14.775 26.773 1.00 89.44 354 LYS A O 1
ATOM 2814 N N . PRO A 1 355 ? -22.001 -15.885 27.288 1.00 92.38 355 PRO A N 1
ATOM 2815 C CA . PRO A 1 355 ? -21.369 -17.205 27.401 1.00 92.38 355 PRO A CA 1
ATOM 2816 C C . PRO A 1 355 ? -20.981 -17.834 26.047 1.00 92.38 355 PRO A C 1
ATOM 2818 O O . PRO A 1 355 ? -20.679 -19.024 25.991 1.00 92.38 355 PRO A O 1
ATOM 2821 N N . TYR A 1 356 ? -21.027 -17.070 24.954 1.00 92.88 356 TYR A N 1
ATOM 2822 C CA . TYR A 1 356 ? -20.758 -17.509 23.586 1.00 92.88 356 TYR A CA 1
ATOM 2823 C C . TYR A 1 356 ? -19.975 -16.431 22.818 1.00 92.88 356 TYR A C 1
ATOM 2825 O O . TYR A 1 356 ? -20.104 -15.246 23.130 1.00 92.88 356 TYR A O 1
ATOM 2833 N N . PRO A 1 357 ? -19.168 -16.804 21.809 1.00 94.56 357 PRO A N 1
ATOM 2834 C CA . PRO A 1 357 ? -18.422 -15.836 21.018 1.00 94.56 357 PRO A CA 1
ATOM 2835 C C . PRO A 1 357 ? -19.309 -15.092 20.010 1.00 94.56 357 PRO A C 1
ATOM 2837 O O . PRO A 1 357 ? -20.197 -15.680 19.394 1.00 94.56 357 PRO A O 1
ATOM 2840 N N . ILE A 1 358 ? -18.994 -13.818 19.767 1.00 92.50 358 ILE A N 1
ATOM 2841 C CA . ILE A 1 358 ? -19.579 -13.009 18.688 1.00 92.50 358 ILE A CA 1
ATOM 2842 C C . ILE A 1 358 ? -18.651 -13.092 17.457 1.00 92.50 358 ILE A C 1
ATOM 2844 O O . ILE A 1 358 ? -17.487 -12.686 17.559 1.00 92.50 358 ILE A O 1
ATOM 2848 N N . PRO A 1 359 ? -19.104 -13.634 16.310 1.00 93.00 359 PRO A N 1
ATOM 2849 C CA . PRO A 1 359 ? -18.237 -13.898 15.165 1.00 93.00 359 PRO A CA 1
ATOM 2850 C C . PRO A 1 359 ? -18.141 -12.715 14.186 1.00 93.00 359 PRO A C 1
ATOM 2852 O O . PRO A 1 359 ? -19.134 -12.053 13.870 1.00 93.00 359 PRO A O 1
ATOM 2855 N N . LYS A 1 360 ? -16.944 -12.505 13.624 1.00 92.69 360 LYS A N 1
ATOM 2856 C CA . LYS A 1 360 ? -16.710 -11.619 12.475 1.00 92.69 360 LYS A CA 1
ATOM 2857 C C . LYS A 1 360 ? -15.787 -12.265 11.443 1.00 92.69 360 LYS A C 1
ATOM 2859 O O . LYS A 1 360 ? -14.670 -12.654 11.763 1.00 92.69 360 LYS A O 1
ATOM 2864 N N . PHE A 1 361 ? -16.239 -12.328 10.196 1.00 92.94 361 PHE A N 1
ATOM 2865 C CA . PHE A 1 361 ? -15.512 -12.827 9.030 1.00 92.94 361 PHE A CA 1
ATOM 2866 C C . PHE A 1 361 ? -14.819 -11.689 8.261 1.00 92.94 361 PHE A C 1
ATOM 2868 O O . PHE A 1 361 ? -15.219 -10.525 8.337 1.00 92.94 361 PHE A O 1
ATOM 2875 N N . TYR A 1 362 ? -13.763 -12.034 7.529 1.00 91.50 362 TYR A N 1
ATOM 2876 C CA . TYR A 1 362 ? -12.914 -11.138 6.751 1.00 91.50 362 TYR A CA 1
ATOM 2877 C C . TYR A 1 362 ? -12.496 -11.822 5.449 1.00 91.50 362 TYR A C 1
ATOM 2879 O O . TYR A 1 362 ? -11.801 -12.842 5.482 1.00 91.50 362 TYR A O 1
ATOM 2887 N N . PHE A 1 363 ? -12.873 -11.237 4.311 1.00 89.75 363 PHE A N 1
ATOM 2888 C CA . PHE A 1 363 ? -12.535 -11.752 2.982 1.00 89.75 363 PHE A CA 1
ATOM 2889 C C . PHE A 1 363 ? -11.908 -10.697 2.071 1.00 89.75 363 PHE A C 1
ATOM 2891 O O . PHE A 1 363 ? -11.966 -9.499 2.335 1.00 89.75 363 PHE A O 1
ATOM 2898 N N . TYR A 1 364 ? -11.316 -11.176 0.981 1.00 88.06 364 TYR A N 1
ATOM 2899 C CA . TYR A 1 364 ? -10.370 -10.451 0.140 1.00 88.06 364 TYR A CA 1
ATOM 2900 C C . TYR A 1 364 ? -11.002 -10.217 -1.251 1.00 88.06 364 TYR A C 1
ATOM 2902 O O . TYR A 1 364 ? -10.829 -11.056 -2.139 1.00 88.06 364 TYR A O 1
ATOM 2910 N N . PRO A 1 365 ? -11.791 -9.140 -1.474 1.00 86.69 365 PRO A N 1
ATOM 2911 C CA . PRO A 1 365 ? -12.563 -8.963 -2.713 1.00 86.69 365 PRO A CA 1
ATOM 2912 C C . PRO A 1 365 ? -11.668 -8.849 -3.951 1.00 86.69 365 PRO A C 1
ATOM 2914 O O . PRO A 1 365 ? -11.983 -9.420 -4.996 1.00 86.69 365 PRO A O 1
ATOM 2917 N N . GLY A 1 366 ? -10.503 -8.204 -3.811 1.00 78.88 366 GLY A N 1
ATOM 2918 C CA . GLY A 1 366 ? -9.526 -8.032 -4.887 1.00 78.88 366 GLY A CA 1
ATOM 2919 C C . GLY A 1 366 ? -8.891 -9.322 -5.422 1.00 78.88 366 GLY A C 1
ATOM 2920 O O . GLY A 1 366 ? -8.151 -9.261 -6.398 1.00 78.88 366 GLY A O 1
ATOM 2921 N N . PHE A 1 367 ? -9.181 -10.489 -4.831 1.00 78.88 367 PHE A N 1
ATOM 2922 C CA . PHE A 1 367 ? -8.857 -11.777 -5.450 1.00 78.88 367 PHE A CA 1
ATOM 2923 C C . PHE A 1 367 ? -9.729 -12.065 -6.686 1.00 78.88 367 PHE A C 1
ATOM 2925 O O . PHE A 1 367 ? -9.241 -12.680 -7.627 1.00 78.88 367 PHE A O 1
ATOM 2932 N N . GLN A 1 368 ? -10.992 -11.625 -6.729 1.00 81.81 368 GLN A N 1
ATOM 2933 C CA . GLN A 1 368 ? -11.910 -11.959 -7.836 1.00 81.81 368 GLN A CA 1
ATOM 2934 C C . GLN A 1 368 ? -12.533 -10.743 -8.528 1.00 81.81 368 GLN A C 1
ATOM 2936 O O . GLN A 1 368 ? -12.907 -10.856 -9.691 1.00 81.81 368 GLN A O 1
ATOM 2941 N N . ALA A 1 369 ? -12.596 -9.581 -7.871 1.00 88.12 369 ALA A N 1
ATOM 2942 C CA . ALA A 1 369 ? -13.042 -8.356 -8.523 1.00 88.12 369 ALA A CA 1
ATOM 2943 C C . ALA A 1 369 ? -12.110 -7.968 -9.695 1.00 88.12 369 ALA A C 1
ATOM 2945 O O . ALA A 1 369 ? -10.887 -8.098 -9.563 1.00 88.12 369 ALA A O 1
ATOM 2946 N N . PRO A 1 370 ? -12.652 -7.470 -10.825 1.00 86.94 370 PRO A N 1
ATOM 2947 C CA . PRO A 1 370 ? -11.843 -7.035 -11.966 1.00 86.94 370 PRO A CA 1
ATOM 2948 C C . PRO A 1 370 ? -11.061 -5.752 -11.654 1.00 86.94 370 PRO A C 1
ATOM 2950 O O . PRO A 1 370 ? -9.935 -5.577 -12.109 1.00 86.94 370 PRO A O 1
ATOM 2953 N N . ASN A 1 371 ? -11.651 -4.864 -10.854 1.00 90.69 371 ASN A N 1
ATOM 2954 C CA . ASN A 1 371 ? -11.097 -3.584 -10.440 1.00 90.69 371 ASN A CA 1
ATOM 2955 C C . ASN A 1 371 ? -11.763 -3.114 -9.131 1.00 90.69 371 ASN A C 1
ATOM 2957 O O . ASN A 1 371 ? -12.712 -3.741 -8.659 1.00 90.69 371 ASN A O 1
ATOM 2961 N N . ASP A 1 372 ? -11.268 -2.039 -8.515 1.00 92.44 372 ASP A N 1
ATOM 2962 C CA . ASP A 1 372 ? -11.847 -1.504 -7.275 1.00 92.44 372 ASP A CA 1
ATOM 2963 C C . ASP A 1 372 ? -13.160 -0.727 -7.490 1.00 92.44 372 ASP A C 1
ATOM 2965 O O . ASP A 1 372 ? -13.934 -0.590 -6.546 1.00 92.44 372 ASP A O 1
ATOM 2969 N N . GLU A 1 373 ? -13.464 -0.271 -8.711 1.00 94.75 373 GLU A N 1
ATOM 2970 C CA . GLU A 1 373 ? -14.772 0.317 -9.044 1.00 94.75 373 GLU A CA 1
ATOM 2971 C C . GLU A 1 373 ? -15.885 -0.726 -8.875 1.00 94.75 373 GLU A C 1
ATOM 2973 O O . GLU A 1 373 ? -16.897 -0.454 -8.232 1.00 94.75 373 GLU A O 1
ATOM 2978 N N . ALA A 1 374 ? -15.661 -1.953 -9.353 1.00 94.50 374 ALA A N 1
ATOM 2979 C CA . ALA A 1 374 ? -16.566 -3.081 -9.168 1.00 94.50 374 ALA A CA 1
ATOM 2980 C C . ALA A 1 374 ? -16.747 -3.457 -7.688 1.00 94.50 374 ALA A C 1
ATOM 2982 O O . ALA A 1 374 ? -17.851 -3.824 -7.279 1.00 94.50 374 ALA A O 1
ATOM 2983 N N . VAL A 1 375 ? -15.692 -3.335 -6.869 1.00 94.69 375 VAL A N 1
ATOM 2984 C CA . VAL A 1 375 ? -15.794 -3.552 -5.415 1.00 94.69 375 VAL A CA 1
ATOM 2985 C C . VAL A 1 375 ? -16.638 -2.455 -4.764 1.00 94.69 375 VAL A C 1
ATOM 2987 O O . VAL A 1 375 ? -17.542 -2.762 -3.987 1.00 94.69 375 VAL A O 1
ATOM 2990 N N . ALA A 1 376 ? -16.374 -1.189 -5.102 1.00 95.12 376 ALA A N 1
ATOM 2991 C CA . ALA A 1 376 ? -17.081 -0.035 -4.560 1.00 95.12 376 ALA A CA 1
ATOM 2992 C C . ALA A 1 376 ? -18.572 -0.058 -4.927 1.00 95.12 376 ALA A C 1
ATOM 2994 O O . ALA A 1 376 ? -19.418 -0.061 -4.037 1.00 95.12 376 ALA A O 1
ATOM 2995 N N . GLN A 1 377 ? -18.895 -0.196 -6.216 1.00 95.06 377 GLN A N 1
ATOM 2996 C CA . GLN A 1 377 ? -20.272 -0.296 -6.707 1.00 95.06 377 GLN A CA 1
ATOM 2997 C C . GLN A 1 377 ? -20.993 -1.529 -6.144 1.00 95.06 377 GLN A C 1
ATOM 2999 O O . GLN A 1 377 ? -22.173 -1.455 -5.806 1.00 95.06 377 GLN A O 1
ATOM 3004 N N . GLY A 1 378 ? -20.290 -2.654 -5.971 1.00 95.25 378 GLY A N 1
ATOM 3005 C CA . GLY A 1 378 ? -20.825 -3.832 -5.290 1.00 95.25 378 GLY A CA 1
ATOM 3006 C C . GLY A 1 378 ? -21.200 -3.566 -3.827 1.00 95.25 378 GLY A C 1
ATOM 3007 O O . GLY A 1 378 ? -22.252 -4.009 -3.361 1.00 95.25 378 GLY A O 1
ATOM 3008 N N . LEU A 1 379 ? -20.375 -2.803 -3.107 1.00 94.50 379 LEU A N 1
ATOM 3009 C CA . LEU A 1 379 ? -20.660 -2.368 -1.739 1.00 94.50 379 LEU A CA 1
ATOM 3010 C C . LEU A 1 379 ? -21.796 -1.338 -1.683 1.00 94.50 379 LEU A C 1
ATOM 3012 O O . LEU A 1 379 ? -22.644 -1.444 -0.803 1.00 94.50 379 LEU A O 1
ATOM 3016 N N . ASP A 1 380 ? -21.874 -0.401 -2.628 1.00 94.69 380 ASP A N 1
ATOM 3017 C CA . ASP A 1 380 ? -22.985 0.552 -2.730 1.00 94.69 380 ASP A CA 1
ATOM 3018 C C . ASP A 1 380 ? -24.323 -0.145 -2.996 1.00 94.69 380 ASP A C 1
ATOM 3020 O O . ASP A 1 380 ? -25.300 0.110 -2.290 1.00 94.69 380 ASP A O 1
ATOM 3024 N N . LEU A 1 381 ? -24.363 -1.093 -3.938 1.00 94.62 381 LEU A N 1
ATOM 3025 C CA . LEU A 1 381 ? -25.537 -1.934 -4.188 1.00 94.62 381 LEU A CA 1
ATOM 3026 C C . LEU A 1 381 ? -25.947 -2.718 -2.933 1.00 94.62 381 LEU A C 1
ATOM 3028 O O . LEU A 1 381 ? -27.137 -2.803 -2.626 1.00 94.62 381 LEU A O 1
ATOM 3032 N N . TRP A 1 382 ? -24.984 -3.252 -2.173 1.00 95.12 382 TRP A N 1
ATOM 3033 C CA . TRP A 1 382 ? -25.261 -3.950 -0.915 1.00 95.12 382 TRP A CA 1
ATOM 3034 C C . TRP A 1 382 ? -25.823 -3.005 0.164 1.00 95.12 382 TRP A C 1
ATOM 3036 O O . TRP A 1 382 ? -26.845 -3.304 0.788 1.00 95.12 382 TRP A O 1
ATOM 3046 N N . LEU A 1 383 ? -25.203 -1.835 0.350 1.00 91.44 383 LEU A N 1
ATOM 3047 C CA . LEU A 1 383 ? -25.625 -0.826 1.326 1.00 91.44 383 LEU A CA 1
ATOM 3048 C C . LEU A 1 383 ? -27.008 -0.251 0.998 1.00 91.44 383 LEU A C 1
ATOM 3050 O O . LEU A 1 383 ? -27.790 0.017 1.911 1.00 91.44 383 LEU A O 1
ATOM 3054 N N . GLN A 1 384 ? -27.337 -0.088 -0.283 1.00 91.31 384 GLN A N 1
ATOM 3055 C CA . GLN A 1 384 ? -28.675 0.298 -0.729 1.00 91.31 384 GLN A CA 1
ATOM 3056 C C . GLN A 1 384 ? -29.683 -0.833 -0.481 1.00 91.31 384 GLN A C 1
ATOM 3058 O O . GLN A 1 384 ? -30.698 -0.599 0.177 1.00 91.31 384 GLN A O 1
ATOM 3063 N N . LYS A 1 385 ? -29.383 -2.066 -0.926 1.00 93.25 385 LYS A N 1
ATOM 3064 C CA . LYS A 1 385 ? -30.270 -3.240 -0.805 1.00 93.25 385 LYS A CA 1
ATOM 3065 C C . LYS A 1 385 ? -30.724 -3.500 0.631 1.00 93.25 385 LYS A C 1
ATOM 3067 O O . LYS A 1 385 ? -31.897 -3.786 0.852 1.00 93.25 385 LYS A O 1
ATOM 3072 N N . TYR A 1 386 ? -29.814 -3.383 1.596 1.00 90.31 386 TYR A N 1
ATOM 3073 C CA . TYR A 1 386 ? -30.108 -3.624 3.011 1.00 90.31 386 TYR A CA 1
ATOM 3074 C C . TYR A 1 386 ? -30.482 -2.354 3.798 1.00 90.31 386 TYR A C 1
ATOM 3076 O O . TYR A 1 386 ? -30.631 -2.404 5.017 1.00 90.31 386 TYR A O 1
ATOM 3084 N N . GLY A 1 387 ? -30.660 -1.206 3.130 1.00 87.25 387 GLY A N 1
ATOM 3085 C CA . GLY A 1 387 ? -31.088 0.048 3.764 1.00 87.25 387 GLY A CA 1
ATOM 3086 C C . GLY A 1 387 ? -30.033 0.694 4.672 1.00 87.25 387 GLY A C 1
ATOM 3087 O O . GLY A 1 387 ? -30.369 1.511 5.531 1.00 87.25 387 GLY A O 1
ATOM 3088 N N . TRP A 1 388 ? -28.767 0.329 4.496 1.00 85.50 388 TRP A N 1
ATOM 3089 C CA . TRP A 1 388 ? -27.612 0.771 5.278 1.00 85.50 388 TRP A CA 1
ATOM 3090 C C . TRP A 1 388 ? -27.007 2.102 4.822 1.00 85.50 388 TRP A C 1
ATOM 3092 O O . TRP A 1 388 ? -26.349 2.757 5.631 1.00 85.50 388 TRP A O 1
ATOM 3102 N N . ALA A 1 389 ? -27.225 2.502 3.566 1.00 83.94 389 ALA A N 1
ATOM 3103 C CA . ALA A 1 389 ? -26.774 3.789 3.039 1.00 83.94 389 ALA A CA 1
ATOM 3104 C C . ALA A 1 389 ? -27.233 4.956 3.942 1.00 83.94 389 ALA A C 1
ATOM 3106 O O . ALA A 1 389 ? -28.390 5.012 4.372 1.00 83.94 389 ALA A O 1
ATOM 3107 N N . ASP A 1 390 ? -26.318 5.880 4.243 1.00 79.81 390 ASP A N 1
ATOM 3108 C CA . ASP A 1 390 ? -26.530 6.991 5.184 1.00 79.81 390 ASP A CA 1
ATOM 3109 C C . ASP A 1 390 ? -27.118 8.257 4.533 1.00 79.81 390 ASP A C 1
ATOM 3111 O O . ASP A 1 390 ? -27.466 9.199 5.243 1.00 79.81 390 ASP A O 1
ATOM 3115 N N . GLY A 1 391 ? -27.260 8.266 3.203 1.00 81.75 391 GLY A N 1
ATOM 3116 C CA . GLY A 1 391 ? -27.705 9.421 2.416 1.00 81.75 391 GLY A CA 1
ATOM 3117 C C . GLY A 1 391 ? -26.600 10.441 2.112 1.00 81.75 391 GLY A C 1
ATOM 3118 O O . GLY A 1 391 ? -26.890 11.474 1.513 1.00 81.75 391 GLY A O 1
ATOM 3119 N N . GLY A 1 392 ? -25.357 10.169 2.521 1.00 82.75 392 GLY A N 1
ATOM 3120 C CA . GLY A 1 392 ? -24.167 10.877 2.056 1.00 82.75 392 GLY A CA 1
ATOM 3121 C C . GLY A 1 392 ? -23.619 10.285 0.749 1.00 82.75 392 GLY A C 1
ATOM 3122 O O . GLY A 1 392 ? -24.319 9.521 0.080 1.00 82.75 392 GLY A O 1
ATOM 3123 N N . PRO A 1 393 ? -22.360 10.600 0.390 1.00 86.88 393 PRO A N 1
ATOM 3124 C CA . PRO A 1 393 ? -21.720 10.055 -0.805 1.00 86.88 393 PRO A CA 1
ATOM 3125 C C . PRO A 1 393 ? -21.639 8.522 -0.782 1.00 86.88 393 PRO A C 1
ATOM 3127 O O . PRO A 1 393 ? -21.530 7.903 0.284 1.00 86.88 393 PRO A O 1
ATOM 3130 N N . THR A 1 394 ? -21.649 7.927 -1.969 1.00 92.94 394 THR A N 1
ATOM 3131 C CA . THR A 1 394 ? -21.434 6.492 -2.215 1.00 92.94 394 THR A CA 1
ATOM 3132 C C . THR A 1 394 ? -20.048 6.021 -1.760 1.00 92.94 394 THR A C 1
ATOM 3134 O O . THR A 1 394 ? -19.129 6.821 -1.577 1.00 92.94 394 THR A O 1
ATOM 3137 N N . ILE A 1 395 ? -19.860 4.713 -1.580 1.00 92.88 395 ILE A N 1
ATOM 3138 C CA . ILE A 1 395 ? -18.541 4.108 -1.358 1.00 92.88 395 ILE A CA 1
ATOM 3139 C C . ILE A 1 395 ? -17.623 4.428 -2.534 1.00 92.88 395 ILE A C 1
ATOM 3141 O O . ILE A 1 395 ? -16.465 4.779 -2.305 1.00 92.88 395 ILE A O 1
ATOM 3145 N N . GLU A 1 396 ? -18.130 4.385 -3.768 1.00 94.25 396 GLU A N 1
ATOM 3146 C CA . GLU A 1 396 ? -17.374 4.816 -4.944 1.00 94.25 396 GLU A CA 1
ATOM 3147 C C . GLU A 1 396 ? -16.883 6.266 -4.801 1.00 94.25 396 GLU A C 1
ATOM 3149 O O . GLU A 1 396 ? -15.676 6.504 -4.871 1.00 94.25 396 GLU A O 1
ATOM 3154 N N . GLU A 1 397 ? -17.769 7.222 -4.509 1.00 93.62 397 GLU A N 1
ATOM 3155 C CA . GLU A 1 397 ? -17.403 8.633 -4.325 1.00 93.62 397 GLU A CA 1
ATOM 3156 C C . GLU A 1 397 ? -16.426 8.839 -3.163 1.00 93.62 397 GLU A C 1
ATOM 3158 O O . GLU A 1 397 ? -15.408 9.499 -3.355 1.00 93.62 397 GLU A O 1
ATOM 3163 N N . ARG A 1 398 ? -16.655 8.241 -1.984 1.00 92.69 398 ARG A N 1
ATOM 3164 C CA . ARG A 1 398 ? -15.748 8.372 -0.821 1.00 92.69 398 ARG A CA 1
ATOM 3165 C C . ARG A 1 398 ? -14.356 7.828 -1.118 1.00 92.69 398 ARG A C 1
ATOM 3167 O O . ARG A 1 398 ? -13.354 8.432 -0.726 1.00 92.69 398 ARG A O 1
ATOM 3174 N N . THR A 1 399 ? -14.285 6.714 -1.844 1.00 91.88 399 THR A N 1
ATOM 3175 C CA . THR A 1 399 ? -13.028 6.101 -2.295 1.00 91.88 399 THR A CA 1
ATOM 3176 C C . THR A 1 399 ? -12.329 7.017 -3.299 1.00 91.88 399 THR A C 1
ATOM 3178 O O . THR A 1 399 ? -11.172 7.387 -3.096 1.00 91.88 399 THR A O 1
ATOM 3181 N N . ARG A 1 400 ? -13.066 7.477 -4.321 1.00 91.75 400 ARG A N 1
ATOM 3182 C CA . ARG A 1 400 ? -12.620 8.428 -5.353 1.00 91.75 400 ARG A CA 1
ATOM 3183 C C . ARG A 1 400 ? -12.264 9.806 -4.768 1.00 91.75 400 ARG A C 1
ATOM 3185 O O . ARG A 1 400 ? -11.513 10.551 -5.395 1.00 91.75 400 ARG A O 1
ATOM 3192 N N . ASN A 1 401 ? -12.767 10.165 -3.583 1.00 89.75 401 ASN A N 1
ATOM 3193 C CA . ASN A 1 401 ? -12.477 11.410 -2.862 1.00 89.75 401 ASN A CA 1
ATOM 3194 C C . ASN A 1 401 ? -11.285 11.317 -1.916 1.00 89.75 401 ASN A C 1
ATOM 3196 O O . ASN A 1 401 ? -10.501 12.264 -1.827 1.00 89.75 401 ASN A O 1
ATOM 3200 N N . THR A 1 402 ? -11.120 10.182 -1.249 1.00 87.25 402 THR A N 1
ATOM 3201 C CA . THR A 1 402 ? -10.002 9.963 -0.333 1.00 87.25 402 THR A CA 1
ATOM 3202 C C . THR A 1 402 ? -8.716 9.706 -1.106 1.00 87.25 402 THR A C 1
ATOM 3204 O O . THR A 1 402 ? -7.703 10.361 -0.868 1.00 87.25 402 THR A O 1
ATOM 3207 N N . PHE A 1 403 ? -8.747 8.803 -2.078 1.00 85.56 403 PHE A N 1
ATOM 3208 C CA . PHE A 1 403 ? -7.531 8.201 -2.609 1.00 85.56 403 PHE A CA 1
ATOM 3209 C C . PHE A 1 403 ? -7.194 8.719 -4.012 1.00 85.56 403 PHE A C 1
ATOM 3211 O O . PHE A 1 403 ? -7.348 8.052 -5.033 1.00 85.56 403 PHE A O 1
ATOM 3218 N N . LYS A 1 404 ? -6.768 9.985 -4.054 1.00 79.31 404 LYS A N 1
ATOM 3219 C CA . LYS A 1 404 ? -6.580 10.803 -5.266 1.00 79.31 404 LYS A CA 1
ATOM 3220 C C . LYS A 1 404 ? -5.283 10.489 -6.043 1.00 79.31 404 LYS A C 1
ATOM 3222 O O . LYS A 1 404 ? -4.538 11.426 -6.346 1.00 79.31 404 LYS A O 1
ATOM 3227 N N . TYR A 1 405 ? -4.965 9.221 -6.312 1.00 69.12 405 TYR A N 1
ATOM 3228 C CA . TYR A 1 405 ? -3.692 8.840 -6.960 1.00 69.12 405 TYR A CA 1
ATOM 3229 C C . TYR A 1 405 ? -3.767 7.782 -8.074 1.00 69.12 405 TYR A C 1
ATOM 3231 O O . TYR A 1 405 ? -2.988 7.887 -9.006 1.00 69.12 405 TYR A O 1
ATOM 3239 N N . ARG A 1 406 ? -4.747 6.873 -8.102 1.00 77.62 406 ARG A N 1
ATOM 3240 C CA . ARG A 1 406 ? -5.099 6.152 -9.346 1.00 77.62 406 ARG A CA 1
ATOM 3241 C C . ARG A 1 406 ? -6.608 5.981 -9.468 1.00 77.62 406 ARG A C 1
ATOM 3243 O O . ARG A 1 406 ? -7.335 6.291 -8.521 1.00 77.62 406 ARG A O 1
ATOM 3250 N N . SER A 1 407 ? -7.075 5.484 -10.604 1.00 84.06 407 SER A N 1
ATOM 3251 C CA . SER A 1 407 ? -8.498 5.266 -10.839 1.00 84.06 407 SER A CA 1
ATOM 3252 C C . SER A 1 407 ? -8.990 3.930 -10.282 1.00 84.06 407 SER A C 1
ATOM 3254 O O . SER A 1 407 ? -8.235 2.983 -10.026 1.00 84.06 407 SER A O 1
ATOM 3256 N N . LEU A 1 408 ? -10.300 3.886 -10.027 1.00 88.62 408 LEU A N 1
ATOM 3257 C CA . LEU A 1 408 ? -10.954 2.737 -9.405 1.00 88.62 408 LEU A CA 1
ATOM 3258 C C . LEU A 1 408 ? -11.123 1.589 -10.408 1.00 88.62 408 LEU A C 1
ATOM 3260 O O . LEU A 1 408 ? -11.021 0.425 -10.034 1.00 88.62 408 LEU A O 1
ATOM 3264 N N . ASP A 1 409 ? -11.359 1.912 -11.678 1.00 88.50 409 ASP A N 1
ATOM 3265 C CA . ASP A 1 409 ? -11.685 0.987 -12.764 1.00 88.50 409 ASP A CA 1
ATOM 3266 C C . ASP A 1 409 ? -10.470 0.249 -13.361 1.00 88.50 409 ASP A C 1
ATOM 3268 O O . ASP A 1 409 ? -10.624 -0.672 -14.163 1.00 88.50 409 ASP A O 1
ATOM 3272 N N . GLU A 1 410 ? -9.256 0.572 -12.916 1.00 83.94 410 GLU A N 1
ATOM 3273 C CA . GLU A 1 410 ? -8.022 0.042 -13.505 1.00 83.94 410 GLU A CA 1
ATOM 3274 C C . GLU A 1 410 ? -7.653 -1.360 -13.019 1.00 83.94 410 GLU A C 1
ATOM 3276 O O . GLU A 1 410 ? -7.389 -2.246 -13.823 1.00 83.94 410 GLU A O 1
ATOM 3281 N N . LYS A 1 411 ? -7.581 -1.571 -11.705 1.00 82.94 411 LYS A N 1
ATOM 3282 C CA . LYS A 1 411 ? -7.111 -2.812 -11.060 1.00 82.94 411 LYS A CA 1
ATOM 3283 C C . LYS A 1 411 ? -7.693 -2.895 -9.646 1.00 82.94 411 LYS A C 1
ATOM 3285 O O . LYS A 1 411 ? -8.097 -1.849 -9.141 1.00 82.94 411 LYS A O 1
ATOM 3290 N N . PRO A 1 412 ? -7.755 -4.076 -9.001 1.00 83.38 412 PRO A N 1
ATOM 3291 C CA . PRO A 1 412 ? -8.252 -4.209 -7.632 1.00 83.38 412 PRO A CA 1
ATOM 3292 C C . PRO A 1 412 ? -7.185 -3.844 -6.580 1.00 83.38 412 PRO A C 1
ATOM 3294 O O . PRO A 1 412 ? -6.016 -3.619 -6.903 1.00 83.38 412 PRO A O 1
ATOM 3297 N N . GLY A 1 413 ? -7.558 -3.857 -5.300 1.00 77.94 413 GLY A N 1
ATOM 3298 C CA . GLY A 1 413 ? -6.646 -3.803 -4.156 1.00 77.94 413 GLY A CA 1
ATOM 3299 C C . GLY A 1 413 ? -6.496 -2.447 -3.463 1.00 77.94 413 GLY A C 1
ATOM 3300 O O . GLY A 1 413 ? -5.521 -2.285 -2.741 1.00 77.94 413 GLY A O 1
ATOM 3301 N N . ILE A 1 414 ? -7.433 -1.512 -3.652 1.00 86.06 414 ILE A N 1
ATOM 3302 C CA . ILE A 1 414 ? -7.777 -0.521 -2.613 1.00 86.06 414 ILE A CA 1
ATOM 3303 C C . ILE A 1 414 ? -8.491 -1.248 -1.472 1.00 86.06 414 ILE A C 1
ATOM 3305 O O . ILE A 1 414 ? -8.175 -1.097 -0.296 1.00 86.06 414 ILE A O 1
ATOM 3309 N N . PHE A 1 415 ? -9.489 -2.055 -1.829 1.00 87.94 415 PHE A N 1
ATOM 3310 C CA . PHE A 1 415 ? -10.252 -2.840 -0.875 1.00 87.94 415 PHE A CA 1
ATOM 3311 C C . PHE A 1 415 ? -9.431 -4.070 -0.495 1.00 87.94 415 PHE A C 1
ATOM 3313 O O . PHE A 1 415 ? -9.551 -5.125 -1.123 1.00 87.94 415 PHE A O 1
ATOM 3320 N N . THR A 1 416 ? -8.571 -3.923 0.516 1.00 82.56 416 THR A N 1
ATOM 3321 C CA . THR A 1 416 ? -7.784 -5.037 1.049 1.00 82.56 416 THR A CA 1
ATOM 3322 C C . THR A 1 416 ? -8.721 -6.119 1.570 1.00 82.56 416 THR A C 1
ATOM 3324 O O . THR A 1 416 ? -8.821 -7.196 0.982 1.00 82.56 416 THR A O 1
ATOM 3327 N N . PHE A 1 417 ? -9.482 -5.836 2.623 1.00 86.62 417 PHE A N 1
ATOM 3328 C CA . PHE A 1 417 ? -10.466 -6.790 3.115 1.00 86.62 417 PHE A CA 1
ATOM 3329 C C . PHE A 1 417 ? -11.805 -6.168 3.478 1.00 86.62 417 PHE A C 1
ATOM 3331 O O . PHE A 1 417 ? -11.912 -5.106 4.089 1.00 86.62 417 PHE A O 1
ATOM 3338 N N . ILE A 1 418 ? -12.853 -6.921 3.168 1.00 91.44 418 ILE A N 1
ATOM 3339 C CA . ILE A 1 418 ? -14.193 -6.664 3.661 1.00 91.44 418 ILE A CA 1
ATOM 3340 C C . ILE A 1 418 ? -14.370 -7.483 4.929 1.00 91.44 418 ILE A C 1
ATOM 3342 O O . ILE A 1 418 ? -14.449 -8.712 4.904 1.00 91.44 418 ILE A O 1
ATOM 3346 N N . GLY A 1 419 ? -14.414 -6.775 6.054 1.00 90.81 419 GLY A N 1
ATOM 3347 C CA . GLY A 1 419 ? -14.982 -7.318 7.276 1.00 90.81 419 GLY A CA 1
ATOM 3348 C C . GLY A 1 419 ? -16.503 -7.444 7.148 1.00 90.81 419 GLY A C 1
ATOM 3349 O O . GLY A 1 419 ? -17.158 -6.615 6.517 1.00 90.81 419 GLY A O 1
ATOM 3350 N N . PHE A 1 420 ? -17.072 -8.460 7.785 1.00 90.88 420 PHE A N 1
ATOM 3351 C CA . PHE A 1 420 ? -18.512 -8.640 7.937 1.00 90.88 420 PHE A CA 1
ATOM 3352 C C . PHE A 1 420 ? -18.796 -9.499 9.171 1.00 90.88 420 PHE A C 1
ATOM 3354 O O . PHE A 1 420 ? -18.170 -10.537 9.357 1.00 90.88 420 PHE A O 1
ATOM 3361 N N . GLY A 1 421 ? -19.749 -9.102 10.009 1.00 85.75 421 GLY A N 1
ATOM 3362 C CA . GLY A 1 421 ? -20.198 -9.907 11.148 1.00 85.75 421 GLY A CA 1
ATOM 3363 C C . GLY A 1 421 ? -20.519 -9.074 12.378 1.00 85.75 421 GLY A C 1
ATOM 3364 O O . GLY A 1 421 ? -20.300 -7.859 12.374 1.00 85.75 421 GLY A O 1
ATOM 3365 N N . ARG A 1 422 ? -21.113 -9.722 13.383 1.00 80.12 422 ARG A N 1
ATOM 3366 C CA . ARG A 1 422 ? -21.897 -9.048 14.424 1.00 80.12 422 ARG A CA 1
ATOM 3367 C C . ARG A 1 422 ? -21.048 -8.170 15.348 1.00 80.12 422 ARG A C 1
ATOM 3369 O O . ARG A 1 422 ? -19.897 -8.463 15.661 1.00 80.12 422 ARG A O 1
ATOM 3376 N N . LYS A 1 423 ? -21.635 -7.051 15.763 1.00 68.31 423 LYS A N 1
ATOM 3377 C CA . LYS A 1 423 ? -21.027 -6.033 16.621 1.00 68.31 423 LYS A CA 1
ATOM 3378 C C . LYS A 1 423 ? -21.141 -6.444 18.088 1.00 68.31 423 LYS A C 1
ATOM 3380 O O . LYS A 1 423 ? -22.222 -6.780 18.552 1.00 68.31 423 LYS A O 1
ATOM 3385 N N . GLU A 1 424 ? -20.058 -6.291 18.847 1.00 62.09 424 GLU A N 1
ATOM 3386 C CA . GLU A 1 424 ? -20.115 -6.472 20.299 1.00 62.09 424 GLU A CA 1
ATOM 3387 C C . GLU A 1 424 ? -20.953 -5.390 21.011 1.00 62.09 424 GLU A C 1
ATOM 3389 O O . GLU A 1 424 ? -20.818 -4.186 20.743 1.00 62.09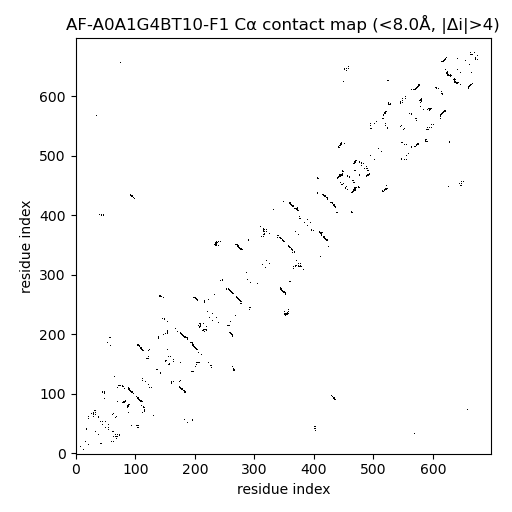 424 GLU A O 1
ATOM 3394 N N . GLY A 1 425 ? -21.787 -5.827 21.959 1.00 48.28 425 GLY A N 1
ATOM 3395 C CA . GLY A 1 425 ? -22.577 -4.991 22.867 1.00 48.28 425 GLY A CA 1
ATOM 3396 C C . GLY A 1 425 ? -23.996 -5.526 23.089 1.00 48.28 425 GLY A C 1
ATOM 3397 O O . GLY A 1 425 ? -24.333 -6.622 22.657 1.00 48.28 425 GLY A O 1
ATOM 3398 N N . LEU A 1 426 ? -24.855 -4.721 23.722 1.00 35.16 426 LEU A N 1
ATOM 3399 C CA . LEU A 1 426 ? -26.251 -5.070 24.057 1.00 35.16 426 LEU A CA 1
ATOM 3400 C C . LEU A 1 426 ? -27.208 -5.226 22.850 1.00 35.16 426 LEU A C 1
ATOM 3402 O O . LEU A 1 426 ? -28.380 -5.529 23.041 1.00 35.16 426 LEU A O 1
ATOM 3406 N N . ASP A 1 427 ? -26.733 -4.987 21.627 1.00 41.31 427 ASP A N 1
ATOM 3407 C CA . ASP A 1 427 ? -27.490 -5.116 20.377 1.00 41.31 427 ASP A CA 1
ATOM 3408 C C . ASP A 1 427 ? -26.608 -5.827 19.342 1.00 41.31 427 ASP A C 1
ATOM 3410 O O . ASP A 1 427 ? -25.729 -5.212 18.730 1.00 41.31 427 ASP A O 1
ATOM 3414 N N . ASP A 1 428 ? -26.831 -7.132 19.178 1.00 42.44 428 ASP A N 1
ATOM 3415 C CA . ASP A 1 428 ? -26.053 -8.010 18.296 1.00 42.44 428 ASP A CA 1
ATOM 3416 C C . ASP A 1 428 ? -26.368 -7.822 16.797 1.00 42.44 428 ASP A C 1
ATOM 3418 O O . ASP A 1 428 ? -25.855 -8.566 15.967 1.00 42.44 428 ASP A O 1
ATOM 3422 N N . ARG A 1 429 ? -27.215 -6.861 16.401 1.00 40.38 429 ARG A N 1
ATOM 3423 C CA . ARG A 1 429 ? -27.825 -6.804 15.054 1.00 40.38 429 ARG A CA 1
ATOM 3424 C C . ARG A 1 429 ? -27.070 -5.927 14.018 1.00 40.38 429 ARG A C 1
ATOM 3426 O O . ARG A 1 429 ? -27.672 -5.483 13.043 1.00 40.38 429 ARG A O 1
ATOM 3433 N N . ALA A 1 430 ? -25.764 -5.649 14.189 1.00 37.41 430 ALA A N 1
ATOM 3434 C CA . ALA A 1 430 ? -24.969 -4.715 13.340 1.00 37.41 430 ALA A CA 1
ATOM 3435 C C . ALA A 1 430 ? -23.567 -5.237 12.883 1.00 37.41 430 ALA A C 1
ATOM 3437 O O . ALA A 1 430 ? -23.030 -6.124 13.526 1.00 37.41 430 ALA A O 1
ATOM 3438 N N . LEU A 1 431 ? -22.968 -4.686 11.796 1.00 36.59 431 LEU A N 1
ATOM 3439 C CA . LEU A 1 431 ? -21.815 -5.213 10.968 1.00 36.59 431 LEU A CA 1
ATOM 3440 C C . LEU A 1 431 ? -20.700 -4.118 10.623 1.00 36.59 431 LEU A C 1
ATOM 3442 O O . LEU A 1 431 ? -20.850 -3.043 11.196 1.00 36.59 431 LEU A O 1
ATOM 3446 N N . SER A 1 432 ? -19.573 -4.325 9.838 1.00 31.48 432 SER A N 1
ATOM 3447 C CA . SER A 1 432 ? -18.379 -3.348 9.664 1.00 31.48 432 SER A CA 1
ATOM 3448 C C . SER A 1 432 ? -17.101 -3.663 8.709 1.00 31.48 432 SER A C 1
ATOM 3450 O O . SER A 1 432 ? -16.769 -4.839 8.634 1.00 31.48 432 SER A O 1
ATOM 3452 N N . LEU A 1 433 ? -16.261 -2.697 8.144 1.00 28.45 433 LEU A N 1
ATOM 3453 C CA . LEU A 1 433 ? -15.285 -2.726 6.919 1.00 28.45 433 LEU A CA 1
ATOM 3454 C C . LEU A 1 433 ? -13.737 -2.187 7.011 1.00 28.45 433 LEU A C 1
ATOM 3456 O O . LEU A 1 433 ? -13.355 -1.893 8.141 1.00 28.45 433 LEU A O 1
ATOM 3460 N N . GLN A 1 434 ? -12.834 -2.115 5.934 1.00 28.45 434 GLN A N 1
ATOM 3461 C CA . GLN A 1 434 ? -11.352 -1.631 5.832 1.00 28.45 434 GLN A CA 1
ATOM 3462 C C . GLN A 1 434 ? -10.633 -1.432 4.385 1.00 28.45 434 GLN A C 1
ATOM 3464 O O . GLN A 1 434 ? -11.030 -2.179 3.495 1.00 28.45 434 GLN A O 1
ATOM 3469 N N . MET A 1 435 ? -9.631 -0.497 4.088 1.00 31.22 435 MET A N 1
ATOM 3470 C CA . MET A 1 435 ? -9.027 -0.130 2.697 1.00 31.22 435 MET A CA 1
ATOM 3471 C C . MET A 1 435 ? -7.699 0.809 2.510 1.00 31.22 435 MET A C 1
ATOM 3473 O O . MET A 1 435 ? -7.732 1.846 3.158 1.00 31.22 435 MET A O 1
ATOM 3477 N N . PRO A 1 436 ? -6.619 0.608 1.632 1.00 30.38 436 PRO A N 1
ATOM 3478 C CA . PRO A 1 436 ? -5.467 1.576 1.219 1.00 30.38 436 PRO A CA 1
ATOM 3479 C C . PRO A 1 436 ? -4.631 1.462 -0.183 1.00 30.38 436 PRO A C 1
ATOM 3481 O O . PRO A 1 436 ? -4.706 0.392 -0.776 1.00 30.38 436 PRO A O 1
ATOM 3484 N N . PHE A 1 437 ? -3.825 2.464 -0.751 1.00 32.78 437 PHE A N 1
ATOM 3485 C CA . PHE A 1 437 ? -2.885 2.397 -2.006 1.00 32.78 437 PHE A CA 1
ATOM 3486 C C . PHE A 1 437 ? -1.884 3.632 -2.413 1.00 32.78 437 PHE A C 1
ATOM 3488 O O . PHE A 1 437 ? -1.535 4.376 -1.504 1.00 32.78 437 PHE A O 1
ATOM 3495 N N . THR A 1 438 ? -1.343 3.865 -3.688 1.00 42.28 438 THR A N 1
ATOM 3496 C CA . THR A 1 438 ? -0.190 4.835 -4.124 1.00 42.28 438 THR A CA 1
ATOM 3497 C C . THR A 1 438 ? -0.017 5.463 -5.625 1.00 42.28 438 THR A C 1
ATOM 3499 O O . THR A 1 438 ? -0.745 5.016 -6.506 1.00 42.28 438 THR A O 1
ATOM 3502 N N . TYR A 1 439 ? 0.958 6.439 -5.895 1.00 60.03 439 TYR A N 1
ATOM 3503 C CA . TYR A 1 439 ? 1.647 7.164 -7.114 1.00 60.03 439 TYR A CA 1
ATOM 3504 C C . TYR A 1 439 ? 0.895 7.938 -8.296 1.00 60.03 439 TYR A C 1
ATOM 3506 O O . TYR A 1 439 ? -0.264 7.628 -8.492 1.00 60.03 439 TYR A O 1
ATOM 3514 N N . LYS A 1 440 ? 1.485 8.930 -9.079 1.00 75.62 440 LYS A N 1
ATOM 3515 C CA . LYS A 1 440 ? 0.731 9.854 -10.043 1.00 75.62 440 LYS A CA 1
ATOM 3516 C C . LYS A 1 440 ? 1.181 10.355 -11.483 1.00 75.62 440 LYS A C 1
ATOM 3518 O O . LYS A 1 440 ? 0.357 10.174 -12.376 1.00 75.62 440 LYS A O 1
ATOM 3523 N N . SER A 1 441 ? 2.247 11.145 -11.778 1.00 92.31 441 SER A N 1
ATOM 3524 C CA . SER A 1 441 ? 2.335 11.920 -13.078 1.00 92.31 441 SER A CA 1
ATOM 3525 C C . SER A 1 441 ? 3.733 12.133 -13.709 1.00 92.31 441 SER A C 1
ATOM 3527 O O . SER A 1 441 ? 4.641 12.688 -13.091 1.00 92.31 441 SER A O 1
ATOM 3529 N N . ILE A 1 442 ? 3.905 11.747 -14.986 1.00 95.75 442 ILE A N 1
ATOM 3530 C CA . ILE A 1 442 ? 5.208 11.391 -15.582 1.00 95.75 442 ILE A CA 1
ATOM 3531 C C . ILE A 1 442 ? 5.445 11.997 -16.985 1.00 95.75 442 ILE A C 1
ATOM 3533 O O . ILE A 1 442 ? 4.674 11.775 -17.914 1.00 95.75 442 ILE A O 1
ATOM 3537 N N . LEU A 1 443 ? 6.583 12.663 -17.205 1.00 98.38 443 LEU A N 1
ATOM 3538 C CA . LEU A 1 443 ? 7.100 13.036 -18.535 1.00 98.38 443 LEU A CA 1
ATOM 3539 C C . LEU A 1 443 ? 8.070 11.953 -19.023 1.00 98.38 443 LEU A C 1
ATOM 3541 O O . LEU A 1 443 ? 9.096 11.740 -18.382 1.00 98.38 443 LEU A O 1
ATOM 3545 N N . LEU A 1 444 ? 7.803 11.297 -20.157 1.00 98.25 444 LEU A N 1
ATOM 3546 C CA . LEU A 1 444 ? 8.646 10.204 -20.661 1.00 98.25 444 LEU A CA 1
ATOM 3547 C C . LEU A 1 444 ? 9.309 10.562 -21.998 1.00 98.25 444 LEU A C 1
ATOM 3549 O O . LEU A 1 444 ? 8.673 10.609 -23.051 1.00 98.25 444 LEU A O 1
ATOM 3553 N N . VAL A 1 445 ? 10.623 10.783 -21.956 1.00 98.06 445 VAL A N 1
ATOM 3554 C CA . VAL A 1 445 ? 11.451 11.181 -23.099 1.00 98.06 445 VAL A CA 1
ATOM 3555 C C . VAL A 1 445 ? 12.069 9.962 -23.776 1.00 98.06 445 VAL A C 1
ATOM 3557 O O . VAL A 1 445 ? 12.851 9.221 -23.180 1.00 98.06 445 VAL A O 1
ATOM 3560 N N . GLY A 1 446 ? 11.738 9.775 -25.055 1.00 95.81 446 GLY A N 1
ATOM 3561 C CA . GLY A 1 446 ? 12.034 8.556 -25.810 1.00 95.81 446 GLY A CA 1
ATOM 3562 C C . GLY A 1 446 ? 10.852 7.584 -25.874 1.00 95.81 446 GLY A C 1
ATOM 3563 O O . GLY A 1 446 ? 11.068 6.394 -26.071 1.00 95.81 446 GLY A O 1
ATOM 3564 N N . ALA A 1 447 ? 9.615 8.071 -25.722 1.00 95.69 447 ALA A N 1
ATOM 3565 C CA . ALA A 1 447 ? 8.395 7.260 -25.626 1.00 95.69 447 ALA A CA 1
ATOM 3566 C C . ALA A 1 447 ? 7.948 6.566 -26.932 1.00 95.69 447 ALA A C 1
ATOM 3568 O O . ALA A 1 447 ? 7.003 5.790 -26.920 1.00 95.69 447 ALA A O 1
ATOM 3569 N N . THR A 1 448 ? 8.584 6.847 -28.075 1.00 93.38 448 THR A N 1
ATOM 3570 C CA . THR A 1 448 ? 8.063 6.414 -29.394 1.00 93.38 448 THR A CA 1
ATOM 3571 C C . THR A 1 448 ? 8.390 4.972 -29.806 1.00 93.38 448 THR A C 1
ATOM 3573 O O . THR A 1 448 ? 7.898 4.537 -30.843 1.00 93.38 448 THR A O 1
ATOM 3576 N N . SER A 1 449 ? 9.227 4.243 -29.058 1.00 91.94 449 SER A N 1
ATOM 3577 C CA . SER A 1 449 ? 9.498 2.812 -29.289 1.00 91.94 449 SER A CA 1
ATOM 3578 C C . SER A 1 449 ? 10.208 2.139 -28.107 1.00 91.94 449 SER A C 1
ATOM 3580 O O . SER A 1 449 ? 10.611 2.800 -27.144 1.00 91.94 449 SER A O 1
ATOM 3582 N N . GLY A 1 450 ? 10.365 0.811 -28.191 1.00 93.31 450 GLY A N 1
ATOM 3583 C CA . GLY A 1 450 ? 11.177 0.006 -27.275 1.00 93.31 450 GLY A CA 1
ATOM 3584 C C . GLY A 1 450 ? 10.807 0.206 -25.806 1.00 93.31 450 GLY A C 1
ATOM 3585 O O . GLY A 1 450 ? 9.629 0.322 -25.468 1.00 93.31 450 GLY A O 1
ATOM 3586 N N . ILE A 1 451 ? 11.831 0.290 -24.948 1.00 95.56 451 ILE A N 1
ATOM 3587 C CA . ILE A 1 451 ? 11.694 0.515 -23.498 1.00 95.56 451 ILE A CA 1
ATOM 3588 C C . ILE A 1 451 ? 10.772 1.701 -23.187 1.00 95.56 451 ILE A C 1
ATOM 3590 O O . ILE A 1 451 ? 9.909 1.594 -22.320 1.00 95.56 451 ILE A O 1
ATOM 3594 N N . GLY A 1 452 ? 10.913 2.814 -23.911 1.00 95.06 452 GLY A N 1
ATOM 3595 C CA . GLY A 1 452 ? 10.151 4.027 -23.631 1.00 95.06 452 GLY A CA 1
ATOM 3596 C C . GLY A 1 452 ? 8.669 3.889 -23.965 1.00 95.06 452 GLY A C 1
ATOM 3597 O O . GLY A 1 452 ? 7.838 4.308 -23.168 1.00 95.06 452 GLY A O 1
ATOM 3598 N N . ALA A 1 453 ? 8.332 3.256 -25.093 1.00 95.12 453 ALA A N 1
ATOM 3599 C CA . ALA A 1 453 ? 6.939 2.972 -25.443 1.00 95.12 453 ALA A CA 1
ATOM 3600 C C . ALA A 1 453 ? 6.304 1.972 -24.468 1.00 95.12 453 ALA A C 1
ATOM 3602 O O . ALA A 1 453 ? 5.228 2.230 -23.936 1.00 95.12 453 ALA A O 1
ATOM 3603 N N . GLY A 1 454 ? 6.997 0.866 -24.175 1.00 95.50 454 GLY A N 1
ATOM 3604 C CA . GLY A 1 454 ? 6.489 -0.162 -23.268 1.00 95.50 454 GLY A CA 1
ATOM 3605 C C . GLY A 1 454 ? 6.313 0.329 -21.825 1.00 95.50 454 GLY A C 1
ATOM 3606 O O . GLY A 1 454 ? 5.384 -0.098 -21.142 1.00 95.50 454 GLY A O 1
ATOM 3607 N N . LEU A 1 455 ? 7.168 1.247 -21.357 1.00 94.06 455 LEU A N 1
ATOM 3608 C CA . LEU A 1 455 ? 6.999 1.889 -20.052 1.00 94.06 455 LEU A CA 1
ATOM 3609 C C . LEU A 1 455 ? 5.920 2.974 -20.077 1.00 94.06 455 LEU A C 1
ATOM 3611 O O . LEU A 1 455 ? 5.144 3.042 -19.132 1.00 94.06 455 LEU A O 1
ATOM 3615 N N . ALA A 1 456 ? 5.802 3.770 -21.146 1.00 95.06 456 ALA A N 1
ATOM 3616 C CA . ALA A 1 456 ? 4.708 4.734 -21.295 1.00 95.06 456 ALA A CA 1
ATOM 3617 C C . ALA A 1 456 ? 3.338 4.032 -21.272 1.00 95.06 456 ALA A C 1
ATOM 3619 O O . ALA A 1 456 ? 2.462 4.425 -20.506 1.00 95.06 456 ALA A O 1
ATOM 3620 N N . ASP A 1 457 ? 3.194 2.939 -22.029 1.00 93.06 457 ASP A N 1
ATOM 3621 C CA . ASP A 1 457 ? 2.025 2.055 -21.986 1.00 93.06 457 ASP A CA 1
ATOM 3622 C C . ASP A 1 457 ? 1.745 1.536 -20.569 1.00 93.06 457 ASP A C 1
ATOM 3624 O O . ASP A 1 457 ? 0.599 1.547 -20.119 1.00 93.06 457 ASP A O 1
ATOM 3628 N N . ARG A 1 458 ? 2.787 1.087 -19.851 1.00 88.44 458 ARG A N 1
ATOM 3629 C CA . ARG A 1 458 ? 2.631 0.537 -18.501 1.00 88.44 458 ARG A CA 1
ATOM 3630 C C . ARG A 1 458 ? 2.231 1.596 -17.476 1.00 88.44 458 ARG A C 1
ATOM 3632 O O . ARG A 1 458 ? 1.374 1.319 -16.649 1.00 88.44 458 ARG A O 1
ATOM 3639 N N . PHE A 1 459 ? 2.817 2.788 -17.520 1.00 85.31 459 PHE A N 1
ATOM 3640 C CA . PHE A 1 459 ? 2.474 3.864 -16.592 1.00 85.31 459 PHE A CA 1
ATOM 3641 C C . PHE A 1 459 ? 1.024 4.340 -16.782 1.00 85.31 459 PHE A C 1
ATOM 3643 O O . PHE A 1 459 ? 0.317 4.501 -15.786 1.00 85.31 459 PHE A O 1
ATOM 3650 N N . VAL A 1 460 ? 0.550 4.467 -18.031 1.00 85.62 460 VAL A N 1
ATOM 3651 C CA . VAL A 1 460 ? -0.866 4.773 -18.319 1.00 85.62 460 VAL A CA 1
ATOM 3652 C C . VAL A 1 460 ? -1.799 3.672 -17.809 1.00 85.62 460 VAL A C 1
ATOM 3654 O O . VAL A 1 460 ? -2.832 3.977 -17.227 1.00 85.62 460 VAL A O 1
ATOM 3657 N N . ALA A 1 461 ? -1.430 2.397 -17.965 1.00 77.56 461 ALA A N 1
ATOM 3658 C CA . ALA A 1 461 ? -2.234 1.258 -17.506 1.00 7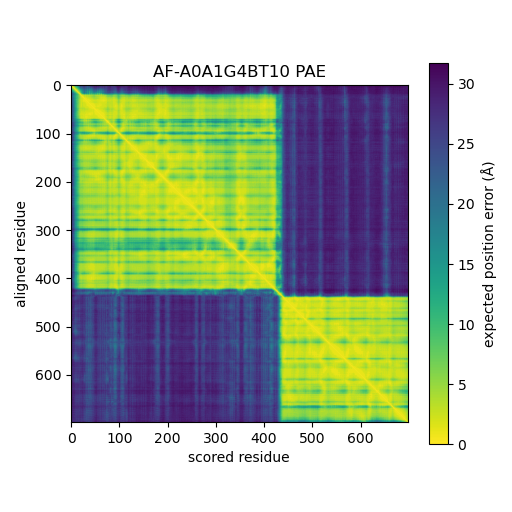7.56 461 ALA A CA 1
ATOM 3659 C C . ALA A 1 461 ? -2.277 1.066 -15.970 1.00 77.56 461 ALA A C 1
ATOM 3661 O O . ALA A 1 461 ? -2.892 0.112 -15.489 1.00 77.56 461 ALA A O 1
ATOM 3662 N N . GLU A 1 462 ? -1.595 1.920 -15.202 1.00 70.50 462 GLU A N 1
ATOM 3663 C CA . GLU A 1 462 ? -1.419 1.790 -13.750 1.00 70.50 462 GLU A CA 1
ATOM 3664 C C . GLU A 1 462 ? -1.847 3.047 -12.960 1.00 70.50 462 GLU A C 1
ATOM 3666 O O . GLU A 1 462 ? -1.597 3.115 -11.749 1.00 70.50 462 GLU A O 1
ATOM 3671 N N . GLY A 1 463 ? -2.485 4.018 -13.622 1.00 67.56 463 GLY A N 1
ATOM 3672 C CA . GLY A 1 463 ? -3.042 5.237 -13.023 1.00 67.56 463 GLY A CA 1
ATOM 3673 C C . GLY A 1 463 ? -2.285 6.523 -13.315 1.00 67.56 463 GLY A C 1
ATOM 3674 O O . GLY A 1 463 ? -2.775 7.600 -12.970 1.00 67.56 463 GLY A O 1
ATOM 3675 N N . SER A 1 464 ? -1.098 6.442 -13.924 1.00 81.44 464 SER A N 1
ATOM 3676 C CA . SER A 1 464 ? -0.261 7.621 -14.127 1.00 81.44 464 SER A CA 1
ATOM 3677 C C . SER A 1 464 ? -0.628 8.390 -15.390 1.00 81.44 464 SER A C 1
ATOM 3679 O O . SER A 1 464 ? -0.784 7.810 -16.463 1.00 81.44 464 SER A O 1
ATOM 3681 N N . GLN A 1 465 ? -0.685 9.719 -15.291 1.00 93.69 465 GLN A N 1
ATOM 3682 C CA . GLN A 1 465 ? -0.661 10.561 -16.486 1.00 93.69 465 GLN A CA 1
ATOM 3683 C C . GLN A 1 465 ? 0.744 10.507 -17.101 1.00 93.69 465 GLN A C 1
ATOM 3685 O O . GLN A 1 465 ? 1.734 10.684 -16.395 1.00 93.69 465 GLN A O 1
ATOM 3690 N N . VAL A 1 466 ? 0.836 10.273 -18.409 1.00 96.56 466 VAL A N 1
ATOM 3691 C CA . VAL A 1 466 ? 2.081 10.204 -19.174 1.00 96.56 466 VAL A CA 1
ATOM 3692 C C . VAL A 1 466 ? 2.083 11.251 -20.281 1.00 96.56 466 VAL A C 1
ATOM 3694 O O . VAL A 1 466 ? 1.235 11.253 -21.176 1.00 96.56 466 VAL A O 1
ATOM 3697 N N . ILE A 1 467 ? 3.095 12.113 -20.247 1.00 98.38 467 ILE A N 1
ATOM 3698 C CA . ILE A 1 467 ? 3.419 13.066 -21.302 1.00 98.38 467 ILE A CA 1
ATOM 3699 C C . ILE A 1 467 ? 4.547 12.447 -22.137 1.00 98.38 467 ILE A C 1
ATOM 3701 O O . ILE A 1 467 ? 5.721 12.490 -21.765 1.00 98.38 467 ILE A O 1
ATOM 3705 N N . ALA A 1 468 ? 4.185 11.816 -23.251 1.00 98.19 468 ALA A N 1
ATOM 3706 C CA . ALA A 1 468 ? 5.104 11.134 -24.154 1.00 98.19 468 ALA A CA 1
ATOM 3707 C C . ALA A 1 468 ? 5.891 12.129 -25.022 1.00 98.19 468 ALA A C 1
ATOM 3709 O O . ALA A 1 468 ? 5.318 13.015 -25.657 1.00 98.19 468 ALA A O 1
ATOM 3710 N N . VAL A 1 469 ? 7.214 11.966 -25.091 1.00 98.31 469 VAL A N 1
ATOM 3711 C CA . VAL A 1 469 ? 8.094 12.865 -25.849 1.00 98.31 469 VAL A CA 1
ATOM 3712 C C . VAL A 1 469 ? 8.980 12.093 -26.820 1.00 98.31 469 VAL A C 1
ATOM 3714 O O . VAL A 1 469 ? 9.609 11.086 -26.475 1.00 98.31 469 VAL A O 1
ATOM 3717 N N . GLY A 1 470 ? 9.053 12.589 -28.056 1.00 96.62 470 GLY A N 1
ATOM 3718 C CA . GLY A 1 470 ? 9.889 12.031 -29.114 1.00 96.62 470 GLY A CA 1
ATOM 3719 C C . GLY A 1 470 ? 9.787 12.791 -30.437 1.00 96.62 470 GLY A C 1
ATOM 3720 O O . GLY A 1 470 ? 9.186 13.857 -30.524 1.00 96.62 470 GLY A O 1
ATOM 3721 N N . ARG A 1 471 ? 10.403 12.229 -31.483 1.00 94.88 471 ARG A N 1
ATOM 3722 C CA . ARG A 1 471 ? 10.627 12.910 -32.777 1.00 94.88 471 ARG A CA 1
ATOM 3723 C C . ARG A 1 471 ? 9.612 12.554 -33.864 1.00 94.88 471 ARG A C 1
ATOM 3725 O O . ARG A 1 471 ? 9.327 13.375 -34.739 1.00 94.88 471 ARG A O 1
ATOM 3732 N N . ARG A 1 472 ? 9.112 11.318 -33.799 1.00 96.00 472 ARG A N 1
ATOM 3733 C CA . ARG A 1 472 ? 8.121 10.704 -34.693 1.00 96.00 472 ARG A CA 1
ATOM 3734 C C . ARG A 1 472 ? 6.725 11.157 -34.286 1.00 96.00 472 ARG A C 1
ATOM 3736 O O . ARG A 1 472 ? 6.245 10.727 -33.242 1.00 96.00 472 ARG A O 1
ATOM 3743 N N . GLN A 1 473 ? 6.112 12.040 -35.074 1.00 96.25 473 GLN A N 1
ATOM 3744 C CA . GLN A 1 473 ? 4.758 12.529 -34.790 1.00 96.25 473 GLN A CA 1
ATOM 3745 C C . GLN A 1 473 ? 3.744 11.385 -34.881 1.00 96.25 473 GLN A C 1
ATOM 3747 O O . GLN A 1 473 ? 2.942 11.221 -33.978 1.00 96.25 473 GLN A O 1
ATOM 3752 N N . ASP A 1 474 ? 3.881 10.526 -35.890 1.00 96.69 474 ASP A N 1
ATOM 3753 C CA . ASP A 1 474 ? 3.095 9.309 -36.097 1.00 96.69 474 ASP A CA 1
ATOM 3754 C C . ASP A 1 474 ? 3.037 8.418 -34.845 1.00 96.69 474 ASP A C 1
ATOM 3756 O O . ASP A 1 474 ? 1.955 8.050 -34.406 1.00 96.69 474 ASP A O 1
ATOM 3760 N N . LYS A 1 475 ? 4.178 8.141 -34.197 1.00 96.81 475 LYS A N 1
ATOM 3761 C CA . LYS A 1 475 ? 4.213 7.316 -32.974 1.00 96.81 475 LYS A CA 1
ATOM 3762 C C . LYS A 1 475 ? 3.690 8.029 -31.724 1.00 96.81 475 LYS A C 1
ATOM 3764 O O . LYS A 1 475 ? 3.306 7.362 -30.767 1.00 96.81 475 LYS A O 1
ATOM 3769 N N . LEU A 1 476 ? 3.697 9.361 -31.706 1.00 97.31 476 LEU A N 1
ATOM 3770 C CA . LEU A 1 476 ? 3.087 10.149 -30.633 1.00 97.31 476 LEU A CA 1
ATOM 3771 C C . LEU A 1 476 ? 1.563 10.226 -30.805 1.00 97.31 476 LEU A C 1
ATOM 3773 O O . LEU A 1 476 ? 0.833 10.080 -29.827 1.00 97.31 476 LEU A O 1
ATOM 3777 N N . ASP A 1 477 ? 1.093 10.371 -32.043 1.00 95.38 477 ASP A N 1
ATOM 3778 C CA . ASP A 1 477 ? -0.322 10.339 -32.400 1.00 95.38 477 ASP A CA 1
ATOM 3779 C C . ASP A 1 477 ? -0.906 8.937 -32.160 1.00 95.38 477 ASP A C 1
ATOM 3781 O O . ASP A 1 477 ? -1.973 8.831 -31.561 1.00 95.38 477 ASP A O 1
ATOM 3785 N N . ASP A 1 478 ? -0.186 7.866 -32.527 1.00 94.62 478 ASP A N 1
ATOM 3786 C CA . ASP A 1 478 ? -0.529 6.476 -32.185 1.00 94.62 478 ASP A CA 1
ATOM 3787 C C . ASP A 1 478 ? -0.704 6.305 -30.665 1.00 94.62 478 ASP A C 1
ATOM 3789 O O . ASP A 1 478 ? -1.686 5.718 -30.215 1.00 94.62 478 ASP A O 1
ATOM 3793 N N . PHE A 1 479 ? 0.232 6.824 -29.858 1.00 94.81 479 PHE A N 1
ATOM 3794 C CA . PHE A 1 479 ? 0.179 6.723 -28.395 1.00 94.81 479 PHE A CA 1
ATOM 3795 C C . PHE A 1 479 ? -1.029 7.467 -27.804 1.00 94.81 479 PHE A C 1
ATOM 3797 O O . PHE A 1 479 ? -1.730 6.919 -26.955 1.00 94.81 479 PHE A O 1
ATOM 3804 N N . VAL A 1 480 ? -1.315 8.684 -28.275 1.00 94.81 480 VAL A N 1
ATOM 3805 C CA . VAL A 1 480 ? -2.461 9.483 -27.800 1.00 94.81 480 VAL A CA 1
ATOM 3806 C C . VAL A 1 480 ? -3.803 8.945 -28.321 1.00 94.81 480 VAL A C 1
ATOM 3808 O O . VAL A 1 480 ? -4.815 9.119 -27.653 1.00 94.81 480 VAL A O 1
ATOM 3811 N N . GLN A 1 481 ? -3.838 8.251 -29.464 1.00 91.81 481 GLN A N 1
ATOM 3812 C CA . GLN A 1 481 ? -5.040 7.557 -29.959 1.00 91.81 481 GLN A CA 1
ATOM 3813 C C . GLN A 1 481 ? -5.291 6.213 -29.258 1.00 91.81 481 GLN A C 1
ATOM 3815 O O . GLN A 1 481 ? -6.441 5.811 -29.088 1.00 91.81 481 GLN A O 1
ATOM 3820 N N . LYS A 1 482 ? -4.226 5.511 -28.856 1.00 90.75 482 LYS A N 1
ATOM 3821 C CA . LYS A 1 482 ? -4.278 4.219 -28.152 1.00 90.75 482 LYS A CA 1
ATOM 3822 C C . LYS A 1 482 ? -4.830 4.332 -26.728 1.00 90.75 482 LYS A C 1
ATOM 3824 O O . LYS A 1 482 ? -5.391 3.366 -26.215 1.00 90.75 482 LYS A O 1
ATOM 3829 N N . HIS A 1 483 ? -4.652 5.488 -26.096 1.00 86.12 483 HIS A N 1
ATOM 3830 C CA . HIS A 1 483 ? -4.909 5.716 -24.675 1.00 86.12 483 HIS A CA 1
ATOM 3831 C C . HIS A 1 483 ? -5.919 6.846 -24.444 1.00 86.12 483 HIS A C 1
ATOM 3833 O O . HIS A 1 483 ? -6.192 7.660 -25.319 1.00 86.12 483 HIS A O 1
ATOM 3839 N N . ASN A 1 484 ? -6.489 6.922 -23.241 1.00 78.00 484 ASN A N 1
ATOM 3840 C CA . ASN A 1 484 ? -7.409 8.005 -22.884 1.00 78.00 484 ASN A CA 1
ATOM 3841 C C . ASN A 1 484 ? -6.638 9.329 -22.715 1.00 78.00 484 ASN A C 1
ATOM 3843 O O . ASN A 1 484 ? -5.681 9.386 -21.945 1.00 78.00 484 ASN A O 1
ATOM 3847 N N . SER A 1 485 ? -7.090 10.409 -23.361 1.00 78.31 485 SER A N 1
ATOM 3848 C CA . SER A 1 485 ? -6.436 11.729 -23.349 1.00 78.31 485 SER A CA 1
ATOM 3849 C C . SER A 1 485 ? -6.348 12.415 -21.974 1.00 78.31 485 SER A C 1
ATOM 3851 O O . SER A 1 485 ? -5.662 13.424 -21.840 1.00 78.31 485 SER A O 1
ATOM 3853 N N . ALA A 1 486 ? -7.029 11.900 -20.944 1.00 72.94 486 ALA A N 1
ATOM 3854 C CA . ALA A 1 486 ? -6.798 12.304 -19.555 1.00 72.94 486 ALA A CA 1
ATOM 3855 C C . ALA A 1 486 ? -5.451 11.785 -19.006 1.00 72.94 486 ALA A C 1
ATOM 3857 O O . ALA A 1 486 ? -4.810 12.459 -18.197 1.00 72.94 486 ALA A O 1
ATOM 3858 N N . TYR A 1 487 ? -5.015 10.610 -19.470 1.00 83.00 487 TYR A N 1
ATOM 3859 C CA . TYR A 1 487 ? -3.804 9.913 -19.028 1.00 83.00 487 TYR A CA 1
ATOM 3860 C C . TYR A 1 487 ? -2.685 9.919 -20.070 1.00 83.00 487 TYR A C 1
ATOM 3862 O O . TYR A 1 487 ? -1.533 9.758 -19.695 1.00 83.00 487 TYR A O 1
ATOM 3870 N N . ALA A 1 488 ? -2.980 10.137 -21.351 1.00 92.81 488 ALA A N 1
ATOM 3871 C CA . ALA A 1 488 ? -1.980 10.218 -22.409 1.00 92.81 488 ALA A CA 1
ATOM 3872 C C . ALA A 1 488 ? -1.982 11.592 -23.082 1.00 92.81 488 ALA A C 1
ATOM 3874 O O . ALA A 1 488 ? -2.972 12.022 -23.672 1.00 92.81 488 ALA A O 1
ATOM 3875 N N . ALA A 1 489 ? -0.830 12.252 -23.042 1.00 96.31 489 ALA A N 1
ATOM 3876 C CA . ALA A 1 489 ? -0.530 13.429 -23.842 1.00 96.31 489 ALA A CA 1
ATOM 3877 C C . ALA A 1 489 ? 0.802 13.237 -24.571 1.00 96.31 489 ALA A C 1
ATOM 3879 O O . ALA A 1 489 ? 1.593 12.363 -24.215 1.00 96.31 489 ALA A O 1
ATOM 3880 N N . ALA A 1 490 ? 1.077 14.073 -25.571 1.00 97.12 490 ALA A N 1
ATOM 3881 C CA . ALA A 1 490 ? 2.348 14.050 -26.280 1.00 97.12 490 ALA A CA 1
ATOM 3882 C C . ALA A 1 490 ? 2.868 15.450 -26.623 1.00 97.12 490 ALA A C 1
ATOM 3884 O O . ALA A 1 490 ? 2.086 16.369 -26.874 1.00 97.12 490 ALA A O 1
ATOM 3885 N N . ILE A 1 491 ? 4.197 15.587 -26.667 1.00 97.38 491 ILE A N 1
ATOM 3886 C CA . ILE A 1 491 ? 4.909 16.762 -27.190 1.00 97.38 491 ILE A CA 1
ATOM 3887 C C . ILE A 1 491 ? 6.043 16.278 -28.102 1.00 97.38 491 ILE A C 1
ATOM 3889 O O . ILE A 1 491 ? 6.846 15.420 -27.727 1.00 97.38 491 ILE A O 1
ATOM 3893 N N . ARG A 1 492 ? 6.124 16.830 -29.316 1.00 97.81 492 ARG A N 1
ATOM 3894 C CA . ARG A 1 492 ? 7.181 16.497 -30.277 1.00 97.81 492 ARG A CA 1
ATOM 3895 C C . ARG A 1 492 ? 8.430 17.338 -30.020 1.00 97.81 492 ARG A C 1
ATOM 3897 O O . ARG A 1 492 ? 8.382 18.558 -30.128 1.00 97.81 492 ARG A O 1
ATOM 3904 N N . TYR A 1 493 ? 9.551 16.678 -29.746 1.00 97.94 493 TYR A N 1
ATOM 3905 C CA . TYR A 1 493 ? 10.834 17.319 -29.450 1.00 97.94 493 TYR A CA 1
ATOM 3906 C C . TYR A 1 493 ? 12.008 16.412 -29.860 1.00 97.94 493 TYR A C 1
ATOM 3908 O O . TYR A 1 493 ? 11.955 15.193 -29.667 1.00 97.94 493 TYR A O 1
ATOM 3916 N N . ASP A 1 494 ? 13.070 16.992 -30.430 1.00 97.00 494 ASP A N 1
ATOM 3917 C CA . ASP A 1 494 ? 14.358 16.311 -30.617 1.00 97.00 494 ASP A CA 1
ATOM 3918 C C . ASP A 1 494 ? 15.300 16.724 -29.486 1.00 97.00 494 ASP A C 1
ATOM 3920 O O . ASP A 1 494 ? 15.628 17.896 -29.330 1.00 97.00 494 ASP A O 1
ATOM 3924 N N . ILE A 1 495 ? 15.764 15.748 -28.706 1.00 97.00 495 ILE A N 1
ATOM 3925 C CA . ILE A 1 495 ? 16.629 15.987 -27.547 1.00 97.00 495 ILE A CA 1
ATOM 3926 C C . ILE A 1 495 ? 17.992 16.592 -27.911 1.00 97.00 495 ILE A C 1
ATOM 3928 O O . ILE A 1 495 ? 18.703 17.068 -27.027 1.00 97.00 495 ILE A O 1
ATOM 3932 N N . THR A 1 496 ? 18.376 16.563 -29.190 1.00 96.44 496 THR A N 1
ATOM 3933 C CA . THR A 1 496 ? 19.608 17.182 -29.696 1.00 96.44 496 THR A CA 1
ATOM 3934 C C . THR A 1 496 ? 19.459 18.672 -30.022 1.00 96.44 496 THR A C 1
ATOM 3936 O O . THR A 1 496 ? 20.479 19.343 -30.178 1.00 96.44 496 THR A O 1
ATOM 3939 N N . ASP A 1 497 ? 18.235 19.217 -30.050 1.00 96.56 497 ASP A N 1
ATOM 3940 C CA . ASP A 1 497 ? 17.983 20.651 -30.239 1.00 96.56 497 ASP A CA 1
ATOM 3941 C C . ASP A 1 497 ? 18.163 21.435 -28.927 1.00 96.56 497 ASP A C 1
ATOM 3943 O O . ASP A 1 497 ? 17.217 21.793 -28.223 1.00 96.56 497 ASP A O 1
ATOM 3947 N N . SER A 1 498 ? 19.419 21.738 -28.601 1.00 92.31 498 SER A N 1
ATOM 3948 C CA . SER A 1 498 ? 19.768 22.574 -27.450 1.00 92.31 498 SER A CA 1
ATOM 3949 C C . SER A 1 498 ? 19.317 24.037 -27.573 1.00 92.31 498 SER A C 1
ATOM 3951 O O . SER A 1 498 ? 19.316 24.738 -26.561 1.00 92.31 498 SER A O 1
ATOM 3953 N N . ALA A 1 499 ? 18.911 24.509 -28.759 1.00 95.00 499 ALA A N 1
ATOM 3954 C CA . ALA A 1 499 ? 18.405 25.869 -28.940 1.00 95.00 499 ALA A CA 1
ATOM 3955 C C . ALA A 1 499 ? 16.940 25.992 -28.487 1.00 95.00 499 ALA A C 1
ATOM 3957 O O . ALA A 1 499 ? 16.573 26.986 -27.858 1.00 95.00 499 ALA A O 1
ATOM 3958 N N . SER A 1 500 ? 16.120 24.966 -28.739 1.00 95.31 500 SER A N 1
ATOM 3959 C CA . SER A 1 500 ? 14.706 24.932 -28.329 1.00 95.31 500 SER A CA 1
ATOM 3960 C C . SER A 1 500 ? 14.472 24.446 -26.890 1.00 95.31 500 SER A C 1
ATOM 3962 O O . SER A 1 500 ? 13.368 24.618 -26.370 1.00 95.31 500 SER A O 1
ATOM 3964 N N . LEU A 1 501 ? 15.483 23.874 -26.222 1.00 97.25 501 LEU A N 1
ATOM 3965 C CA . LEU A 1 501 ? 15.384 23.260 -24.887 1.00 97.25 501 LEU A CA 1
ATOM 3966 C C . LEU A 1 501 ? 14.618 24.102 -23.855 1.00 97.25 501 LEU A C 1
ATOM 3968 O O . LEU A 1 501 ? 13.679 23.608 -23.235 1.00 97.25 501 LEU A O 1
ATOM 3972 N N . ASN A 1 502 ? 14.977 25.378 -23.694 1.00 95.00 502 ASN A N 1
ATOM 3973 C CA . ASN A 1 502 ? 14.333 26.254 -22.708 1.00 95.00 502 ASN A CA 1
ATOM 3974 C C . ASN A 1 502 ? 12.853 26.518 -23.037 1.00 95.00 502 ASN A C 1
ATOM 3976 O O . ASN A 1 502 ? 12.039 26.657 -22.128 1.00 95.00 502 ASN A O 1
ATOM 3980 N N . ALA A 1 503 ? 12.485 26.570 -24.322 1.00 96.75 503 ALA A N 1
ATOM 3981 C CA . ALA A 1 503 ? 11.093 26.733 -24.736 1.00 96.75 503 ALA A CA 1
ATOM 3982 C C . ALA A 1 503 ? 10.280 25.457 -24.462 1.00 96.75 503 ALA A C 1
ATOM 3984 O O . ALA A 1 503 ? 9.195 25.542 -23.891 1.00 96.75 503 ALA A O 1
ATOM 3985 N N . PHE A 1 504 ? 10.836 24.286 -24.787 1.00 98.12 504 PHE A N 1
ATOM 3986 C CA . PHE A 1 504 ? 10.225 22.980 -24.519 1.00 98.12 504 PHE A CA 1
ATOM 3987 C C . PHE A 1 504 ? 10.010 22.727 -23.016 1.00 98.12 504 PHE A C 1
ATOM 3989 O O . PHE A 1 504 ? 8.918 22.342 -22.602 1.00 98.12 504 PHE A O 1
ATOM 3996 N N . VAL A 1 505 ? 11.020 22.995 -22.182 1.00 98.06 505 VAL A N 1
ATOM 3997 C CA . VAL A 1 505 ? 10.931 22.825 -20.720 1.00 98.06 505 VAL A CA 1
ATOM 3998 C C . VAL A 1 505 ? 9.867 23.753 -20.128 1.00 98.06 505 VAL A C 1
ATOM 4000 O O . VAL A 1 505 ? 9.043 23.303 -19.332 1.00 98.06 505 VAL A O 1
ATOM 4003 N N . ASN A 1 506 ? 9.819 25.014 -20.571 1.00 96.62 506 ASN A N 1
ATOM 4004 C CA . ASN A 1 506 ? 8.781 25.957 -20.155 1.00 96.62 506 ASN A CA 1
ATOM 4005 C C . ASN A 1 506 ? 7.378 25.520 -20.614 1.00 96.62 506 ASN A C 1
ATOM 4007 O O . ASN A 1 506 ? 6.442 25.608 -19.823 1.00 96.62 506 ASN A O 1
ATOM 4011 N N . GLU A 1 507 ? 7.210 25.024 -21.849 1.00 97.44 507 GLU A N 1
ATOM 4012 C CA . GLU A 1 507 ? 5.921 24.491 -22.324 1.00 97.44 507 GLU A CA 1
ATOM 4013 C C . GLU A 1 507 ? 5.437 23.349 -21.421 1.00 97.44 507 GLU A C 1
ATOM 4015 O O . GLU A 1 507 ? 4.305 23.384 -20.939 1.00 97.44 507 GLU A O 1
ATOM 4020 N N . VAL A 1 508 ? 6.304 22.366 -21.150 1.00 97.94 508 VAL A N 1
ATOM 4021 C CA . VAL A 1 508 ? 5.980 21.221 -20.290 1.00 97.94 508 VAL A CA 1
ATOM 4022 C C . VAL A 1 508 ? 5.586 21.681 -18.886 1.00 97.94 508 VAL A C 1
ATOM 4024 O O . VAL A 1 508 ? 4.524 21.295 -18.406 1.00 97.94 508 VAL A O 1
ATOM 4027 N N . VAL A 1 509 ? 6.401 22.517 -18.236 1.00 96.88 509 VAL A N 1
ATOM 4028 C CA . VAL A 1 509 ? 6.177 22.934 -16.841 1.00 96.88 509 VAL A CA 1
ATOM 4029 C C . VAL A 1 509 ? 4.927 23.808 -16.689 1.00 96.88 509 VAL A C 1
ATOM 4031 O O . VAL A 1 509 ? 4.171 23.621 -15.739 1.00 96.88 509 VAL A O 1
ATOM 4034 N N . MET A 1 510 ? 4.649 24.714 -17.635 1.00 94.25 510 MET A N 1
ATOM 4035 C CA . MET A 1 510 ? 3.425 25.531 -17.602 1.00 94.25 510 MET A CA 1
ATOM 4036 C C . MET A 1 510 ? 2.153 24.709 -17.857 1.00 94.25 510 MET A C 1
ATOM 4038 O O . MET A 1 510 ? 1.099 25.023 -17.308 1.00 94.25 510 MET A O 1
ATOM 4042 N N . LYS A 1 511 ? 2.232 23.679 -18.708 1.00 95.75 511 LYS A N 1
ATOM 4043 C CA . LYS A 1 511 ? 1.081 22.868 -19.140 1.00 95.75 511 LYS A CA 1
ATOM 4044 C C . LYS A 1 511 ? 0.799 21.681 -18.214 1.00 95.75 511 LYS A C 1
ATOM 4046 O O . LYS A 1 511 ? -0.352 21.268 -18.095 1.00 95.75 511 LYS A O 1
ATOM 4051 N N . TYR A 1 512 ? 1.829 21.166 -17.546 1.00 94.94 512 TYR A N 1
ATOM 4052 C CA . TYR A 1 512 ? 1.771 20.047 -16.604 1.00 94.94 512 TYR A CA 1
ATOM 4053 C C . TYR A 1 512 ? 2.418 20.442 -15.267 1.00 94.94 512 TYR A C 1
ATOM 4055 O O . TYR A 1 512 ? 3.421 19.847 -14.864 1.00 94.94 512 TYR A O 1
ATOM 4063 N N . PRO A 1 513 ? 1.858 21.431 -14.541 1.00 92.69 513 PRO A N 1
ATOM 4064 C CA . PRO A 1 513 ? 2.448 21.913 -13.296 1.00 92.69 513 PRO A CA 1
ATOM 4065 C C . PRO A 1 513 ? 2.553 20.814 -12.231 1.00 92.69 513 PRO A C 1
ATOM 4067 O O . PRO A 1 513 ? 3.421 20.902 -11.370 1.00 92.69 513 PRO A O 1
ATOM 4070 N N . ASP A 1 514 ? 1.723 19.766 -12.285 1.00 87.88 514 ASP A N 1
ATOM 4071 C CA . ASP A 1 514 ? 1.721 18.628 -11.350 1.00 87.88 514 ASP A CA 1
ATOM 4072 C C . ASP A 1 514 ? 2.584 17.426 -11.748 1.00 87.88 514 ASP A C 1
ATOM 4074 O O . ASP A 1 514 ? 2.543 16.397 -11.078 1.00 87.88 514 ASP A O 1
ATOM 4078 N N . LEU A 1 515 ? 3.421 17.578 -12.775 1.00 94.25 515 LEU A N 1
ATOM 4079 C CA . LEU A 1 515 ? 4.491 16.642 -13.118 1.00 94.25 515 LEU A CA 1
ATOM 4080 C C . LEU A 1 515 ? 5.342 16.290 -11.878 1.00 94.25 515 LEU A C 1
ATOM 4082 O O . LEU A 1 515 ? 5.980 17.183 -11.309 1.00 94.25 515 LEU A O 1
ATOM 4086 N N . ASP A 1 516 ? 5.353 15.011 -11.476 1.00 91.81 516 ASP A N 1
ATOM 4087 C CA . ASP A 1 516 ? 6.094 14.498 -10.310 1.00 91.81 516 ASP A CA 1
ATOM 4088 C C . ASP A 1 516 ? 7.208 13.486 -10.646 1.00 91.81 516 ASP A C 1
ATOM 4090 O O . ASP A 1 516 ? 8.102 13.274 -9.820 1.00 91.81 516 ASP A O 1
ATOM 4094 N N . ALA A 1 517 ? 7.282 12.978 -11.882 1.00 95.75 517 ALA A N 1
ATOM 4095 C CA . ALA A 1 517 ? 8.472 12.289 -12.385 1.00 95.75 517 ALA A CA 1
ATOM 4096 C C . ALA A 1 517 ? 8.868 12.659 -13.826 1.00 95.75 517 ALA A C 1
ATOM 4098 O O . ALA A 1 517 ? 8.027 12.835 -14.701 1.00 95.75 517 ALA A O 1
ATOM 4099 N N . VAL A 1 518 ? 10.172 12.703 -14.108 1.00 98.31 518 VAL A N 1
ATOM 4100 C CA . VAL A 1 518 ? 10.726 12.820 -15.469 1.00 98.31 518 VAL A CA 1
ATOM 4101 C C . VAL A 1 518 ? 11.563 11.587 -15.767 1.00 98.31 518 VAL A C 1
ATOM 4103 O O . VAL A 1 518 ? 12.450 11.241 -14.996 1.00 98.31 518 VAL A O 1
ATOM 4106 N N . PHE A 1 519 ? 11.309 10.936 -16.898 1.00 98.00 519 PHE A N 1
ATOM 4107 C CA . PHE A 1 519 ? 11.985 9.718 -17.323 1.00 98.00 519 PHE A CA 1
ATOM 4108 C C . PHE A 1 519 ? 12.744 9.973 -18.632 1.00 98.00 519 PHE A C 1
ATOM 4110 O O . PHE A 1 519 ? 12.149 10.166 -19.691 1.00 98.00 519 PHE A O 1
ATOM 4117 N N . LEU A 1 520 ? 14.075 9.944 -18.571 1.00 98.44 520 LEU A N 1
ATOM 4118 C CA . LEU A 1 520 ? 14.985 10.127 -19.700 1.00 98.44 520 LEU A CA 1
ATOM 4119 C C . LEU A 1 520 ? 15.464 8.760 -20.219 1.00 98.44 520 LEU A C 1
ATOM 4121 O O . LEU A 1 520 ? 16.472 8.217 -19.765 1.00 98.44 520 LEU A O 1
ATOM 4125 N N . ASN A 1 521 ? 14.712 8.187 -21.165 1.00 97.19 521 ASN A N 1
ATOM 4126 C CA . ASN A 1 521 ? 14.992 6.865 -21.740 1.00 97.19 521 ASN A CA 1
ATOM 4127 C C . ASN A 1 521 ? 15.774 6.906 -23.068 1.00 97.19 521 ASN A C 1
ATOM 4129 O O . ASN A 1 521 ? 16.441 5.936 -23.422 1.00 97.19 521 ASN A O 1
ATOM 4133 N N . ALA A 1 522 ? 15.656 7.994 -23.829 1.00 92.88 522 ALA A N 1
ATOM 4134 C CA . ALA A 1 522 ? 16.169 8.087 -25.195 1.00 92.88 522 ALA A CA 1
ATOM 4135 C C . ALA A 1 522 ? 17.669 7.734 -25.343 1.00 92.88 522 ALA A C 1
ATOM 4137 O O . ALA A 1 522 ? 18.505 8.099 -24.517 1.00 92.88 522 ALA A O 1
ATOM 4138 N N . GLY A 1 523 ? 18.005 7.054 -26.442 1.00 93.44 523 GLY A N 1
ATOM 4139 C CA . GLY A 1 523 ? 19.375 6.695 -26.804 1.00 93.44 523 GLY A CA 1
ATOM 4140 C C . GLY A 1 523 ? 19.473 6.039 -28.185 1.00 93.44 523 GLY A C 1
ATOM 4141 O O . GLY A 1 523 ? 18.458 5.648 -28.762 1.00 93.44 523 GLY A O 1
ATOM 4142 N N . VAL A 1 524 ? 20.695 5.935 -28.709 1.00 95.50 524 VAL A N 1
ATOM 4143 C CA . VAL A 1 524 ? 21.057 5.269 -29.976 1.00 95.50 524 VAL A CA 1
ATOM 4144 C C . VAL A 1 524 ? 22.358 4.476 -29.805 1.00 95.50 524 VAL A C 1
ATOM 4146 O O . VAL A 1 524 ? 23.128 4.753 -28.888 1.00 95.50 524 VAL A O 1
ATOM 4149 N N . GLN A 1 525 ? 22.607 3.492 -30.669 1.00 93.88 525 GLN A N 1
ATOM 4150 C CA . GLN A 1 525 ? 23.742 2.568 -30.569 1.00 93.88 525 GLN A CA 1
ATOM 4151 C C . GLN A 1 525 ? 24.223 2.170 -31.972 1.00 93.88 525 GLN A C 1
ATOM 4153 O O . GLN A 1 525 ? 23.396 1.861 -32.831 1.00 93.88 525 GLN A O 1
ATOM 4158 N N . SER A 1 526 ? 25.538 2.147 -32.216 1.00 92.81 526 SER A N 1
ATOM 4159 C CA . SER A 1 526 ? 26.104 1.744 -33.514 1.00 92.81 526 SER A CA 1
ATOM 4160 C C . SER A 1 526 ? 27.442 0.997 -33.406 1.00 92.81 526 SER A C 1
ATOM 4162 O O . SER A 1 526 ? 28.189 1.137 -32.434 1.00 92.81 526 SER A O 1
ATOM 4164 N N . GLN A 1 527 ? 27.751 0.157 -34.406 1.00 93.19 527 GLN A N 1
ATOM 4165 C CA . GLN A 1 527 ? 29.027 -0.571 -34.468 1.00 93.19 527 GLN A CA 1
ATOM 4166 C C . GLN A 1 527 ? 30.165 0.297 -35.004 1.00 93.19 527 GLN A C 1
ATOM 4168 O O . GLN A 1 527 ? 30.028 0.916 -36.056 1.00 93.19 527 GLN A O 1
ATOM 4173 N N . MET A 1 528 ? 31.336 0.236 -34.360 1.00 92.88 528 MET A N 1
ATOM 4174 C CA . MET A 1 528 ? 32.541 0.934 -34.830 1.00 92.88 528 MET A CA 1
ATOM 4175 C C . MET A 1 528 ? 33.795 0.065 -34.707 1.00 92.88 528 MET A C 1
ATOM 4177 O O . MET A 1 528 ? 33.974 -0.674 -33.741 1.00 92.88 528 MET A O 1
ATOM 4181 N N . ARG A 1 529 ? 34.694 0.162 -35.694 1.00 92.06 529 ARG A N 1
ATOM 4182 C CA . ARG A 1 529 ? 35.898 -0.680 -35.809 1.00 92.06 529 ARG A CA 1
ATOM 4183 C C . ARG A 1 529 ? 37.166 0.119 -35.515 1.00 92.06 529 ARG A C 1
ATOM 4185 O O . ARG A 1 529 ? 37.864 0.539 -36.431 1.00 92.06 529 ARG A O 1
ATOM 4192 N N . LEU A 1 530 ? 37.499 0.286 -34.233 1.00 92.44 530 LEU A N 1
ATOM 4193 C CA . LEU A 1 530 ? 38.669 1.072 -33.794 1.00 92.44 530 LEU A CA 1
ATOM 4194 C C . LEU A 1 530 ? 40.014 0.575 -34.365 1.00 92.44 530 LEU A C 1
ATOM 4196 O O . LEU A 1 530 ? 40.946 1.357 -34.518 1.00 92.44 530 LEU A O 1
ATOM 4200 N N . SER A 1 531 ? 40.112 -0.705 -34.743 1.00 94.31 531 SER A N 1
ATOM 4201 C CA . SER A 1 531 ? 41.282 -1.277 -35.429 1.00 94.31 531 SER A CA 1
ATOM 4202 C C . SER A 1 531 ? 41.481 -0.781 -36.870 1.00 94.31 531 SER A C 1
ATOM 4204 O O . SER A 1 531 ? 42.490 -1.106 -37.493 1.00 94.31 531 SER A O 1
ATOM 4206 N N . ARG A 1 532 ? 40.542 0.004 -37.411 1.00 93.31 532 ARG A N 1
ATOM 4207 C CA . ARG A 1 532 ? 40.578 0.584 -38.756 1.00 93.31 532 ARG A CA 1
ATOM 4208 C C . ARG A 1 532 ? 40.441 2.107 -38.692 1.00 93.31 532 ARG A C 1
ATOM 4210 O O . ARG A 1 532 ? 39.470 2.671 -39.178 1.00 93.31 532 ARG A O 1
ATOM 4217 N N . ALA A 1 533 ? 41.430 2.784 -38.110 1.00 91.56 533 ALA A N 1
ATOM 4218 C CA . ALA A 1 533 ? 41.398 4.237 -37.893 1.00 91.56 533 ALA A CA 1
ATOM 4219 C C . ALA A 1 533 ? 41.138 5.082 -39.165 1.00 91.56 533 ALA A C 1
ATOM 4221 O O . ALA A 1 533 ? 40.589 6.173 -39.064 1.00 91.56 533 ALA A O 1
ATOM 4222 N N . ALA A 1 534 ? 41.482 4.580 -40.359 1.00 94.69 534 ALA A N 1
ATOM 4223 C CA . ALA A 1 534 ? 41.191 5.240 -41.639 1.00 94.69 534 ALA A CA 1
ATOM 4224 C C . ALA A 1 534 ? 39.724 5.103 -42.115 1.00 94.69 534 ALA A C 1
ATOM 4226 O O . ALA A 1 534 ? 39.315 5.816 -43.024 1.00 94.69 534 ALA A O 1
ATOM 4227 N N . GLU A 1 535 ? 38.939 4.204 -41.512 1.00 91.88 535 GLU A N 1
ATOM 4228 C CA . GLU A 1 535 ? 37.499 4.001 -41.757 1.00 91.88 535 GLU A CA 1
ATOM 4229 C C . GLU A 1 535 ? 36.635 4.605 -40.624 1.00 91.88 535 GLU A C 1
ATOM 4231 O O . GLU A 1 535 ? 35.446 4.306 -40.524 1.00 91.88 535 GLU A O 1
ATOM 4236 N N . PHE A 1 536 ? 37.219 5.403 -39.719 1.00 94.06 536 PHE A N 1
ATOM 4237 C CA . PHE A 1 536 ? 36.539 5.866 -38.506 1.00 94.06 536 PHE A CA 1
ATOM 4238 C C . PHE A 1 536 ? 35.647 7.096 -38.747 1.00 94.06 536 PHE A C 1
ATOM 4240 O O . PHE A 1 536 ? 36.132 8.180 -39.077 1.00 94.06 536 PHE A O 1
ATOM 4247 N N . ASP A 1 537 ? 34.342 6.940 -38.517 1.00 94.19 537 ASP A N 1
ATOM 4248 C CA . ASP A 1 537 ? 33.360 8.022 -38.607 1.00 94.19 537 ASP A CA 1
ATOM 4249 C C . ASP A 1 537 ? 33.263 8.817 -37.290 1.00 94.19 537 ASP A C 1
ATOM 4251 O O . ASP A 1 537 ? 32.538 8.464 -36.354 1.00 94.19 537 ASP A O 1
ATOM 4255 N N . PHE A 1 538 ? 33.979 9.942 -37.248 1.00 95.44 538 PHE A N 1
ATOM 4256 C CA . PHE A 1 538 ? 33.895 10.916 -36.159 1.00 95.44 538 PHE A CA 1
ATOM 4257 C C . PHE A 1 538 ? 32.491 11.522 -35.996 1.00 95.44 538 PHE A C 1
ATOM 4259 O O . PHE A 1 538 ? 32.092 11.815 -34.871 1.00 95.44 538 PHE A O 1
ATOM 4266 N N . ALA A 1 539 ? 31.732 11.725 -37.078 1.00 96.19 539 ALA A N 1
ATOM 4267 C CA . ALA A 1 539 ? 30.414 12.351 -37.005 1.00 96.19 539 ALA A CA 1
ATOM 4268 C C . ALA A 1 539 ? 29.397 11.414 -36.339 1.00 96.19 539 ALA A C 1
ATOM 4270 O O . ALA A 1 539 ? 28.670 11.846 -35.444 1.00 96.19 539 ALA A O 1
ATOM 4271 N N . SER A 1 540 ? 29.409 10.125 -36.696 1.00 94.69 540 SER A N 1
ATOM 4272 C CA . SER A 1 540 ? 28.625 9.093 -36.007 1.00 94.69 540 SER A CA 1
ATOM 4273 C C . SER A 1 540 ? 29.019 8.975 -34.527 1.00 94.69 540 SER A C 1
ATOM 4275 O O . SER A 1 540 ? 28.148 9.036 -33.656 1.00 94.69 540 SER A O 1
ATOM 4277 N N . PHE A 1 541 ? 30.323 8.924 -34.215 1.00 96.75 541 PHE A N 1
ATOM 4278 C CA . PHE A 1 541 ? 30.810 8.854 -32.828 1.00 96.75 541 PHE A CA 1
ATOM 4279 C C . PHE A 1 541 ? 30.351 10.052 -31.985 1.00 96.75 541 PHE A C 1
ATOM 4281 O O . PHE A 1 541 ? 29.826 9.880 -30.883 1.00 96.75 541 PHE A O 1
ATOM 4288 N N . HIS A 1 542 ? 30.498 11.275 -32.501 1.00 97.25 542 HIS A N 1
ATOM 4289 C CA . HIS A 1 542 ? 30.066 12.480 -31.795 1.00 97.25 542 HIS A CA 1
ATOM 4290 C C . HIS A 1 542 ? 28.537 12.600 -31.702 1.00 97.25 542 HIS A C 1
ATOM 4292 O O . HIS A 1 542 ? 28.044 13.086 -30.684 1.00 97.25 542 HIS A O 1
ATOM 4298 N N . HIS A 1 543 ? 27.778 12.124 -32.696 1.00 96.94 543 HIS A N 1
ATOM 4299 C CA . HIS A 1 543 ? 26.315 12.077 -32.626 1.00 96.94 543 HIS A CA 1
ATOM 4300 C C . HIS A 1 543 ? 25.828 11.147 -31.507 1.00 96.94 543 HIS A C 1
ATOM 4302 O O . HIS A 1 543 ? 24.996 11.551 -30.696 1.00 96.94 543 HIS A O 1
ATOM 4308 N N . GLU A 1 544 ? 26.380 9.936 -31.416 1.00 97.31 544 GLU A N 1
ATOM 4309 C CA . GLU A 1 544 ? 26.008 8.945 -30.400 1.00 97.31 544 GLU A CA 1
ATOM 4310 C C . GLU A 1 544 ? 26.362 9.419 -28.979 1.00 97.31 544 GLU A C 1
ATOM 4312 O O . GLU A 1 544 ? 25.525 9.341 -28.079 1.00 97.31 544 GLU A O 1
ATOM 4317 N N . ILE A 1 545 ? 27.540 10.031 -28.794 1.00 98.00 545 ILE A N 1
ATOM 4318 C CA . ILE A 1 545 ? 27.914 10.728 -27.549 1.00 98.00 545 ILE A CA 1
ATOM 4319 C C . ILE A 1 545 ? 26.913 11.849 -27.219 1.00 98.00 545 ILE A C 1
ATOM 4321 O O . ILE A 1 545 ? 26.471 11.965 -26.075 1.00 98.00 545 ILE A O 1
ATOM 4325 N N . ASN A 1 546 ? 26.524 12.669 -28.201 1.00 98.06 546 ASN A N 1
ATOM 4326 C CA . ASN A 1 546 ? 25.626 13.798 -27.965 1.00 98.06 546 ASN A CA 1
ATOM 4327 C C . ASN A 1 546 ? 24.218 13.346 -27.545 1.00 98.06 546 ASN A C 1
ATOM 4329 O O . ASN A 1 546 ? 23.687 13.857 -26.562 1.00 98.06 546 ASN A O 1
ATOM 4333 N N . VAL A 1 547 ? 23.646 12.362 -28.244 1.00 97.50 547 VAL A N 1
ATOM 4334 C CA . VAL A 1 547 ? 22.314 11.802 -27.955 1.00 97.50 547 VAL A CA 1
ATOM 4335 C C . VAL A 1 547 ? 22.281 11.099 -26.595 1.00 97.50 547 VAL A C 1
ATOM 4337 O O . VAL A 1 547 ? 21.370 11.340 -25.807 1.00 97.50 547 VAL A O 1
ATOM 4340 N N . ASN A 1 548 ? 23.263 10.241 -26.307 1.00 98.00 548 ASN A N 1
ATOM 4341 C CA . ASN A 1 548 ? 23.236 9.373 -25.126 1.00 98.00 548 ASN A CA 1
ATOM 4342 C C . ASN A 1 548 ? 23.705 10.052 -23.832 1.00 98.00 548 ASN A C 1
ATOM 4344 O O . ASN A 1 548 ? 23.389 9.548 -22.753 1.00 98.00 548 ASN A O 1
ATOM 4348 N N . PHE A 1 549 ? 24.476 11.141 -23.929 1.00 98.44 549 PHE A N 1
ATOM 4349 C CA . PHE A 1 549 ? 25.046 11.847 -22.780 1.00 98.44 549 PHE A CA 1
ATOM 4350 C C . PHE A 1 549 ? 24.635 13.323 -22.741 1.00 98.44 549 PHE A C 1
ATOM 4352 O O . PHE A 1 549 ? 23.826 13.686 -21.889 1.00 98.44 549 PHE A O 1
ATOM 4359 N N . ASN A 1 550 ? 25.123 14.166 -23.661 1.00 98.19 550 ASN A N 1
ATOM 4360 C CA . ASN A 1 550 ? 24.921 15.626 -23.596 1.00 98.19 550 ASN A CA 1
ATOM 4361 C C . ASN A 1 550 ? 23.433 16.010 -23.506 1.00 98.19 550 ASN A C 1
ATOM 4363 O O . ASN A 1 550 ? 23.034 16.780 -22.636 1.00 98.19 550 ASN A O 1
ATOM 4367 N N . SER A 1 551 ? 22.599 15.439 -24.378 1.00 98.19 551 SER A N 1
ATOM 4368 C CA . SER A 1 551 ? 21.152 15.668 -24.398 1.00 98.19 551 SER A CA 1
ATOM 4369 C C . SER A 1 551 ? 20.451 15.224 -23.109 1.00 98.19 551 SER A C 1
ATOM 4371 O O . SER A 1 551 ? 19.507 15.880 -22.671 1.00 98.19 551 SER A O 1
ATOM 4373 N N . ILE A 1 552 ? 20.922 14.143 -22.479 1.00 98.31 552 ILE A N 1
ATOM 4374 C CA . ILE A 1 552 ? 20.367 13.623 -21.223 1.00 98.31 552 ILE A CA 1
ATOM 4375 C C . ILE A 1 552 ? 20.774 14.513 -20.043 1.00 98.31 552 ILE A C 1
ATOM 4377 O O . ILE A 1 552 ? 19.921 14.852 -19.228 1.00 98.31 552 ILE A O 1
ATOM 4381 N N . VAL A 1 553 ? 22.034 14.964 -19.988 1.00 98.44 553 VAL A N 1
ATOM 4382 C CA . VAL A 1 553 ? 22.524 15.937 -18.992 1.00 98.44 553 VAL A CA 1
ATOM 4383 C C . VAL A 1 553 ? 21.750 17.254 -19.091 1.00 98.44 553 VAL A C 1
ATOM 4385 O O . VAL A 1 553 ? 21.273 17.762 -18.079 1.00 98.44 553 VAL A O 1
ATOM 4388 N N . ASN A 1 554 ? 21.562 17.772 -20.308 1.00 98.50 554 ASN A N 1
ATOM 4389 C CA . ASN A 1 554 ? 20.801 18.996 -20.557 1.00 98.50 554 ASN A CA 1
ATOM 4390 C C . ASN A 1 554 ? 19.358 18.881 -20.035 1.00 98.50 554 ASN A C 1
ATOM 4392 O O . ASN A 1 554 ? 18.914 19.719 -19.255 1.00 98.50 554 ASN A O 1
ATOM 4396 N N . LEU A 1 555 ? 18.639 17.817 -20.410 1.00 98.56 555 LEU A N 1
ATOM 4397 C CA . LEU A 1 555 ? 17.263 17.588 -19.959 1.00 98.56 555 LEU A CA 1
ATOM 4398 C C . LEU A 1 555 ? 17.166 17.364 -18.445 1.00 98.56 555 LEU A C 1
ATOM 4400 O O . LEU A 1 555 ? 16.270 17.918 -17.809 1.00 98.56 555 LEU A O 1
ATOM 4404 N N . ALA A 1 556 ? 18.093 16.597 -17.864 1.00 98.31 556 ALA A N 1
ATOM 4405 C CA . ALA A 1 556 ? 18.173 16.376 -16.424 1.00 98.31 556 ALA A CA 1
ATOM 4406 C C . ALA A 1 556 ? 18.285 17.707 -15.672 1.00 98.31 556 ALA A C 1
ATOM 4408 O O . ALA A 1 556 ? 17.459 17.998 -14.810 1.00 98.31 556 ALA A O 1
ATOM 4409 N N . MET A 1 557 ? 19.256 18.546 -16.042 1.00 98.19 557 MET A N 1
ATOM 4410 C CA . MET A 1 557 ? 19.508 19.814 -15.356 1.00 98.19 557 MET A CA 1
ATOM 4411 C C . MET A 1 557 ? 18.434 20.878 -15.618 1.00 98.19 557 MET A C 1
ATOM 4413 O O . MET A 1 557 ? 18.215 21.719 -14.749 1.00 98.19 557 MET A O 1
ATOM 4417 N N . SER A 1 558 ? 17.731 20.843 -16.756 1.00 98.25 558 SER A N 1
ATOM 4418 C CA . SER A 1 558 ? 16.619 21.769 -17.018 1.00 98.25 558 SER A CA 1
ATOM 4419 C C . SER A 1 558 ? 15.318 21.397 -16.297 1.00 98.25 558 SER A C 1
ATOM 4421 O O . SER A 1 558 ? 14.586 22.300 -15.900 1.00 98.25 558 SER A O 1
ATOM 4423 N N . PHE A 1 559 ? 15.015 20.108 -16.096 1.00 98.38 559 PHE A N 1
ATOM 4424 C CA . PHE A 1 559 ? 13.804 19.687 -15.369 1.00 98.38 559 PHE A CA 1
ATOM 4425 C C . PHE A 1 559 ? 13.996 19.540 -13.855 1.00 98.38 559 PHE A C 1
ATOM 4427 O O . PHE A 1 559 ? 13.023 19.658 -13.106 1.00 98.38 559 PHE A O 1
ATOM 4434 N N . LEU A 1 560 ? 15.224 19.313 -13.380 1.00 97.38 560 LEU A N 1
ATOM 4435 C CA . LEU A 1 560 ? 15.511 19.151 -11.953 1.00 97.38 560 LEU A CA 1
ATOM 4436 C C . LEU A 1 560 ? 15.003 20.317 -11.072 1.00 97.38 560 LEU A C 1
ATOM 4438 O O . LEU A 1 560 ? 14.422 20.009 -10.033 1.00 97.38 560 LEU A O 1
ATOM 4442 N N . PRO A 1 561 ? 15.107 21.610 -11.452 1.00 97.19 561 PRO A N 1
ATOM 4443 C CA . PRO A 1 561 ? 14.558 22.710 -10.653 1.00 97.19 561 PRO A CA 1
ATOM 4444 C C . PRO A 1 561 ? 13.044 22.611 -10.416 1.00 97.19 561 PRO A C 1
ATOM 4446 O O . PRO A 1 561 ? 12.581 22.919 -9.322 1.00 97.19 561 PRO A O 1
ATOM 4449 N N . HIS A 1 562 ? 12.272 22.133 -11.401 1.00 96.94 562 HIS A N 1
ATOM 4450 C CA . HIS A 1 562 ? 10.829 21.897 -11.240 1.00 96.94 562 HIS A CA 1
ATOM 4451 C C . HIS A 1 562 ? 10.559 20.743 -10.269 1.00 96.94 562 HIS A C 1
ATOM 4453 O O . HIS A 1 562 ? 9.753 20.876 -9.350 1.00 96.94 562 HIS A O 1
ATOM 4459 N N . LEU A 1 563 ? 11.272 19.624 -10.429 1.00 95.62 563 LEU A N 1
ATOM 4460 C CA . LEU A 1 563 ? 11.116 18.456 -9.557 1.00 95.62 563 LEU A CA 1
ATOM 4461 C C . LEU A 1 563 ? 11.547 18.745 -8.108 1.00 95.62 563 LEU A C 1
ATOM 4463 O O . LEU A 1 563 ? 10.908 18.245 -7.183 1.00 95.62 563 LEU A O 1
ATOM 4467 N N . GLN A 1 564 ? 12.582 19.568 -7.909 1.00 94.19 564 GLN A N 1
ATOM 4468 C CA . GLN A 1 564 ? 13.050 20.025 -6.595 1.00 94.19 564 GLN A CA 1
ATOM 4469 C C . GLN A 1 564 ? 12.106 21.048 -5.947 1.00 94.19 564 GLN A C 1
ATOM 4471 O O . GLN A 1 564 ? 12.033 21.108 -4.722 1.00 94.19 564 GLN A O 1
ATOM 4476 N N . ALA A 1 565 ? 11.386 21.848 -6.742 1.00 92.88 565 ALA A N 1
ATOM 4477 C CA . ALA A 1 565 ? 10.397 22.807 -6.245 1.00 92.88 565 ALA A CA 1
ATOM 4478 C C . ALA A 1 565 ? 9.092 22.142 -5.763 1.00 92.88 565 ALA A C 1
ATOM 4480 O O . ALA A 1 565 ? 8.266 22.796 -5.124 1.00 92.88 565 ALA A O 1
ATOM 4481 N N . LYS A 1 566 ? 8.885 20.847 -6.041 1.00 83.81 566 LYS A N 1
ATOM 4482 C CA . LYS A 1 566 ? 7.730 20.098 -5.536 1.00 83.81 566 LYS A CA 1
ATOM 4483 C C . LYS A 1 566 ? 7.870 19.742 -4.057 1.00 83.81 566 LYS A C 1
ATOM 4485 O O . LYS A 1 566 ? 8.904 19.263 -3.588 1.00 83.81 566 LYS A O 1
ATOM 4490 N N . THR A 1 567 ? 6.766 19.928 -3.335 1.00 75.69 567 THR A N 1
ATOM 4491 C CA . THR A 1 567 ? 6.647 19.602 -1.910 1.00 75.69 567 THR A CA 1
ATOM 4492 C C . THR A 1 567 ? 6.442 18.103 -1.680 1.00 75.69 567 THR A C 1
ATOM 4494 O O . THR A 1 567 ? 6.908 17.584 -0.664 1.00 75.69 567 THR A O 1
ATOM 4497 N N . GLN A 1 568 ? 5.795 17.388 -2.609 1.00 69.56 568 GLN A N 1
ATOM 4498 C CA . GLN A 1 568 ? 5.747 15.923 -2.624 1.00 69.56 568 GLN A CA 1
ATOM 4499 C C . GLN A 1 568 ? 7.087 15.300 -3.070 1.00 69.56 568 GLN A C 1
ATOM 4501 O O . GLN A 1 568 ? 7.869 15.964 -3.749 1.00 69.56 568 GLN A O 1
ATOM 4506 N N . PRO A 1 569 ? 7.360 14.020 -2.744 1.00 77.88 569 PRO A N 1
ATOM 4507 C CA . PRO A 1 569 ? 8.473 13.289 -3.342 1.00 77.88 569 PRO A CA 1
ATOM 4508 C C . PRO A 1 569 ? 8.340 13.220 -4.868 1.00 77.88 569 PRO A C 1
ATOM 4510 O O . PRO A 1 569 ? 7.261 12.921 -5.378 1.00 77.88 569 PRO A O 1
ATOM 4513 N N . THR A 1 570 ? 9.439 13.455 -5.578 1.00 91.38 570 THR A N 1
ATOM 4514 C CA . THR A 1 570 ? 9.516 13.428 -7.047 1.00 91.38 570 THR A CA 1
ATOM 4515 C C . THR A 1 570 ? 10.608 12.473 -7.525 1.00 91.38 570 THR A C 1
ATOM 4517 O O . THR A 1 570 ? 11.346 11.899 -6.717 1.00 91.38 570 THR A O 1
ATOM 4520 N N . SER A 1 571 ? 10.726 12.227 -8.832 1.00 94.19 571 SER A N 1
ATOM 4521 C CA . SER A 1 571 ? 11.789 11.359 -9.369 1.00 94.19 571 SER A CA 1
ATOM 4522 C C . SER A 1 571 ? 12.305 11.782 -10.744 1.00 94.19 571 SER A C 1
ATOM 4524 O O . SER A 1 571 ? 11.533 12.013 -11.668 1.00 94.19 571 SER A O 1
ATOM 4526 N N . LEU A 1 572 ? 13.627 11.814 -10.900 1.00 97.38 572 LEU A N 1
ATOM 4527 C CA . LEU A 1 572 ? 14.300 11.839 -12.195 1.00 97.38 572 LEU A CA 1
ATOM 4528 C C . LEU A 1 572 ? 14.826 10.426 -12.478 1.00 97.38 572 LEU A C 1
ATOM 4530 O O . LEU A 1 572 ? 15.690 9.937 -11.756 1.00 97.38 572 LEU A O 1
ATOM 4534 N N . ILE A 1 573 ? 14.285 9.769 -13.501 1.00 97.38 573 ILE A N 1
ATOM 4535 C CA . ILE A 1 573 ? 14.566 8.376 -13.870 1.00 97.38 573 ILE A CA 1
ATOM 4536 C C . ILE A 1 573 ? 15.376 8.364 -15.170 1.00 97.38 573 ILE A C 1
ATOM 4538 O O . ILE A 1 573 ? 15.021 9.059 -16.120 1.00 97.38 573 ILE A O 1
ATOM 4542 N N . ILE A 1 574 ? 16.468 7.603 -15.237 1.00 98.19 574 ILE A N 1
ATOM 4543 C CA . ILE A 1 574 ? 17.407 7.616 -16.371 1.00 98.19 574 ILE A CA 1
ATOM 4544 C C . ILE A 1 574 ? 17.729 6.184 -16.823 1.00 98.19 574 ILE A C 1
ATOM 4546 O O . ILE A 1 574 ? 18.126 5.345 -16.013 1.00 98.19 574 ILE A O 1
ATOM 4550 N N . THR A 1 575 ? 17.620 5.899 -18.127 1.00 97.12 575 THR A N 1
ATOM 4551 C CA . THR A 1 575 ? 18.053 4.606 -18.694 1.00 97.12 575 THR A CA 1
ATOM 4552 C C . THR A 1 575 ? 19.571 4.597 -18.900 1.00 97.12 575 THR A C 1
ATOM 4554 O O . THR A 1 575 ? 20.097 5.157 -19.870 1.00 97.12 575 THR A O 1
ATOM 4557 N N . GLY A 1 576 ? 20.283 3.945 -17.982 1.00 94.56 576 GLY A N 1
ATOM 4558 C CA . GLY A 1 576 ? 21.694 3.585 -18.109 1.00 94.56 576 GLY A CA 1
ATOM 4559 C C . GLY A 1 576 ? 21.876 2.293 -18.915 1.00 94.56 576 GLY A C 1
ATOM 4560 O O . GLY A 1 576 ? 21.119 2.009 -19.841 1.00 94.56 576 GLY A O 1
ATOM 4561 N N . THR A 1 577 ? 22.905 1.507 -18.590 1.00 93.12 577 THR A N 1
ATOM 4562 C CA . THR A 1 577 ? 23.117 0.134 -19.090 1.00 93.12 577 THR A CA 1
ATOM 4563 C C . THR A 1 577 ? 24.307 -0.506 -18.372 1.00 93.12 577 THR A C 1
ATOM 4565 O O . THR A 1 577 ? 25.275 0.176 -18.034 1.00 93.12 577 THR A O 1
ATOM 4568 N N . HIS A 1 578 ? 24.299 -1.834 -18.247 1.00 90.31 578 HIS A N 1
ATOM 4569 C CA . HIS A 1 578 ? 25.462 -2.641 -17.861 1.00 90.31 578 HIS A CA 1
ATOM 4570 C C . HIS A 1 578 ? 26.741 -2.302 -18.659 1.00 90.31 578 HIS A C 1
ATOM 4572 O O . HIS A 1 578 ? 27.852 -2.405 -18.137 1.00 90.31 578 HIS A O 1
ATOM 4578 N N . LEU A 1 579 ? 26.601 -1.848 -19.912 1.00 92.88 579 LEU A N 1
ATOM 4579 C CA . LEU A 1 579 ? 27.726 -1.517 -20.797 1.00 92.88 579 LEU A CA 1
ATOM 4580 C C . LEU A 1 579 ? 28.406 -0.169 -20.487 1.00 92.88 579 LEU A C 1
ATOM 4582 O O . LEU A 1 579 ? 29.445 0.135 -21.067 1.00 92.88 579 LEU A O 1
ATOM 4586 N N . GLY A 1 580 ? 27.867 0.611 -19.541 1.00 90.25 580 GLY A N 1
ATOM 4587 C CA . GLY A 1 580 ? 28.575 1.730 -18.909 1.00 90.25 580 GLY A CA 1
ATOM 4588 C C . GLY A 1 580 ? 29.559 1.284 -17.816 1.00 90.25 580 GLY A C 1
ATOM 4589 O O . GLY A 1 580 ? 30.403 2.072 -17.397 1.00 90.25 580 GLY A O 1
ATOM 4590 N N . LEU A 1 581 ? 29.471 0.024 -17.370 1.00 89.62 581 LEU A N 1
ATOM 4591 C CA . LEU A 1 581 ? 30.351 -0.583 -16.362 1.00 89.62 581 LEU A CA 1
ATOM 4592 C C . LEU A 1 581 ? 31.345 -1.564 -16.996 1.00 89.62 581 LEU A C 1
ATOM 4594 O O . LEU A 1 581 ? 32.529 -1.552 -16.669 1.00 89.62 581 LEU A O 1
ATOM 4598 N N . VAL A 1 582 ? 30.855 -2.407 -17.912 1.00 91.25 582 VAL A N 1
ATOM 4599 C CA . VAL A 1 582 ? 31.636 -3.422 -18.634 1.00 91.25 582 VAL A CA 1
ATOM 4600 C C . VAL A 1 582 ? 31.508 -3.139 -20.139 1.00 91.25 582 VAL A C 1
ATOM 4602 O O . VAL A 1 582 ? 30.530 -3.565 -20.754 1.00 91.25 582 VAL A O 1
ATOM 4605 N N . PRO A 1 583 ? 32.437 -2.374 -20.743 1.00 93.00 583 PRO A N 1
ATOM 4606 C CA . PRO A 1 583 ? 32.260 -1.833 -22.089 1.00 93.00 583 PRO A CA 1
ATOM 4607 C C . PRO A 1 583 ? 32.321 -2.914 -23.176 1.00 93.00 583 PRO A C 1
ATOM 4609 O O . PRO A 1 583 ? 33.200 -3.778 -23.171 1.00 93.00 583 PRO A O 1
ATOM 4612 N N . ALA A 1 584 ? 31.427 -2.825 -24.163 1.00 92.44 584 ALA A N 1
ATOM 4613 C CA . ALA A 1 584 ? 31.394 -3.747 -25.294 1.00 92.44 584 ALA A CA 1
ATOM 4614 C C . ALA A 1 584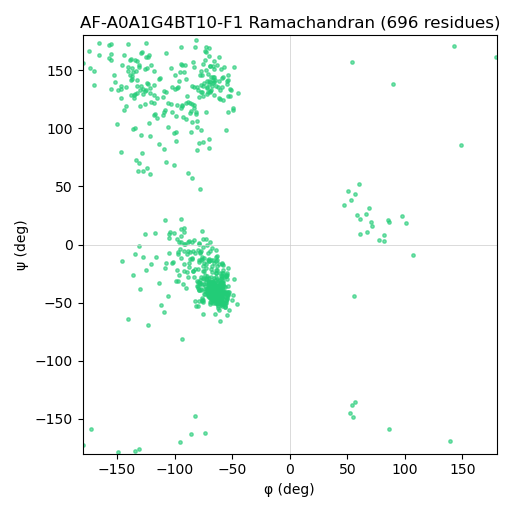 ? 32.308 -3.256 -26.441 1.00 92.44 584 ALA A C 1
ATOM 4616 O O . ALA A 1 584 ? 32.091 -2.163 -26.973 1.00 92.44 584 ALA A O 1
ATOM 4617 N N . PRO A 1 585 ? 33.298 -4.055 -26.895 1.00 93.06 585 PRO A N 1
ATOM 4618 C CA . PRO A 1 585 ? 34.314 -3.610 -27.859 1.00 93.06 585 PRO A CA 1
ATOM 4619 C C . PRO A 1 585 ? 33.779 -3.382 -29.282 1.00 93.06 585 PRO A C 1
ATOM 4621 O O . PRO A 1 585 ? 34.475 -2.808 -30.115 1.00 93.06 585 PRO A O 1
ATOM 4624 N N . THR A 1 586 ? 32.558 -3.834 -29.577 1.00 92.94 586 THR A N 1
ATOM 4625 C CA . THR A 1 586 ? 31.877 -3.646 -30.866 1.00 92.94 586 THR A CA 1
ATOM 4626 C C . THR A 1 586 ? 31.150 -2.306 -30.980 1.00 92.94 586 THR A C 1
ATOM 4628 O O . THR A 1 586 ? 30.931 -1.846 -32.098 1.00 92.94 586 THR A O 1
ATOM 4631 N N . ILE A 1 587 ? 30.789 -1.685 -29.850 1.00 95.38 587 ILE A N 1
ATOM 4632 C CA . ILE A 1 587 ? 29.971 -0.463 -29.755 1.00 95.38 587 ILE A CA 1
ATOM 4633 C C . ILE A 1 587 ? 30.633 0.564 -28.803 1.00 95.38 587 ILE A C 1
ATOM 4635 O O . ILE A 1 587 ? 30.117 0.884 -27.724 1.00 95.38 587 ILE A O 1
ATOM 4639 N N . PRO A 1 588 ? 31.841 1.058 -29.147 1.00 95.81 588 PRO A N 1
ATOM 4640 C CA . PRO A 1 588 ? 32.654 1.862 -28.236 1.00 95.81 588 PRO A CA 1
ATOM 4641 C C . PRO A 1 588 ? 32.043 3.236 -27.926 1.00 95.81 588 PRO A C 1
ATOM 4643 O O . PRO A 1 588 ? 32.199 3.712 -26.803 1.00 95.81 588 PRO A O 1
ATOM 4646 N N . ALA A 1 589 ? 31.322 3.851 -28.873 1.00 97.00 589 ALA A N 1
ATOM 4647 C CA . ALA A 1 589 ? 30.615 5.114 -28.653 1.00 97.00 589 ALA A CA 1
ATOM 4648 C C . ALA A 1 589 ? 29.520 4.955 -27.584 1.00 97.00 589 ALA A C 1
ATOM 4650 O O . ALA A 1 589 ? 29.522 5.688 -26.593 1.00 97.00 589 ALA A O 1
ATOM 4651 N N . TYR A 1 590 ? 28.666 3.934 -27.720 1.00 97.12 590 TYR A N 1
ATOM 4652 C CA . TYR A 1 590 ? 27.641 3.577 -26.740 1.00 97.12 590 TYR A CA 1
ATOM 4653 C C . TYR A 1 590 ? 28.229 3.414 -25.341 1.00 97.12 590 TYR A C 1
ATOM 4655 O O . TYR A 1 590 ? 27.841 4.125 -24.413 1.00 97.12 590 TYR A O 1
ATOM 4663 N N . SER A 1 591 ? 29.227 2.537 -25.213 1.00 96.81 591 SER A N 1
ATOM 4664 C CA . SER A 1 591 ? 29.841 2.205 -23.925 1.00 96.81 591 SER A CA 1
ATOM 4665 C C . SER A 1 591 ? 30.494 3.432 -23.272 1.00 96.81 591 SER A C 1
ATOM 4667 O O . SER A 1 591 ? 30.283 3.680 -22.088 1.00 96.81 591 SER A O 1
ATOM 4669 N N . ALA A 1 592 ? 31.213 4.259 -24.043 1.00 97.69 592 ALA A N 1
ATOM 4670 C CA . ALA A 1 592 ? 31.804 5.502 -23.543 1.00 97.69 592 ALA A CA 1
ATOM 4671 C C . ALA A 1 592 ? 30.737 6.527 -23.112 1.00 97.69 592 ALA A C 1
ATOM 4673 O O . ALA A 1 592 ? 30.835 7.102 -22.027 1.00 97.69 592 ALA A O 1
ATOM 4674 N N . SER A 1 593 ? 29.692 6.720 -23.924 1.00 98.19 593 SER A N 1
ATOM 4675 C CA . SER A 1 593 ? 28.599 7.655 -23.628 1.00 98.19 593 SER A CA 1
ATOM 4676 C C . SER A 1 593 ? 27.821 7.268 -22.366 1.00 98.19 593 SER A C 1
ATOM 4678 O O . SER A 1 593 ? 27.495 8.126 -21.546 1.00 98.19 593 SER A O 1
ATOM 4680 N N . LYS A 1 594 ? 27.578 5.968 -22.160 1.00 97.19 594 LYS A N 1
ATOM 4681 C CA . LYS A 1 594 ? 26.846 5.458 -20.998 1.00 97.19 594 LYS A CA 1
ATOM 4682 C C . LYS A 1 594 ? 27.721 5.361 -19.744 1.00 97.19 594 LYS A C 1
ATOM 4684 O O . LYS A 1 594 ? 27.214 5.630 -18.663 1.00 97.19 594 LYS A O 1
ATOM 4689 N N . ALA A 1 595 ? 29.027 5.107 -19.864 1.00 97.31 595 ALA A N 1
ATOM 4690 C CA . ALA A 1 595 ? 29.966 5.229 -18.741 1.00 97.31 595 ALA A CA 1
ATOM 4691 C C . ALA A 1 595 ? 30.074 6.681 -18.227 1.00 97.31 595 ALA A C 1
ATOM 4693 O O . ALA A 1 595 ? 30.114 6.918 -17.014 1.00 97.31 595 ALA A O 1
ATOM 4694 N N . ALA A 1 596 ? 30.063 7.661 -19.140 1.00 98.12 596 ALA A N 1
ATOM 4695 C CA . ALA A 1 596 ? 29.968 9.078 -18.792 1.00 98.12 596 ALA A CA 1
ATOM 4696 C C . ALA A 1 596 ? 28.620 9.408 -18.128 1.00 98.12 596 ALA A C 1
ATOM 4698 O O . ALA A 1 596 ? 28.605 10.060 -17.085 1.00 98.12 596 ALA A O 1
ATOM 4699 N N . LEU A 1 597 ? 27.504 8.898 -18.673 1.00 98.06 597 LEU A N 1
ATOM 4700 C CA . LEU A 1 597 ? 26.169 9.085 -18.098 1.00 98.06 597 LEU A CA 1
ATOM 4701 C C . LEU A 1 597 ? 26.080 8.540 -16.670 1.00 98.06 597 LEU A C 1
ATOM 4703 O O . LEU A 1 597 ? 25.724 9.294 -15.776 1.00 98.06 597 LEU A O 1
ATOM 4707 N N . THR A 1 598 ? 26.464 7.286 -16.426 1.00 95.56 598 THR A N 1
ATOM 4708 C CA . THR A 1 598 ? 26.462 6.695 -15.077 1.00 95.56 598 THR A CA 1
ATOM 4709 C C . THR A 1 598 ? 27.331 7.496 -14.103 1.00 95.56 598 THR A C 1
ATOM 4711 O O . THR A 1 598 ? 26.907 7.779 -12.987 1.00 95.56 598 THR A O 1
ATOM 4714 N N . SER A 1 599 ? 28.510 7.961 -14.532 1.00 95.88 599 SER A N 1
ATOM 4715 C CA . SER A 1 599 ? 29.378 8.800 -13.689 1.00 95.88 599 SER A CA 1
ATOM 4716 C C . SER A 1 599 ? 28.757 10.170 -13.364 1.00 95.88 599 SER A C 1
ATOM 4718 O O . SER A 1 599 ? 28.945 10.680 -12.261 1.00 95.88 599 SER A O 1
ATOM 4720 N N . PHE A 1 600 ? 27.988 10.757 -14.290 1.00 97.56 600 PHE A N 1
ATOM 4721 C CA . PHE A 1 600 ? 27.173 11.950 -14.028 1.00 97.56 600 PHE A CA 1
ATOM 4722 C C . PHE A 1 600 ? 26.013 11.646 -13.071 1.00 97.56 600 PHE A C 1
ATOM 4724 O O . PHE A 1 600 ? 25.789 12.409 -12.135 1.00 97.56 600 PHE A O 1
ATOM 4731 N N . VAL A 1 601 ? 25.303 10.531 -13.268 1.00 96.62 601 VAL A N 1
ATOM 4732 C CA . VAL A 1 601 ? 24.141 10.147 -12.455 1.00 96.62 601 VAL A CA 1
ATOM 4733 C C . VAL A 1 601 ? 24.536 9.827 -11.013 1.00 96.62 601 VAL A C 1
ATOM 4735 O O . VAL A 1 601 ? 23.808 10.214 -10.105 1.00 96.62 601 VAL A O 1
ATOM 4738 N N . ASP A 1 602 ? 25.701 9.224 -10.766 1.00 93.94 602 ASP A N 1
ATOM 4739 C CA . ASP A 1 602 ? 26.219 9.038 -9.405 1.00 93.94 602 ASP A CA 1
ATOM 4740 C C . ASP A 1 602 ? 26.460 10.371 -8.687 1.00 93.94 602 ASP A C 1
ATOM 4742 O O . ASP A 1 602 ? 25.962 10.566 -7.578 1.00 93.94 602 ASP A O 1
ATOM 4746 N N . CYS A 1 603 ? 27.151 11.313 -9.339 1.00 94.69 603 CYS A N 1
ATOM 4747 C CA . CYS A 1 603 ? 27.382 12.654 -8.797 1.00 94.69 603 CYS A CA 1
ATOM 4748 C C . CYS A 1 603 ? 26.075 13.424 -8.581 1.00 94.69 603 CYS A C 1
ATOM 4750 O O . CYS A 1 603 ? 25.896 14.043 -7.532 1.00 94.69 603 CYS A O 1
ATOM 4752 N N . LEU A 1 604 ? 25.140 13.340 -9.531 1.00 95.31 604 LEU A N 1
ATOM 4753 C CA . LEU A 1 604 ? 23.833 13.977 -9.422 1.00 95.31 604 LEU A CA 1
ATOM 4754 C C . LEU A 1 604 ? 23.024 13.387 -8.261 1.00 95.31 604 LEU A C 1
ATOM 4756 O O . LEU A 1 604 ? 22.449 14.139 -7.476 1.00 95.31 604 LEU A O 1
ATOM 4760 N N . ARG A 1 605 ? 23.004 12.056 -8.119 1.00 93.75 605 ARG A N 1
ATOM 4761 C CA . ARG A 1 605 ? 22.322 11.341 -7.030 1.00 93.75 605 ARG A CA 1
ATOM 4762 C C . ARG A 1 605 ? 22.895 11.719 -5.668 1.00 93.75 605 ARG A C 1
ATOM 4764 O O . ARG A 1 605 ? 22.122 11.934 -4.741 1.00 93.75 605 ARG A O 1
ATOM 4771 N N . ASP A 1 606 ? 24.215 11.845 -5.546 1.00 90.19 606 ASP A N 1
ATOM 4772 C CA . ASP A 1 606 ? 24.849 12.171 -4.265 1.00 90.19 606 ASP A CA 1
ATOM 4773 C C . ASP A 1 606 ? 24.635 13.639 -3.860 1.00 90.19 606 ASP A C 1
ATOM 4775 O O . ASP A 1 606 ? 24.239 13.907 -2.728 1.00 90.19 606 ASP A O 1
ATOM 4779 N N . GLN A 1 607 ? 24.758 14.582 -4.803 1.00 90.69 607 GLN A N 1
ATOM 4780 C CA . GLN A 1 607 ? 24.424 16.000 -4.581 1.00 90.69 607 GLN A CA 1
ATOM 4781 C C . GLN A 1 607 ? 22.924 16.224 -4.292 1.00 90.69 607 GLN A C 1
ATOM 4783 O O . GLN A 1 607 ? 22.549 17.185 -3.621 1.00 90.69 607 GLN A O 1
ATOM 4788 N N . ASN A 1 608 ? 22.045 15.322 -4.748 1.00 89.00 608 ASN A N 1
ATOM 4789 C CA . ASN A 1 608 ? 20.602 15.375 -4.483 1.00 89.00 608 ASN A CA 1
ATOM 4790 C C . ASN A 1 608 ? 20.137 14.475 -3.323 1.00 89.00 608 ASN A C 1
ATOM 4792 O O . ASN A 1 608 ? 18.942 14.439 -3.038 1.00 89.00 608 ASN A O 1
ATOM 4796 N N . ARG A 1 609 ? 21.046 13.802 -2.599 1.00 82.75 609 ARG A N 1
ATOM 4797 C CA . ARG A 1 609 ? 20.728 12.833 -1.525 1.00 82.75 609 ARG A CA 1
ATOM 4798 C C . ARG A 1 609 ? 19.808 13.387 -0.421 1.00 82.75 609 ARG A C 1
ATOM 4800 O O . ARG A 1 609 ? 19.107 12.622 0.237 1.00 82.75 609 ARG A O 1
ATOM 4807 N N . HIS A 1 610 ? 19.793 14.709 -0.239 1.00 81.00 610 HIS A N 1
ATOM 4808 C CA . HIS A 1 610 ? 18.986 15.436 0.750 1.00 81.00 610 HIS A CA 1
ATOM 4809 C C . HIS A 1 610 ? 17.818 16.242 0.132 1.00 81.00 610 HIS A C 1
ATOM 4811 O O . HIS A 1 610 ? 17.345 17.203 0.734 1.00 81.00 610 HIS A O 1
ATOM 4817 N N . LYS A 1 611 ? 17.369 15.905 -1.086 1.00 83.31 611 LYS A N 1
ATOM 4818 C CA . LYS A 1 611 ? 16.230 16.549 -1.772 1.00 83.31 611 LYS A CA 1
ATOM 4819 C C . LYS A 1 611 ? 15.001 15.629 -1.815 1.00 83.31 611 LYS A C 1
ATOM 4821 O O . LYS A 1 611 ? 15.099 14.422 -1.612 1.00 83.31 611 LYS A O 1
ATOM 4826 N N . SER A 1 612 ? 13.831 16.202 -2.114 1.00 78.25 612 SER A N 1
ATOM 4827 C CA . SER A 1 612 ? 12.581 15.459 -2.362 1.00 78.25 612 SER A CA 1
ATOM 4828 C C . SER A 1 612 ? 12.610 14.639 -3.662 1.00 78.25 612 SER A C 1
ATOM 4830 O O . SER A 1 612 ? 11.853 13.676 -3.792 1.00 78.25 612 SER A O 1
ATOM 4832 N N . THR A 1 613 ? 13.487 14.995 -4.606 1.00 90.44 613 THR A N 1
ATOM 4833 C CA . THR A 1 613 ? 13.667 14.312 -5.894 1.00 90.44 613 THR A CA 1
ATOM 4834 C C . THR A 1 613 ? 14.641 13.142 -5.786 1.00 90.44 613 THR A C 1
ATOM 4836 O O . THR A 1 613 ? 15.843 13.346 -5.619 1.00 90.44 613 THR A O 1
ATOM 4839 N N . LYS A 1 614 ? 14.154 11.909 -5.963 1.00 92.50 614 LYS A N 1
ATOM 4840 C CA . LYS A 1 614 ? 15.025 10.741 -6.174 1.00 92.50 614 LYS A CA 1
ATOM 4841 C C . LYS A 1 614 ? 15.695 10.802 -7.546 1.00 92.50 614 LYS A C 1
ATOM 4843 O O . LYS A 1 614 ? 15.039 11.125 -8.534 1.00 92.50 614 LYS A O 1
ATOM 4848 N N . ILE A 1 615 ? 16.967 10.412 -7.619 1.00 96.56 615 ILE A N 1
ATOM 4849 C CA . ILE A 1 615 ? 17.688 10.212 -8.884 1.00 96.56 615 ILE A CA 1
ATOM 4850 C C . ILE A 1 615 ? 17.830 8.701 -9.116 1.00 96.56 615 ILE A C 1
ATOM 4852 O O . ILE A 1 615 ? 18.659 8.036 -8.489 1.00 96.56 615 ILE A O 1
ATOM 4856 N N . ILE A 1 616 ? 16.973 8.163 -9.982 1.00 94.75 616 ILE A N 1
ATOM 4857 C CA . ILE A 1 616 ? 16.819 6.731 -10.253 1.00 94.75 616 ILE A CA 1
ATOM 4858 C C . ILE A 1 616 ? 17.519 6.379 -11.569 1.00 94.75 616 ILE A C 1
ATOM 4860 O O . ILE A 1 616 ? 17.353 7.060 -12.578 1.00 94.75 616 ILE A O 1
ATOM 4864 N N . GLU A 1 617 ? 18.273 5.285 -11.586 1.00 96.31 617 GLU A N 1
ATOM 4865 C CA . GLU A 1 617 ? 18.973 4.795 -12.778 1.00 96.31 617 GLU A CA 1
ATOM 4866 C C . GLU A 1 617 ? 18.584 3.343 -13.051 1.00 96.31 617 GLU A C 1
ATOM 4868 O O . GLU A 1 617 ? 18.568 2.525 -12.133 1.00 96.31 617 GLU A O 1
ATOM 4873 N N . ILE A 1 618 ? 18.258 3.017 -14.301 1.00 95.06 618 ILE A N 1
ATOM 4874 C CA . ILE A 1 618 ? 17.847 1.667 -14.703 1.00 95.06 618 ILE A CA 1
ATOM 4875 C C . ILE A 1 618 ? 18.882 1.085 -15.664 1.00 95.06 618 ILE A C 1
ATOM 4877 O O . ILE A 1 618 ? 19.193 1.693 -16.688 1.00 95.06 618 ILE A O 1
ATOM 4881 N N . TYR A 1 619 ? 19.396 -0.104 -15.353 1.00 94.31 619 TYR A N 1
ATOM 4882 C CA . TYR A 1 619 ? 20.276 -0.896 -16.209 1.00 94.31 619 TYR A CA 1
ATOM 4883 C C . TYR A 1 619 ? 19.481 -2.007 -16.895 1.00 94.31 619 TYR A C 1
ATOM 4885 O O . TYR A 1 619 ? 19.275 -3.073 -16.307 1.00 94.31 619 TYR A O 1
ATOM 4893 N N . PRO A 1 620 ? 19.029 -1.781 -18.142 1.00 93.00 620 PRO A N 1
ATOM 4894 C CA . PRO A 1 620 ? 18.434 -2.834 -18.940 1.00 93.00 620 PRO A CA 1
ATOM 4895 C C . PRO A 1 620 ? 19.470 -3.882 -19.372 1.00 93.00 620 PRO A C 1
ATOM 4897 O O . PRO A 1 620 ? 20.658 -3.559 -19.545 1.00 93.00 620 PRO A O 1
ATOM 4900 N N . PRO A 1 621 ? 19.018 -5.124 -19.609 1.00 91.06 621 PRO A N 1
ATOM 4901 C CA . PRO A 1 621 ? 19.775 -6.119 -20.352 1.00 91.06 621 PRO A CA 1
ATOM 4902 C C . PRO A 1 621 ? 19.755 -5.753 -21.850 1.00 91.06 621 PRO A C 1
ATOM 4904 O O . PRO A 1 621 ? 19.418 -4.632 -22.235 1.00 91.06 621 PRO A O 1
ATOM 4907 N N . VAL A 1 622 ? 20.075 -6.703 -22.726 1.00 91.19 622 VAL A N 1
ATOM 4908 C CA . VAL A 1 622 ? 19.622 -6.618 -24.125 1.00 91.19 622 VAL A CA 1
ATOM 4909 C C . VAL A 1 622 ? 18.091 -6.743 -24.120 1.00 91.19 622 VAL A C 1
ATOM 4911 O O . VAL A 1 622 ? 17.576 -7.679 -23.508 1.00 91.19 622 VAL A O 1
ATOM 4914 N N . VAL A 1 623 ? 17.366 -5.819 -24.761 1.00 93.69 623 VAL A N 1
ATOM 4915 C CA . VAL A 1 623 ? 15.888 -5.784 -24.780 1.00 93.69 623 VAL A CA 1
ATOM 4916 C C . VAL A 1 623 ? 15.395 -5.633 -26.215 1.00 93.69 623 VAL A C 1
ATOM 4918 O O . VAL A 1 623 ? 15.857 -4.749 -26.941 1.00 93.69 623 VAL A O 1
ATOM 4921 N N . GLN A 1 624 ? 14.411 -6.451 -26.587 1.00 93.38 624 GLN A N 1
ATOM 4922 C CA . GLN A 1 624 ? 13.799 -6.516 -27.917 1.00 93.38 624 GLN A CA 1
ATOM 4923 C C . GLN A 1 624 ? 13.262 -5.141 -28.354 1.00 93.38 624 GLN A C 1
ATOM 4925 O O . GLN A 1 624 ? 12.210 -4.686 -27.898 1.00 93.38 624 GLN A O 1
ATOM 4930 N N . SER A 1 625 ? 14.036 -4.423 -29.177 1.00 91.94 625 SER A N 1
ATOM 4931 C CA . SER A 1 625 ? 13.789 -3.009 -29.486 1.00 91.94 625 SER A CA 1
ATOM 4932 C C . SER A 1 625 ? 14.577 -2.497 -30.699 1.00 91.94 625 SER A C 1
ATOM 4934 O O . SER A 1 625 ? 15.586 -3.074 -31.101 1.00 91.94 625 SER A O 1
ATOM 4936 N N . GLU A 1 626 ? 14.145 -1.351 -31.238 1.00 91.00 626 GLU A N 1
ATOM 4937 C CA . GLU A 1 626 ? 14.797 -0.636 -32.352 1.00 91.00 626 GLU A CA 1
ATOM 4938 C C . GLU A 1 626 ? 16.258 -0.221 -32.068 1.00 91.00 626 GLU A C 1
ATOM 4940 O O . GLU A 1 626 ? 17.012 0.074 -32.992 1.00 91.00 626 GLU A O 1
ATOM 4945 N N . LEU A 1 627 ? 16.700 -0.221 -30.799 1.00 92.25 627 LEU A N 1
ATOM 4946 C CA . LEU A 1 627 ? 18.081 0.107 -30.412 1.00 92.25 627 LEU A CA 1
ATOM 4947 C C . LEU A 1 627 ? 19.116 -0.816 -31.083 1.00 92.25 627 LEU A C 1
ATOM 4949 O O . LEU A 1 627 ? 20.291 -0.468 -31.191 1.00 92.25 627 LEU A O 1
ATOM 4953 N N . HIS A 1 628 ? 18.688 -1.997 -31.525 1.00 91.69 628 HIS A N 1
ATOM 4954 C CA . HIS A 1 628 ? 19.537 -3.014 -32.134 1.00 91.69 628 HIS A CA 1
ATOM 4955 C C . HIS A 1 628 ? 19.380 -3.106 -33.665 1.00 91.69 628 HIS A C 1
ATOM 4957 O O . HIS A 1 628 ? 20.018 -3.957 -34.282 1.00 91.69 628 HIS A O 1
ATOM 4963 N N . ASP A 1 629 ? 18.610 -2.210 -34.301 1.00 92.12 629 ASP A N 1
ATOM 4964 C CA . ASP A 1 629 ? 18.341 -2.219 -35.753 1.00 92.12 629 ASP A CA 1
ATOM 4965 C C . ASP A 1 629 ? 19.604 -2.057 -36.624 1.00 92.12 629 ASP A C 1
ATOM 4967 O O . ASP A 1 629 ? 19.600 -2.426 -37.797 1.00 92.12 629 ASP A O 1
ATOM 4971 N N . TYR A 1 630 ? 20.727 -1.595 -36.057 1.00 89.06 630 TYR A N 1
ATOM 4972 C CA . TYR A 1 630 ? 22.039 -1.596 -36.725 1.00 89.06 630 TYR A CA 1
ATOM 4973 C C . TYR A 1 630 ? 22.569 -3.015 -37.041 1.00 89.06 630 TYR A C 1
ATOM 4975 O O . TYR A 1 630 ? 23.552 -3.156 -37.769 1.00 89.06 630 TYR A O 1
ATOM 4983 N N . LEU A 1 631 ? 21.940 -4.067 -36.499 1.00 88.44 631 LEU A N 1
ATOM 4984 C CA . LEU A 1 631 ? 22.158 -5.478 -36.846 1.00 88.44 631 LEU A CA 1
ATOM 4985 C C . LEU A 1 631 ? 21.218 -5.978 -37.965 1.00 88.44 631 LEU A C 1
ATOM 4987 O O . LEU A 1 631 ? 21.287 -7.149 -38.335 1.00 88.44 631 LEU A O 1
ATOM 4991 N N . GLY A 1 632 ? 20.348 -5.109 -38.491 1.00 90.56 632 GLY A N 1
ATOM 4992 C CA . GLY A 1 632 ? 19.175 -5.458 -39.296 1.00 90.56 632 GLY A CA 1
ATOM 4993 C C . GLY A 1 632 ? 17.939 -5.665 -38.414 1.00 90.56 632 GLY A C 1
ATOM 4994 O O . GLY A 1 632 ? 18.036 -6.280 -37.355 1.00 90.56 632 GLY A O 1
ATOM 4995 N N . GLU A 1 633 ? 16.777 -5.158 -38.842 1.00 88.06 633 GLU A N 1
ATOM 4996 C CA . GLU A 1 633 ? 15.559 -5.067 -38.009 1.00 88.06 633 GLU A CA 1
ATOM 4997 C C . GLU A 1 633 ? 15.092 -6.417 -37.433 1.00 88.06 633 GLU A C 1
ATOM 4999 O O . GLU A 1 633 ? 14.739 -6.496 -36.259 1.00 88.06 633 GLU A O 1
ATOM 5004 N N . GLU A 1 634 ? 15.111 -7.488 -38.236 1.00 86.75 634 GLU A N 1
ATOM 5005 C CA . GLU A 1 634 ? 14.665 -8.830 -37.825 1.00 86.75 634 GLU A CA 1
ATOM 5006 C C . GLU A 1 634 ? 15.526 -9.393 -36.683 1.00 86.75 634 GLU A C 1
ATOM 5008 O O . GLU A 1 634 ? 15.013 -9.794 -35.637 1.00 86.75 634 GLU A O 1
ATOM 5013 N N . LEU A 1 635 ? 16.853 -9.356 -36.847 1.00 87.00 635 LEU A N 1
ATOM 5014 C CA . LEU A 1 635 ? 17.790 -9.808 -35.823 1.00 87.00 635 LEU A CA 1
ATOM 5015 C C . LEU A 1 635 ? 17.766 -8.867 -34.614 1.00 87.00 635 LEU A C 1
ATOM 5017 O O . LEU A 1 635 ? 17.595 -9.327 -33.489 1.00 87.00 635 LEU A O 1
ATOM 5021 N N . GLY A 1 636 ? 17.876 -7.556 -34.838 1.00 84.38 636 GLY A N 1
ATOM 5022 C CA . GLY A 1 636 ? 17.913 -6.542 -33.787 1.00 84.38 636 GLY A CA 1
ATOM 5023 C C . GLY A 1 636 ? 16.711 -6.608 -32.846 1.00 84.38 636 GLY A C 1
ATOM 5024 O O . GLY A 1 636 ? 16.878 -6.701 -31.630 1.00 84.38 636 GLY A O 1
ATOM 5025 N N . ARG A 1 637 ? 15.493 -6.639 -33.396 1.00 90.38 637 ARG A N 1
ATOM 5026 C CA . ARG A 1 637 ? 14.259 -6.602 -32.595 1.00 90.38 637 ARG A CA 1
ATOM 5027 C C . ARG A 1 637 ? 13.901 -7.945 -31.958 1.00 90.38 637 ARG A C 1
ATOM 5029 O O . ARG A 1 637 ? 13.100 -7.957 -31.033 1.00 90.38 637 ARG A O 1
ATOM 5036 N N . SER A 1 638 ? 14.511 -9.050 -32.394 1.00 88.19 638 SER A N 1
ATOM 5037 C CA . SER A 1 638 ? 14.384 -10.373 -31.756 1.00 88.19 638 SER A CA 1
ATOM 5038 C C . SER A 1 638 ? 15.384 -10.628 -30.615 1.00 88.19 638 SER A C 1
ATOM 5040 O O . SER A 1 638 ? 15.230 -11.593 -29.866 1.00 88.19 638 SER A O 1
ATOM 5042 N N . LEU A 1 639 ? 16.413 -9.786 -30.460 1.00 87.75 639 LEU A N 1
ATOM 5043 C CA . LEU A 1 639 ? 17.490 -10.011 -29.496 1.00 87.75 639 LEU A CA 1
ATOM 5044 C C . LEU A 1 639 ? 17.107 -9.623 -28.060 1.00 87.75 639 LEU A C 1
ATOM 5046 O O . LEU A 1 639 ? 16.660 -8.511 -27.787 1.00 87.75 639 LEU A O 1
ATOM 5050 N N . GLY A 1 640 ? 17.412 -10.523 -27.123 1.00 90.06 640 GLY A N 1
ATOM 5051 C CA . GLY A 1 640 ? 17.352 -10.264 -25.685 1.00 90.06 640 GLY A CA 1
ATOM 5052 C C . GLY A 1 640 ? 15.981 -10.481 -25.044 1.00 90.06 640 GLY A C 1
ATOM 5053 O O . GLY A 1 640 ? 15.142 -11.231 -25.544 1.00 90.06 640 GLY A O 1
ATOM 5054 N N . MET A 1 641 ? 15.792 -9.842 -23.889 1.00 93.44 641 MET A N 1
ATOM 5055 C CA . MET A 1 641 ? 14.589 -9.922 -23.064 1.00 93.44 641 MET A CA 1
ATOM 5056 C C . MET A 1 641 ? 13.372 -9.334 -23.807 1.00 93.44 641 MET A C 1
ATOM 5058 O O . MET A 1 641 ? 13.495 -8.253 -24.398 1.00 93.44 641 MET A O 1
ATOM 5062 N N . PRO A 1 642 ? 12.196 -9.990 -23.760 1.00 93.88 642 PRO A N 1
ATOM 5063 C CA . PRO A 1 642 ? 10.943 -9.417 -24.239 1.00 93.88 642 PRO A CA 1
ATOM 5064 C C . PRO A 1 642 ? 10.638 -8.062 -23.593 1.00 93.88 642 PRO A C 1
ATOM 5066 O O . PRO A 1 642 ? 10.861 -7.854 -22.397 1.00 93.88 642 PRO A O 1
ATOM 5069 N N . ILE A 1 643 ? 10.116 -7.130 -24.388 1.00 92.88 643 ILE A N 1
ATOM 5070 C CA . ILE A 1 643 ? 9.833 -5.761 -23.939 1.00 92.88 643 ILE A CA 1
ATOM 5071 C C . ILE A 1 643 ? 8.809 -5.716 -22.792 1.00 92.88 643 ILE A C 1
ATOM 5073 O O . ILE A 1 643 ? 8.944 -4.909 -21.876 1.00 92.88 643 ILE A O 1
ATOM 5077 N N . ASP A 1 644 ? 7.816 -6.601 -22.799 1.00 87.94 644 ASP A N 1
ATOM 5078 C CA . ASP A 1 644 ? 6.812 -6.717 -21.743 1.00 87.94 644 ASP A CA 1
ATOM 5079 C C . ASP A 1 644 ? 7.391 -7.320 -20.454 1.00 87.94 644 ASP A C 1
ATOM 5081 O O . ASP A 1 644 ? 7.079 -6.841 -19.364 1.00 87.94 644 ASP A O 1
ATOM 5085 N N . GLN A 1 645 ? 8.286 -8.310 -20.543 1.00 91.00 645 GLN A N 1
ATOM 5086 C CA . GLN A 1 645 ? 9.022 -8.798 -19.373 1.00 91.00 645 GLN A CA 1
ATOM 5087 C C . GLN A 1 645 ? 9.837 -7.660 -18.740 1.00 91.00 645 GLN A C 1
ATOM 5089 O O . GLN A 1 645 ? 9.729 -7.423 -17.534 1.00 91.00 645 GLN A O 1
ATOM 5094 N N . PHE A 1 646 ? 10.585 -6.910 -19.556 1.00 93.69 646 PHE A N 1
ATOM 5095 C CA . PHE A 1 646 ? 11.387 -5.789 -19.073 1.00 93.69 646 PHE A CA 1
ATOM 5096 C C . PHE A 1 646 ? 10.537 -4.724 -18.362 1.00 93.69 646 PHE A C 1
ATOM 5098 O O . PHE A 1 646 ? 10.896 -4.267 -17.276 1.00 93.69 646 PHE A O 1
ATOM 5105 N N . THR A 1 647 ? 9.397 -4.330 -18.941 1.00 90.50 647 THR A N 1
ATOM 5106 C CA . THR A 1 647 ? 8.548 -3.274 -18.362 1.00 90.50 647 THR A CA 1
ATOM 5107 C C . THR A 1 647 ? 7.862 -3.721 -17.074 1.00 90.50 647 THR A C 1
ATOM 5109 O O . THR A 1 647 ? 7.700 -2.901 -16.171 1.00 90.50 647 THR A O 1
ATOM 5112 N N . ASN A 1 648 ? 7.523 -5.010 -16.939 1.00 81.81 648 ASN A N 1
ATOM 5113 C CA . ASN A 1 648 ? 7.073 -5.592 -15.671 1.00 81.81 648 ASN A CA 1
ATOM 5114 C C . ASN A 1 648 ? 8.167 -5.506 -14.592 1.00 81.81 648 ASN A C 1
ATOM 5116 O O . ASN A 1 648 ? 7.918 -4.955 -13.521 1.00 81.81 648 ASN A O 1
ATOM 5120 N N . GLU A 1 649 ? 9.373 -6.016 -14.867 1.00 87.88 649 GLU A N 1
ATOM 5121 C CA . GLU A 1 649 ? 10.470 -6.052 -13.884 1.00 87.88 649 GLU A CA 1
ATOM 5122 C C . GLU A 1 649 ? 10.947 -4.646 -13.479 1.00 87.88 649 GLU A C 1
ATOM 5124 O O . GLU A 1 649 ? 11.235 -4.406 -12.303 1.00 87.88 649 GLU A O 1
ATOM 5129 N N . ALA A 1 650 ? 10.976 -3.693 -14.416 1.00 86.75 650 ALA A N 1
ATOM 5130 C CA . ALA A 1 650 ? 11.290 -2.293 -14.131 1.00 86.75 650 ALA A CA 1
ATOM 5131 C C . ALA A 1 650 ? 10.218 -1.616 -13.267 1.00 86.75 650 ALA A C 1
ATOM 5133 O O . ALA A 1 650 ? 10.549 -0.959 -12.279 1.00 86.75 650 ALA A O 1
ATOM 5134 N N . TYR A 1 651 ? 8.937 -1.791 -13.603 1.00 83.12 651 TYR A N 1
ATOM 5135 C CA . TYR A 1 651 ? 7.839 -1.176 -12.858 1.00 83.12 651 TYR A CA 1
ATOM 5136 C C . TYR A 1 651 ? 7.722 -1.734 -11.427 1.00 83.12 651 TYR A C 1
ATOM 5138 O O . TYR A 1 651 ? 7.500 -0.973 -10.487 1.00 83.12 651 TYR A O 1
ATOM 5146 N N . GLU A 1 652 ? 7.957 -3.035 -11.225 1.00 75.44 652 GLU A N 1
ATOM 5147 C CA . GLU A 1 652 ? 7.952 -3.641 -9.885 1.00 75.44 652 GLU A CA 1
ATOM 5148 C C . GLU A 1 652 ? 9.074 -3.106 -8.974 1.00 75.44 652 GLU A C 1
ATOM 5150 O O . GLU A 1 652 ? 8.837 -2.924 -7.780 1.00 75.44 652 GLU A O 1
ATOM 5155 N N . GLN A 1 653 ? 10.267 -2.806 -9.500 1.00 75.38 653 GLN A N 1
ATOM 5156 C CA . GLN A 1 653 ? 11.367 -2.198 -8.722 1.00 75.38 653 GLN A CA 1
ATOM 5157 C C . GLN A 1 653 ? 11.162 -0.686 -8.498 1.00 75.38 653 GLN A C 1
ATOM 5159 O O . GLN A 1 653 ? 11.431 -0.173 -7.412 1.00 75.38 653 GLN A O 1
ATOM 5164 N N . LEU A 1 654 ? 10.563 0.029 -9.460 1.00 76.44 654 LEU A N 1
ATOM 5165 C CA . LEU A 1 654 ? 10.136 1.422 -9.257 1.00 76.44 654 LEU A CA 1
ATOM 5166 C C . LEU A 1 654 ? 9.094 1.552 -8.129 1.00 76.44 654 LEU A C 1
ATOM 5168 O O . LEU A 1 654 ? 9.170 2.493 -7.340 1.00 76.44 654 LEU A O 1
ATOM 5172 N N . LEU A 1 655 ? 8.169 0.592 -7.993 1.00 64.69 655 LEU A N 1
ATOM 5173 C CA . LEU A 1 655 ? 7.223 0.542 -6.868 1.00 64.69 655 LEU A CA 1
ATOM 5174 C C . LEU A 1 655 ? 7.875 0.196 -5.519 1.00 64.69 655 LEU A C 1
ATOM 5176 O O . LEU A 1 655 ? 7.379 0.639 -4.484 1.00 64.69 655 LEU A O 1
ATOM 5180 N N . GLN A 1 656 ? 8.978 -0.559 -5.511 1.00 62.59 656 GLN A N 1
ATOM 5181 C CA . GLN A 1 656 ? 9.789 -0.799 -4.305 1.00 62.59 656 GLN A CA 1
ATOM 5182 C C . GLN A 1 656 ? 10.602 0.446 -3.899 1.00 62.59 656 GLN A C 1
ATOM 5184 O O . GLN A 1 656 ? 11.019 0.575 -2.747 1.00 62.59 656 GLN A O 1
ATOM 5189 N N . GLY A 1 657 ? 10.753 1.410 -4.814 1.00 65.81 657 GLY A N 1
ATOM 5190 C CA . GLY A 1 657 ? 11.401 2.694 -4.568 1.00 65.81 657 GLY A CA 1
ATOM 5191 C C . GLY A 1 657 ? 12.921 2.663 -4.726 1.00 65.81 657 GLY A C 1
ATOM 5192 O O . GLY A 1 657 ? 13.595 3.536 -4.172 1.00 65.81 657 GLY A O 1
ATOM 5193 N N . ASP A 1 658 ? 13.459 1.687 -5.454 1.00 72.75 658 ASP A N 1
ATOM 5194 C CA . ASP A 1 658 ? 14.892 1.552 -5.714 1.00 72.75 658 ASP A CA 1
ATOM 5195 C C . ASP A 1 658 ? 15.448 2.725 -6.546 1.00 72.75 658 ASP A C 1
ATOM 5197 O O . ASP A 1 658 ? 14.819 3.212 -7.482 1.00 72.75 658 ASP A O 1
ATOM 5201 N N . GLU A 1 659 ? 16.661 3.180 -6.218 1.00 82.19 659 GLU A N 1
ATOM 5202 C CA . GLU A 1 659 ? 17.363 4.277 -6.924 1.00 82.19 659 GLU A CA 1
ATOM 5203 C C . GLU A 1 659 ? 18.367 3.784 -7.982 1.00 82.19 659 GLU A C 1
ATOM 5205 O O . GLU A 1 659 ? 18.964 4.577 -8.718 1.00 82.19 659 GLU A O 1
ATOM 5210 N N . LEU A 1 660 ? 18.584 2.470 -8.038 1.00 88.75 660 LEU A N 1
ATOM 5211 C CA . LEU A 1 660 ? 19.489 1.816 -8.973 1.00 88.75 660 LEU A CA 1
ATOM 5212 C C . LEU A 1 660 ? 18.957 0.411 -9.270 1.00 88.75 660 LEU A C 1
ATOM 5214 O O . LEU A 1 660 ? 19.035 -0.480 -8.430 1.00 88.75 660 LEU A O 1
ATOM 5218 N N . ILE A 1 661 ? 18.358 0.254 -10.447 1.00 90.31 661 ILE A N 1
ATOM 5219 C CA . ILE A 1 661 ? 17.510 -0.878 -10.825 1.00 90.31 661 ILE A CA 1
ATOM 5220 C C . ILE A 1 661 ? 18.245 -1.717 -11.874 1.00 90.31 661 ILE A C 1
ATOM 5222 O O . ILE A 1 661 ? 18.440 -1.271 -13.003 1.00 90.31 661 ILE A O 1
ATOM 5226 N N . VAL A 1 662 ? 18.657 -2.934 -11.514 1.00 90.69 662 VAL A N 1
ATOM 5227 C CA . VAL A 1 662 ? 19.473 -3.824 -12.364 1.00 90.69 662 VAL A CA 1
ATOM 5228 C C . VAL A 1 662 ? 18.608 -4.982 -12.860 1.00 90.69 662 VAL A C 1
ATOM 5230 O O . VAL A 1 662 ? 18.124 -5.765 -12.044 1.00 90.69 662 VAL A O 1
ATOM 5233 N N . ILE A 1 663 ? 18.375 -5.106 -14.171 1.00 88.81 663 ILE A N 1
ATOM 5234 C CA . ILE A 1 663 ? 17.388 -6.046 -14.747 1.00 88.81 663 ILE A CA 1
ATOM 5235 C C . ILE A 1 663 ? 18.055 -7.030 -15.710 1.00 88.81 663 ILE A C 1
ATOM 5237 O O . ILE A 1 663 ? 18.828 -6.628 -16.578 1.00 88.81 663 ILE A O 1
ATOM 5241 N N . GLY A 1 664 ? 17.710 -8.317 -15.596 1.00 85.56 664 GLY A N 1
ATOM 5242 C CA . GLY A 1 664 ? 18.303 -9.384 -16.409 1.00 85.56 664 GLY A CA 1
ATOM 5243 C C . GLY A 1 664 ? 19.835 -9.421 -16.323 1.00 85.56 664 GLY A C 1
ATOM 5244 O O . GLY A 1 664 ? 20.417 -9.075 -15.299 1.00 85.56 664 GLY A O 1
ATOM 5245 N N . SER A 1 665 ? 20.491 -9.837 -17.405 1.00 79.75 665 SER A N 1
ATOM 5246 C CA . SER A 1 665 ? 21.947 -9.748 -17.560 1.00 79.75 665 SER A CA 1
ATOM 5247 C C . SER A 1 665 ? 22.338 -9.551 -19.031 1.00 79.75 665 SER A C 1
ATOM 5249 O O . SER A 1 665 ? 21.474 -9.432 -19.907 1.00 79.75 665 SER A O 1
ATOM 5251 N N . ILE A 1 666 ? 23.642 -9.479 -19.322 1.00 76.69 666 ILE A N 1
ATOM 5252 C CA . ILE A 1 666 ? 24.171 -9.415 -20.690 1.00 76.69 666 ILE A CA 1
ATOM 5253 C C . ILE A 1 666 ? 25.156 -10.568 -20.924 1.00 76.69 666 ILE A C 1
ATOM 5255 O O . ILE A 1 666 ? 26.005 -10.863 -20.086 1.00 76.69 666 ILE A O 1
ATOM 5259 N N . ALA A 1 667 ? 25.057 -11.185 -22.107 1.00 70.31 667 ALA A N 1
ATOM 5260 C CA . ALA A 1 667 ? 25.833 -12.355 -22.517 1.00 70.31 667 ALA A CA 1
ATOM 5261 C C . ALA A 1 667 ? 25.671 -13.543 -21.542 1.00 70.31 667 ALA A C 1
ATOM 5263 O O . ALA A 1 667 ? 24.549 -13.886 -21.183 1.00 70.31 667 ALA A O 1
ATOM 5264 N N . THR A 1 668 ? 26.765 -14.219 -21.186 1.00 74.44 668 THR A N 1
ATOM 5265 C CA . THR A 1 668 ? 26.771 -15.415 -20.325 1.00 74.44 668 THR A CA 1
ATOM 5266 C C . THR A 1 668 ? 26.948 -15.111 -18.839 1.00 74.44 668 THR A C 1
ATOM 5268 O O . THR A 1 668 ? 26.895 -16.037 -18.034 1.00 74.44 668 THR A O 1
ATOM 5271 N N . GLU A 1 669 ? 27.187 -13.852 -18.466 1.00 79.56 669 GLU A N 1
ATOM 5272 C CA . GLU A 1 669 ? 27.312 -13.469 -17.060 1.00 79.56 669 GLU A CA 1
ATOM 5273 C C . GLU A 1 669 ? 25.930 -13.447 -16.382 1.00 79.56 669 GLU A C 1
ATOM 5275 O O . GLU A 1 669 ? 24.957 -12.982 -16.989 1.00 79.56 669 GLU A O 1
ATOM 5280 N N . PRO A 1 670 ? 25.809 -13.936 -15.136 1.00 82.56 670 PRO A N 1
ATOM 5281 C CA . PRO A 1 670 ? 24.573 -13.847 -14.366 1.00 82.56 670 PRO A CA 1
ATOM 5282 C C . PRO A 1 670 ? 24.280 -12.400 -13.930 1.00 82.56 670 PRO A C 1
ATOM 5284 O O . PRO A 1 670 ? 25.164 -11.539 -13.907 1.00 82.56 670 PRO A O 1
ATOM 5287 N N . ARG A 1 671 ? 23.025 -12.123 -13.554 1.00 81.56 671 ARG A N 1
ATOM 5288 C CA . ARG A 1 671 ? 22.584 -10.806 -13.046 1.00 81.56 671 ARG A CA 1
ATOM 5289 C C . ARG A 1 671 ? 23.362 -10.416 -11.790 1.00 81.56 671 ARG A C 1
ATOM 5291 O O . ARG A 1 671 ? 23.729 -9.261 -11.597 1.00 81.56 671 ARG A O 1
ATOM 5298 N N . GLU A 1 672 ? 23.651 -11.416 -10.975 1.00 84.69 672 GLU A N 1
ATOM 5299 C CA . GLU A 1 672 ? 24.352 -11.344 -9.703 1.00 84.69 672 GLU A CA 1
ATOM 5300 C C . GLU A 1 672 ? 25.782 -10.797 -9.880 1.00 84.69 672 GLU A C 1
ATOM 5302 O O . GLU A 1 672 ? 26.159 -9.888 -9.147 1.00 84.69 672 GLU A O 1
ATOM 5307 N N . SER A 1 673 ? 26.526 -11.207 -10.925 1.00 85.31 673 SER A N 1
ATOM 5308 C CA . SER A 1 673 ? 27.848 -10.629 -11.265 1.00 85.31 673 SER A CA 1
ATOM 5309 C C . SER A 1 673 ? 27.788 -9.108 -11.466 1.00 85.31 673 SER A C 1
ATOM 5311 O O . SER A 1 673 ? 28.724 -8.384 -11.117 1.00 85.31 673 SER A O 1
ATOM 5313 N N . TYR A 1 674 ? 26.692 -8.607 -12.047 1.00 84.25 674 TYR A N 1
ATOM 5314 C CA . TYR A 1 674 ? 26.494 -7.177 -12.273 1.00 84.25 674 TYR A CA 1
ATOM 5315 C C . TYR A 1 674 ? 26.026 -6.443 -11.014 1.00 84.25 674 TYR A C 1
ATOM 5317 O O . TYR A 1 674 ? 26.467 -5.315 -10.799 1.00 84.25 674 TYR A O 1
ATOM 5325 N N . ILE A 1 675 ? 25.200 -7.067 -10.168 1.00 84.69 675 ILE A N 1
ATOM 5326 C CA . ILE A 1 675 ? 24.821 -6.519 -8.855 1.00 84.69 675 ILE A CA 1
ATOM 5327 C C . ILE A 1 675 ? 26.069 -6.380 -7.969 1.00 84.69 675 ILE A C 1
ATOM 5329 O O . ILE A 1 675 ? 26.351 -5.274 -7.515 1.00 84.69 675 ILE A O 1
ATOM 5333 N N . ASP A 1 676 ? 26.884 -7.431 -7.832 1.00 87.94 676 ASP A N 1
ATOM 5334 C CA . ASP A 1 676 ? 28.145 -7.412 -7.073 1.00 87.94 676 ASP A CA 1
ATOM 5335 C C . ASP A 1 676 ? 29.088 -6.288 -7.543 1.00 87.94 676 ASP A C 1
ATOM 5337 O O . ASP A 1 676 ? 29.687 -5.568 -6.737 1.00 87.94 676 ASP A O 1
ATOM 5341 N N . LEU A 1 677 ? 29.224 -6.110 -8.864 1.00 89.31 677 LEU A N 1
ATOM 5342 C CA . LEU A 1 677 ? 30.034 -5.045 -9.460 1.00 89.31 677 LEU A CA 1
ATOM 5343 C C . LEU A 1 677 ? 29.469 -3.650 -9.147 1.00 89.31 677 LEU A C 1
ATOM 5345 O O . LEU A 1 677 ? 30.231 -2.735 -8.822 1.00 89.31 677 LEU A O 1
ATOM 5349 N N . VAL A 1 678 ? 28.148 -3.488 -9.245 1.00 87.19 678 VAL A N 1
ATOM 5350 C CA . VAL A 1 678 ? 27.429 -2.240 -8.961 1.00 87.19 678 VAL A CA 1
ATOM 5351 C C . VAL A 1 678 ? 27.548 -1.856 -7.493 1.00 87.19 678 VAL A C 1
ATOM 5353 O O . VAL A 1 678 ? 27.948 -0.728 -7.199 1.00 87.19 678 VAL A O 1
ATOM 5356 N N . GLU A 1 679 ? 27.261 -2.778 -6.577 1.00 85.75 679 GLU A N 1
ATOM 5357 C CA . GLU A 1 679 ? 27.360 -2.547 -5.139 1.00 85.75 679 GLU A CA 1
ATOM 5358 C C . GLU A 1 679 ? 28.793 -2.189 -4.760 1.00 85.75 679 GLU A C 1
ATOM 5360 O O . GLU A 1 679 ? 29.026 -1.125 -4.193 1.00 85.75 679 GLU A O 1
ATOM 5365 N N . LYS A 1 680 ? 29.782 -2.983 -5.187 1.00 91.38 680 LYS A N 1
ATOM 5366 C CA . LYS A 1 680 ? 31.203 -2.715 -4.927 1.00 91.38 680 LYS A CA 1
ATOM 5367 C C . LYS A 1 680 ? 31.667 -1.362 -5.477 1.00 91.38 680 LYS A C 1
ATOM 5369 O O . LYS A 1 680 ? 32.453 -0.673 -4.824 1.00 91.38 680 LYS A O 1
ATOM 5374 N N . ARG A 1 681 ? 31.175 -0.946 -6.650 1.00 90.31 681 ARG A N 1
ATOM 5375 C CA . ARG A 1 681 ? 31.447 0.383 -7.224 1.00 90.31 681 ARG A CA 1
ATOM 5376 C C . ARG A 1 681 ? 30.784 1.496 -6.404 1.00 90.31 681 ARG A C 1
ATOM 5378 O O . ARG A 1 681 ? 31.460 2.473 -6.088 1.00 90.31 681 ARG A O 1
ATOM 5385 N N . ARG A 1 682 ? 29.516 1.337 -6.006 1.00 85.81 682 ARG A N 1
ATOM 5386 C CA . ARG A 1 682 ? 28.764 2.282 -5.152 1.00 85.81 682 ARG A CA 1
ATOM 5387 C C . ARG A 1 682 ? 29.391 2.426 -3.763 1.00 85.81 682 ARG A C 1
ATOM 5389 O O . ARG A 1 682 ? 29.421 3.523 -3.206 1.00 85.81 682 ARG A O 1
ATOM 5396 N N . ASP A 1 683 ? 29.933 1.337 -3.233 1.00 87.19 683 ASP A N 1
ATOM 5397 C CA . ASP A 1 683 ? 30.560 1.246 -1.917 1.00 87.19 683 ASP A CA 1
ATOM 5398 C C . ASP A 1 683 ? 31.935 1.943 -1.888 1.00 87.19 683 ASP A C 1
ATOM 5400 O O . ASP A 1 683 ? 32.268 2.645 -0.933 1.00 87.19 683 ASP A O 1
ATOM 5404 N N . ILE A 1 684 ? 32.716 1.835 -2.972 1.00 92.25 684 ILE A N 1
ATOM 5405 C CA . ILE A 1 684 ? 33.947 2.620 -3.180 1.00 92.25 684 ILE A CA 1
ATOM 5406 C C . ILE A 1 684 ? 33.612 4.097 -3.435 1.00 92.25 684 ILE A C 1
ATOM 5408 O O . ILE A 1 684 ? 34.230 4.975 -2.832 1.00 92.25 684 ILE A O 1
ATOM 5412 N N . TYR A 1 685 ? 32.615 4.377 -4.282 1.00 90.06 685 TYR A N 1
ATOM 5413 C CA . TYR A 1 685 ? 32.179 5.738 -4.599 1.00 90.06 685 TYR A CA 1
ATOM 5414 C C . TYR A 1 685 ? 31.737 6.496 -3.342 1.00 90.06 685 TYR A C 1
ATOM 5416 O O . TYR A 1 685 ? 32.252 7.576 -3.082 1.00 90.06 685 TYR A O 1
ATOM 5424 N N . SER A 1 686 ? 30.877 5.906 -2.506 1.00 83.50 686 SER A N 1
ATOM 5425 C CA . SER A 1 686 ? 30.346 6.560 -1.296 1.00 83.50 686 SER A CA 1
ATOM 5426 C C . SER A 1 686 ? 31.438 6.890 -0.266 1.00 83.50 686 SER A C 1
ATOM 5428 O O . SER A 1 686 ? 31.336 7.873 0.469 1.00 83.50 686 SER A O 1
ATOM 5430 N N . LYS A 1 687 ? 32.519 6.097 -0.220 1.00 88.56 687 LYS A N 1
ATOM 5431 C CA . LYS A 1 687 ? 33.697 6.348 0.635 1.00 88.56 687 LYS A CA 1
ATOM 5432 C C . LYS A 1 687 ? 34.589 7.466 0.088 1.00 88.56 687 LYS A C 1
ATOM 5434 O O . LYS A 1 687 ? 35.247 8.147 0.867 1.00 88.56 687 LYS A O 1
ATOM 5439 N N . LEU A 1 688 ? 34.604 7.671 -1.229 1.00 88.81 688 LEU A N 1
ATOM 5440 C CA . LEU A 1 688 ? 35.282 8.801 -1.865 1.00 88.81 688 LEU A CA 1
ATOM 5441 C C . LEU A 1 688 ? 34.450 10.087 -1.751 1.00 88.81 688 LEU A C 1
ATOM 5443 O O . LEU A 1 688 ? 34.973 11.120 -1.334 1.00 88.81 688 LEU A O 1
ATOM 5447 N N . SER A 1 689 ? 33.162 10.028 -2.092 1.00 87.56 689 SER A N 1
ATOM 5448 C CA . SER A 1 689 ? 32.297 11.203 -2.182 1.00 87.56 689 SER A CA 1
ATOM 5449 C C . SER A 1 689 ? 32.056 11.850 -0.820 1.00 87.56 689 SER A C 1
ATOM 5451 O O . SER A 1 689 ? 32.188 13.064 -0.706 1.00 87.56 689 SER A O 1
ATOM 5453 N N . SER A 1 690 ? 31.865 11.064 0.245 1.00 83.56 690 SER A N 1
ATOM 5454 C CA . SER A 1 690 ? 31.788 11.579 1.623 1.00 83.56 690 SER A CA 1
ATOM 5455 C C . SER A 1 690 ? 33.047 12.344 2.065 1.00 83.56 690 SER A C 1
ATOM 5457 O O . SER A 1 690 ? 32.940 13.334 2.785 1.00 83.56 690 SER A O 1
ATOM 5459 N N . VAL A 1 691 ? 34.239 11.958 1.591 1.00 86.38 691 VAL A N 1
ATOM 5460 C CA . VAL A 1 691 ? 35.498 12.685 1.854 1.00 86.38 691 VAL A CA 1
ATOM 5461 C C . VAL A 1 691 ? 35.629 13.950 0.992 1.00 86.38 691 VAL A C 1
ATOM 5463 O O . VAL A 1 691 ? 36.284 14.906 1.413 1.00 86.38 691 VAL A O 1
ATOM 5466 N N . MET A 1 692 ? 35.017 13.977 -0.196 1.00 85.62 692 MET A N 1
ATOM 5467 C CA . MET A 1 692 ? 35.030 15.132 -1.101 1.00 85.62 692 MET A CA 1
ATOM 5468 C C . MET A 1 692 ? 33.979 16.186 -0.721 1.00 85.62 692 MET A C 1
ATOM 5470 O O . MET A 1 692 ? 34.330 17.353 -0.579 1.00 85.62 692 MET A O 1
ATOM 5474 N N . LEU A 1 693 ? 32.724 15.793 -0.488 1.00 82.56 693 LEU A N 1
ATOM 5475 C CA . LEU A 1 693 ? 31.632 16.691 -0.086 1.00 82.56 693 LEU A CA 1
ATOM 5476 C C . LEU A 1 693 ? 31.887 17.338 1.287 1.00 82.56 693 LEU A C 1
ATOM 5478 O O . LEU A 1 693 ? 31.511 18.480 1.511 1.00 82.56 693 LEU A O 1
ATOM 5482 N N . ALA A 1 694 ? 32.641 16.683 2.176 1.00 79.38 694 ALA A N 1
ATOM 5483 C CA . ALA A 1 694 ? 33.123 17.291 3.422 1.00 79.38 694 ALA A CA 1
ATOM 5484 C C . ALA A 1 694 ? 34.201 18.391 3.230 1.00 79.38 694 ALA A C 1
ATOM 5486 O O . ALA A 1 694 ? 34.753 18.883 4.216 1.00 79.38 694 ALA A O 1
ATOM 5487 N N . ARG A 1 695 ? 34.568 18.737 1.985 1.00 76.81 695 ARG A N 1
ATOM 5488 C CA . ARG A 1 695 ? 35.644 19.692 1.642 1.00 76.81 695 ARG A CA 1
ATOM 5489 C C . ARG A 1 695 ? 35.276 20.713 0.562 1.00 76.81 695 ARG A C 1
ATOM 5491 O O . ARG A 1 695 ? 36.066 21.625 0.328 1.00 76.81 695 ARG A O 1
ATOM 5498 N N . PHE A 1 696 ? 34.127 20.564 -0.092 1.00 68.44 696 PHE A N 1
ATOM 5499 C CA . PHE A 1 696 ? 33.656 21.447 -1.157 1.00 68.44 696 PHE A CA 1
ATOM 5500 C C . PHE A 1 696 ? 32.164 21.717 -0.966 1.00 68.44 696 PHE A C 1
ATOM 5502 O O . PHE A 1 696 ? 31.388 20.774 -0.839 1.00 68.44 696 PHE A O 1
ATOM 5509 N N . GLU A 1 697 ? 31.769 22.990 -0.971 1.00 59.78 697 GLU A N 1
ATOM 5510 C CA . GLU A 1 697 ? 30.359 23.386 -1.032 1.00 59.78 697 GLU A CA 1
ATOM 5511 C C . GLU A 1 697 ? 29.842 23.120 -2.458 1.00 59.78 697 GLU A C 1
ATOM 5513 O O . GLU A 1 697 ? 30.337 23.720 -3.417 1.00 59.78 697 GLU A O 1
ATOM 5518 N N . LEU A 1 698 ? 28.904 22.173 -2.587 1.00 58.81 698 LEU A N 1
ATOM 5519 C CA . LEU A 1 698 ? 28.293 21.681 -3.831 1.00 58.81 698 LEU A CA 1
ATOM 5520 C C . LEU A 1 698 ? 26.798 21.402 -3.610 1.00 58.81 698 LEU A C 1
ATOM 5522 O O . LEU A 1 698 ? 26.464 20.919 -2.504 1.00 58.81 698 LEU A O 1
#

Near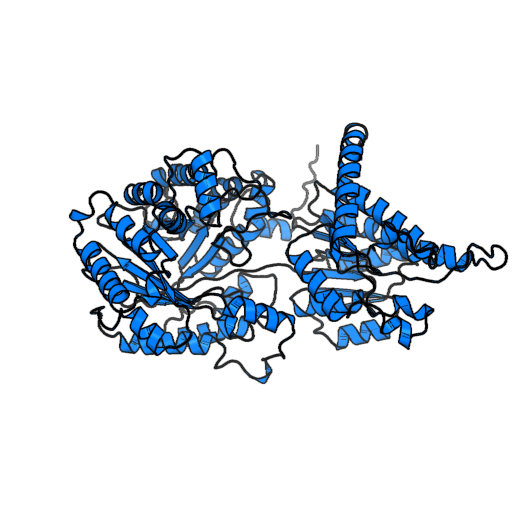est PDB structures (foldseek):
  3ay6-assembly1_C  TM=8.396E-01  e=3.101E-12  Priestia megaterium
  3aus-assembly1_A  TM=8.320E-01  e=9.946E-12  Priestia megaterium
  8w0o-assembly1_G  TM=8.231E-01  e=8.484E-12  Bacillus subtilis
  1w8d-assembly1_D  TM=8.243E-01  e=5.139E-11  Homo sapiens
  8w0n-assembly1_A  TM=8.115E-01  e=3.190E-11  Bacillus subtilis

Solvent-accessible surface area (backbone atoms only — not comparable to full-atom values): 36520 Å² total; per-residue (Å²): 141,83,88,80,81,82,82,83,49,74,72,58,48,59,67,32,71,75,52,72,57,73,66,90,81,45,55,76,37,17,43,50,42,33,66,73,46,48,53,43,52,48,34,49,37,53,74,42,70,54,54,66,70,44,49,32,52,46,51,44,48,42,48,73,55,49,18,62,55,49,44,47,65,94,50,88,92,51,62,60,38,86,67,20,94,89,22,42,44,46,50,41,25,49,33,41,27,62,89,70,25,58,40,39,44,35,43,34,38,42,44,56,41,45,38,69,63,38,72,81,46,54,56,22,57,65,60,48,44,55,57,48,60,58,38,58,83,27,29,76,65,54,32,53,72,60,51,57,35,44,38,48,59,36,56,40,69,88,54,54,40,74,57,42,48,50,37,28,62,70,49,73,54,60,66,38,56,32,40,33,38,40,46,36,61,68,37,40,73,74,43,73,86,38,51,32,46,50,50,32,43,37,29,40,24,47,41,38,11,52,76,72,71,38,43,24,31,53,35,42,62,52,44,61,72,61,32,80,70,45,84,81,30,57,22,30,57,42,13,48,46,51,54,50,56,37,34,70,76,36,63,88,42,36,72,27,34,54,28,39,28,36,42,37,31,53,77,78,77,24,43,41,31,48,26,35,50,39,84,77,84,57,67,66,62,52,47,33,59,59,28,46,69,73,66,48,93,62,85,72,52,68,62,50,52,50,52,52,52,46,46,56,45,25,18,31,22,73,82,46,60,70,94,68,59,71,84,79,49,73,65,53,51,53,49,30,55,58,45,66,70,57,59,32,36,35,34,34,36,20,29,50,89,36,61,45,44,44,35,32,42,33,40,56,36,38,47,63,14,73,10,29,38,29,27,23,50,16,46,38,54,44,28,52,74,72,67,30,60,68,83,69,79,48,53,47,52,44,48,64,64,36,51,82,32,45,62,42,70,66,44,44,47,42,47,52,35,46,39,42,39,46,37,90,67,102,60,62,87,29,42,40,48,37,46,59,94,80,69,52,33,35,38,32,36,31,26,61,46,40,74,29,27,46,40,48,57,49,42,43,70,69,38,20,32,32,37,34,22,27,74,55,61,70,44,39,50,50,50,36,69,75,39,59,69,89,32,26,44,65,51,82,48,59,69,77,47,72,85,52,42,70,59,54,53,49,52,49,46,74,75,42,72,75,53,36,30,42,34,48,48,52,67,60,55,57,81,50,64,80,94,39,70,92,75,60,59,63,66,61,41,52,48,36,29,38,48,40,22,54,28,48,55,53,53,50,66,67,48,43,63,62,33,56,70,39,91,57,76,19,34,43,34,35,57,56,35,57,36,34,78,56,65,45,83,54,27,49,42,41,19,53,19,30,30,51,36,50,57,49,50,54,53,52,32,61,73,32,68,89,52,49,30,46,54,27,38,33,24,54,39,52,53,28,17,72,63,35,36,83,70,40,58,73,58,15,41,64,36,62,44,52,49,68,59,51,38,51,59,51,50,58,41,55,73,67,63,56,51,68,44,81,40,71,44,58,90,91,52,57,44,62,64,54,50,55,51,49,51,54,49,51,57,54,45,55,63,49,48,59,63,47,59,75,73,46,97,121

pLDDT: mean 86.87, std 13.92, range [24.91, 98.56]